Protein AF-0000000067178129 (afdb_homodimer)

Structure (mmCIF, N/CA/C/O backbone):
data_AF-0000000067178129-model_v1
#
loop_
_entity.id
_entity.type
_entity.pdbx_description
1 polymer 'Serine esterase, cutinase family protein'
#
loop_
_atom_site.group_PDB
_atom_site.id
_atom_site.type_symbol
_atom_site.label_atom_id
_atom_site.label_alt_id
_atom_site.label_comp_id
_atom_site.label_asym_id
_atom_site.label_entity_id
_atom_site.label_seq_id
_atom_site.pdbx_PDB_ins_code
_atom_site.Cartn_x
_atom_site.Cartn_y
_atom_site.Cartn_z
_atom_site.occupancy
_atom_site.B_iso_or_equiv
_atom_site.auth_seq_id
_atom_site.auth_comp_id
_atom_site.auth_asym_id
_atom_site.auth_atom_id
_atom_site.pdbx_PDB_model_num
ATOM 1 N N . MET A 1 1 ? 65.438 -58.844 53.719 1 31.8 1 MET A N 1
ATOM 2 C CA . MET A 1 1 ? 64.312 -59.219 52.844 1 31.8 1 MET A CA 1
ATOM 3 C C . MET A 1 1 ? 64.312 -58.406 51.562 1 31.8 1 MET A C 1
ATOM 5 O O . MET A 1 1 ? 64.375 -57.156 51.625 1 31.8 1 MET A O 1
ATOM 9 N N . LYS A 1 2 ? 64.75 -59 50.438 1 33.41 2 LYS A N 1
ATOM 10 C CA . LYS A 1 2 ? 65.188 -58.688 49.062 1 33.41 2 LYS A CA 1
ATOM 11 C C . LYS A 1 2 ? 64 -58.094 48.281 1 33.41 2 LYS A C 1
ATOM 13 O O . LYS A 1 2 ? 63.062 -58.781 47.938 1 33.41 2 LYS A O 1
ATOM 18 N N . TRP A 1 3 ? 63.531 -56.906 48.531 1 34.5 3 TRP A N 1
ATOM 19 C CA . TRP A 1 3 ? 62.312 -56.406 47.938 1 34.5 3 TRP A CA 1
ATOM 20 C C . TRP A 1 3 ? 62.438 -56.312 46.438 1 34.5 3 TRP A C 1
ATOM 22 O O . TRP A 1 3 ? 63.375 -55.688 45.938 1 34.5 3 TRP A O 1
ATOM 32 N N . ILE A 1 4 ? 62 -57.281 45.688 1 36.09 4 ILE A N 1
ATOM 33 C CA . ILE A 1 4 ? 61.969 -57.531 44.25 1 36.09 4 ILE A CA 1
ATOM 34 C C . ILE A 1 4 ? 61.25 -56.375 43.531 1 36.09 4 ILE A C 1
ATOM 36 O O . ILE A 1 4 ? 60.125 -56 43.969 1 36.09 4 ILE A O 1
ATOM 40 N N . ARG A 1 5 ? 61.906 -55.562 42.719 1 33.53 5 ARG A N 1
ATOM 41 C CA . ARG A 1 5 ? 61.562 -54.438 41.844 1 33.53 5 ARG A CA 1
ATOM 42 C C . ARG A 1 5 ? 60.594 -54.875 40.75 1 33.53 5 ARG A C 1
ATOM 44 O O . ARG A 1 5 ? 60.969 -55.688 39.906 1 33.53 5 ARG A O 1
ATOM 51 N N . ALA A 1 6 ? 59.25 -55.094 41.031 1 36.81 6 ALA A N 1
ATOM 52 C CA . ALA A 1 6 ? 58.281 -55.562 40.062 1 36.81 6 ALA A CA 1
ATOM 53 C C . ALA A 1 6 ? 58.219 -54.625 38.844 1 36.81 6 ALA A C 1
ATOM 55 O O . ALA A 1 6 ? 58.094 -53.406 39 1 36.81 6 ALA A O 1
ATOM 56 N N . LEU A 1 7 ? 58.844 -55 37.75 1 37.44 7 LEU A N 1
ATOM 57 C CA . LEU A 1 7 ? 58.875 -54.344 36.438 1 37.44 7 LEU A CA 1
ATOM 58 C C . LEU A 1 7 ? 57.469 -54.25 35.875 1 37.44 7 LEU A C 1
ATOM 60 O O . LEU A 1 7 ? 56.812 -55.281 35.656 1 37.44 7 LEU A O 1
ATOM 64 N N . GLY A 1 8 ? 56.656 -53.281 36.188 1 35.44 8 GLY A N 1
ATOM 65 C CA . GLY A 1 8 ? 55.312 -53.125 35.688 1 35.44 8 GLY A CA 1
ATOM 66 C C . GLY A 1 8 ? 55.219 -52.938 34.188 1 35.44 8 GLY A C 1
ATOM 67 O O . GLY A 1 8 ? 55.875 -52.031 33.625 1 35.44 8 GLY A O 1
ATOM 68 N N . VAL A 1 9 ? 55.156 -54.031 33.406 1 37.03 9 VAL A N 1
ATOM 69 C CA . VAL A 1 9 ? 55.031 -54.062 31.953 1 37.03 9 VAL A CA 1
ATOM 70 C C . VAL A 1 9 ? 53.812 -53.25 31.531 1 37.03 9 VAL A C 1
ATOM 72 O O . VAL A 1 9 ? 52.688 -53.5 32 1 37.03 9 VAL A O 1
ATOM 75 N N . CYS A 1 10 ? 53.969 -52 31.141 1 34.91 10 CYS A N 1
ATOM 76 C CA . CYS A 1 10 ? 52.938 -51.094 30.609 1 34.91 10 CYS A CA 1
ATOM 77 C C . CYS A 1 10 ? 52.406 -51.625 29.297 1 34.91 10 CYS A C 1
ATOM 79 O O . CYS A 1 10 ? 53.156 -51.781 28.328 1 34.91 10 CYS A O 1
ATOM 81 N N . CYS A 1 11 ? 51.406 -52.5 29.297 1 35.31 11 CYS A N 1
ATOM 82 C CA . CYS A 1 11 ? 50.719 -53.031 28.125 1 35.31 11 CYS A CA 1
ATOM 83 C C . CYS A 1 11 ? 50.125 -51.938 27.266 1 35.31 11 CYS A C 1
ATOM 85 O O . CYS A 1 11 ? 49.375 -51.062 27.75 1 35.31 11 CYS A O 1
ATOM 87 N N . ALA A 1 12 ? 50.844 -51.531 26.219 1 38.97 12 ALA A N 1
ATOM 88 C CA . ALA A 1 12 ? 50.406 -50.562 25.203 1 38.97 12 ALA A CA 1
ATOM 89 C C . ALA A 1 12 ? 49.156 -51.031 24.484 1 38.97 12 ALA A C 1
ATOM 91 O O . ALA A 1 12 ? 49.188 -52.094 23.844 1 38.97 12 ALA A O 1
ATOM 92 N N . SER A 1 13 ? 47.969 -50.781 24.984 1 38.88 13 SER A N 1
ATOM 93 C CA . SER A 1 13 ? 46.719 -51.156 24.328 1 38.88 13 SER A CA 1
ATOM 94 C C . SER A 1 13 ? 46.625 -50.5 22.953 1 38.88 13 SER A C 1
ATOM 96 O O . SER A 1 13 ? 46.75 -49.281 22.828 1 38.88 13 SER A O 1
ATOM 98 N N . VAL A 1 14 ? 47 -51.188 21.906 1 41.97 14 VAL A N 1
ATOM 99 C CA . VAL A 1 14 ? 46.812 -50.719 20.531 1 41.97 14 VAL A CA 1
ATOM 100 C C . VAL A 1 14 ? 45.312 -50.531 20.266 1 41.97 14 VAL A C 1
ATOM 102 O O . VAL A 1 14 ? 44.562 -51.5 20.297 1 41.97 14 VAL A O 1
ATOM 105 N N . ALA A 1 15 ? 44.812 -49.312 20.469 1 43.34 15 ALA A N 1
ATOM 106 C CA . ALA A 1 15 ? 43.438 -49 20.078 1 43.34 15 ALA A CA 1
ATOM 107 C C . ALA A 1 15 ? 43.219 -49.188 18.578 1 43.34 15 ALA A C 1
ATOM 109 O O . ALA A 1 15 ? 43.938 -48.562 17.781 1 43.34 15 ALA A O 1
ATOM 110 N N . ALA A 1 16 ? 42.719 -50.344 18.156 1 50.56 16 ALA A N 1
ATOM 111 C CA . ALA A 1 16 ? 42.344 -50.562 16.766 1 50.56 16 ALA A CA 1
ATOM 112 C C . ALA A 1 16 ? 41.375 -49.469 16.297 1 50.56 16 ALA A C 1
ATOM 114 O O . ALA A 1 16 ? 40.438 -49.125 17.016 1 50.56 16 ALA A O 1
ATOM 115 N N . PRO A 1 17 ? 41.844 -48.75 15.242 1 45.44 17 PRO A N 1
ATOM 116 C CA . PRO A 1 17 ? 40.906 -47.75 14.742 1 45.44 17 PRO A CA 1
ATOM 117 C C . PRO A 1 17 ? 39.594 -48.344 14.297 1 45.44 17 PRO A C 1
ATOM 119 O O . PRO A 1 17 ? 39.562 -49.344 13.578 1 45.44 17 PRO A O 1
ATOM 122 N N . LEU A 1 18 ? 38.5 -48.219 15.094 1 48.41 18 LEU A N 1
ATOM 123 C CA . LEU A 1 18 ? 37.156 -48.562 14.641 1 48.41 18 LEU A CA 1
ATOM 124 C C . LEU A 1 18 ? 36.812 -47.875 13.328 1 48.41 18 LEU A C 1
ATOM 126 O O . LEU A 1 18 ? 36.812 -46.656 13.25 1 48.41 18 LEU A O 1
ATOM 130 N N . SER A 1 19 ? 37.125 -48.562 12.203 1 40.84 19 SER A N 1
ATOM 131 C CA . SER A 1 19 ? 36.625 -48.031 10.93 1 40.84 19 SER A CA 1
ATOM 132 C C . SER A 1 19 ? 35.156 -47.75 11 1 40.84 19 SER A C 1
ATOM 134 O O . SER A 1 19 ? 34.344 -48.656 11.258 1 40.84 19 SER A O 1
ATOM 136 N N . ALA A 1 20 ? 34.75 -46.531 11.172 1 48.66 20 ALA A N 1
ATOM 137 C CA . ALA A 1 20 ? 33.375 -46.094 11.016 1 48.66 20 ALA A CA 1
ATOM 138 C C . ALA A 1 20 ? 32.781 -46.562 9.688 1 48.66 20 ALA A C 1
ATOM 140 O O . ALA A 1 20 ? 33.25 -46.188 8.617 1 48.66 20 ALA A O 1
ATOM 141 N N . MET A 1 21 ? 32.344 -47.812 9.664 1 42.88 21 MET A N 1
ATOM 142 C CA . MET A 1 21 ? 31.547 -48.188 8.484 1 42.88 21 MET A CA 1
ATOM 143 C C . MET A 1 21 ? 30.641 -47.031 8.055 1 42.88 21 MET A C 1
ATOM 145 O O . MET A 1 21 ? 29.844 -46.531 8.859 1 42.88 21 MET A O 1
ATOM 149 N N . THR A 1 22 ? 31.031 -46.281 7.035 1 46.44 22 THR A N 1
ATOM 150 C CA . THR A 1 22 ? 30.125 -45.312 6.41 1 46.44 22 THR A CA 1
ATOM 151 C C . THR A 1 22 ? 28.828 -46 5.996 1 46.44 22 THR A C 1
ATOM 153 O O . THR A 1 22 ? 28.828 -47 5.289 1 46.44 22 THR A O 1
ATOM 156 N N . ALA A 1 23 ? 27.703 -45.938 6.789 1 47.56 23 ALA A N 1
ATOM 157 C CA . ALA A 1 23 ? 26.359 -46.375 6.418 1 47.56 23 ALA A CA 1
ATOM 158 C C . ALA A 1 23 ? 26.031 -45.969 4.988 1 47.56 23 ALA A C 1
ATOM 160 O O . ALA A 1 23 ? 26.391 -44.875 4.543 1 47.56 23 ALA A O 1
ATOM 161 N N . PRO A 1 24 ? 25.75 -46.938 4.121 1 42.53 24 PRO A N 1
ATOM 162 C CA . PRO A 1 24 ? 25.297 -46.5 2.799 1 42.53 24 PRO A CA 1
ATOM 163 C C . PRO A 1 24 ? 24.344 -45.312 2.869 1 42.53 24 PRO A C 1
ATOM 165 O O . PRO A 1 24 ? 23.609 -45.156 3.854 1 42.53 24 PRO A O 1
ATOM 168 N N . GLN A 1 25 ? 24.703 -44.25 2.266 1 41.59 25 GLN A N 1
ATOM 169 C CA . GLN A 1 25 ? 23.75 -43.156 2.1 1 41.59 25 GLN A CA 1
ATOM 170 C C . GLN A 1 25 ? 22.375 -43.656 1.697 1 41.59 25 GLN A C 1
ATOM 172 O O . GLN A 1 25 ? 22.25 -44.406 0.731 1 41.59 25 GLN A O 1
ATOM 177 N N . ALA A 1 26 ? 21.516 -43.969 2.629 1 43.06 26 ALA A N 1
ATOM 178 C CA . ALA A 1 26 ? 20.141 -44.281 2.303 1 43.06 26 ALA A CA 1
ATOM 179 C C . ALA A 1 26 ? 19.688 -43.562 1.03 1 43.06 26 ALA A C 1
ATOM 181 O O . ALA A 1 26 ? 19.828 -42.344 0.912 1 43.06 26 ALA A O 1
ATOM 182 N N . PHE A 1 27 ? 19.75 -44.281 -0.123 1 40.28 27 PHE A N 1
ATOM 183 C CA . PHE A 1 27 ? 19.016 -43.75 -1.268 1 40.28 27 PHE A CA 1
ATOM 184 C C . PHE A 1 27 ? 17.734 -43.031 -0.817 1 40.28 27 PHE A C 1
ATOM 186 O O . PHE A 1 27 ? 17 -43.562 0.037 1 40.28 27 PHE A O 1
ATOM 193 N N . ALA A 1 28 ? 17.688 -41.75 -0.84 1 41.41 28 ALA A N 1
ATOM 194 C CA . ALA A 1 28 ? 16.453 -41 -0.603 1 41.41 28 ALA A CA 1
ATOM 195 C C . ALA A 1 28 ? 15.242 -41.75 -1.17 1 41.41 28 ALA A C 1
ATOM 197 O O . ALA A 1 28 ? 15.266 -42.188 -2.32 1 41.41 28 ALA A O 1
ATOM 198 N N . ALA A 1 29 ? 14.461 -42.406 -0.462 1 44 29 ALA A N 1
ATOM 199 C CA . ALA A 1 29 ? 13.195 -43 -0.887 1 44 29 ALA A CA 1
ATOM 200 C C . ALA A 1 29 ? 12.617 -42.25 -2.086 1 44 29 ALA A C 1
ATOM 202 O O . ALA A 1 29 ? 12.742 -41.031 -2.186 1 44 29 ALA A O 1
ATOM 203 N N . PRO A 1 30 ? 12.305 -42.781 -3.283 1 45.41 30 PRO A N 1
ATOM 204 C CA . PRO A 1 30 ? 11.688 -42.094 -4.406 1 45.41 30 PRO A CA 1
ATOM 205 C C . PRO A 1 30 ? 10.703 -41 -3.949 1 45.41 30 PRO A C 1
ATOM 207 O O . PRO A 1 30 ? 9.898 -41.25 -3.045 1 45.41 30 PRO A O 1
ATOM 210 N N . GLU A 1 31 ? 11.039 -39.781 -3.809 1 54.84 31 GLU A N 1
ATOM 211 C CA . GLU A 1 31 ? 10.172 -38.688 -3.396 1 54.84 31 GLU A CA 1
ATOM 212 C C . GLU A 1 31 ? 8.734 -38.906 -3.875 1 54.84 31 GLU A C 1
ATOM 214 O O . GLU A 1 31 ? 8.492 -39.031 -5.078 1 54.84 31 GLU A O 1
ATOM 219 N N . SER A 1 32 ? 7.801 -39.688 -3.26 1 83.19 32 SER A N 1
ATOM 220 C CA . SER A 1 32 ? 6.406 -39.906 -3.611 1 83.19 32 SER A CA 1
ATOM 221 C C . SER A 1 32 ? 5.73 -38.625 -4.09 1 83.19 32 SER A C 1
ATOM 223 O O . SER A 1 32 ? 5.91 -37.562 -3.488 1 83.19 32 SER A O 1
ATOM 225 N N . CYS A 1 33 ? 5.266 -38.688 -5.438 1 95.88 33 CYS A N 1
ATOM 226 C CA . CYS A 1 33 ? 4.586 -37.562 -6.082 1 95.88 33 CYS A CA 1
ATOM 227 C C . CYS A 1 33 ? 3.195 -37.344 -5.496 1 95.88 33 CYS A C 1
ATOM 229 O O . CYS A 1 33 ? 2.408 -38.312 -5.414 1 95.88 33 CYS A O 1
ATOM 231 N N . ALA A 1 34 ? 2.961 -36.156 -4.953 1 97.81 34 ALA A N 1
ATOM 232 C CA . ALA A 1 34 ? 1.613 -35.781 -4.512 1 97.81 34 ALA A CA 1
ATOM 233 C C . ALA A 1 34 ? 0.656 -35.719 -5.699 1 97.81 34 ALA A C 1
ATOM 235 O O . ALA A 1 34 ? 1.087 -35.531 -6.84 1 97.81 34 ALA A O 1
ATOM 236 N N . ASP A 1 35 ? -0.61 -35.781 -5.414 1 97.25 35 ASP A N 1
ATOM 237 C CA . ASP A 1 35 ? -1.617 -35.625 -6.457 1 97.25 35 ASP A CA 1
ATOM 238 C C . ASP A 1 35 ? -1.604 -34.219 -7.012 1 97.25 35 ASP A C 1
ATOM 240 O O . ASP A 1 35 ? -1.781 -34 -8.211 1 97.25 35 ASP A O 1
ATOM 244 N N . VAL A 1 36 ? -1.471 -33.25 -6.129 1 98.44 36 VAL A N 1
ATOM 245 C CA . VAL A 1 36 ? -1.478 -31.828 -6.477 1 98.44 36 VAL A CA 1
ATOM 246 C C . VAL A 1 36 ? -0.257 -31.141 -5.871 1 98.44 36 VAL A C 1
ATOM 248 O O . VAL A 1 36 ? 0.117 -31.422 -4.73 1 98.44 36 VAL A O 1
ATOM 251 N N . GLU A 1 37 ? 0.417 -30.266 -6.594 1 98.75 37 GLU A N 1
ATOM 252 C CA . GLU A 1 37 ? 1.42 -29.375 -6.031 1 98.75 37 GLU A CA 1
ATOM 253 C C . GLU A 1 37 ? 1.062 -27.906 -6.293 1 98.75 37 GLU A C 1
ATOM 255 O O . GLU A 1 37 ? 0.777 -27.531 -7.43 1 98.75 37 GLU A O 1
ATOM 260 N N . VAL A 1 38 ? 1.004 -27.141 -5.199 1 98.94 38 VAL A N 1
ATOM 261 C CA . VAL A 1 38 ? 0.818 -25.703 -5.301 1 98.94 38 VAL A CA 1
ATOM 262 C C . VAL A 1 38 ? 2.176 -25 -5.301 1 98.94 38 VAL A C 1
ATOM 264 O O . VAL A 1 38 ? 2.951 -25.141 -4.348 1 98.94 38 VAL A O 1
ATOM 267 N N . ILE A 1 39 ? 2.486 -24.328 -6.383 1 99 39 ILE A N 1
ATOM 268 C CA . ILE A 1 39 ? 3.664 -23.484 -6.535 1 99 39 ILE A CA 1
ATOM 269 C C . ILE A 1 39 ? 3.27 -22.016 -6.363 1 99 39 ILE A C 1
ATOM 271 O O . ILE A 1 39 ? 2.537 -21.453 -7.188 1 99 39 ILE A O 1
ATOM 275 N N . PHE A 1 40 ? 3.719 -21.391 -5.25 1 99 40 PHE A N 1
ATOM 276 C CA . PHE A 1 40 ? 3.158 -20.094 -4.898 1 99 40 PHE A CA 1
ATOM 277 C C . PHE A 1 40 ? 4.262 -19.094 -4.566 1 99 40 PHE A C 1
ATOM 279 O O . PHE A 1 40 ? 5.152 -19.391 -3.768 1 99 40 PHE A O 1
ATOM 286 N N . ALA A 1 41 ? 4.215 -17.922 -5.223 1 99 41 ALA A N 1
ATOM 287 C CA . ALA A 1 41 ? 5.184 -16.844 -5.012 1 99 41 ALA A CA 1
ATOM 288 C C . ALA A 1 41 ? 4.613 -15.766 -4.094 1 99 41 ALA A C 1
ATOM 290 O O . ALA A 1 41 ? 3.535 -15.227 -4.355 1 99 41 ALA A O 1
ATOM 291 N N . ARG A 1 42 ? 5.336 -15.453 -3.07 1 98.94 42 ARG A N 1
ATOM 292 C CA . ARG A 1 42 ? 4.898 -14.531 -2.029 1 98.94 42 ARG A CA 1
ATOM 293 C C . ARG A 1 42 ? 5.102 -13.086 -2.467 1 98.94 42 ARG A C 1
ATOM 295 O O . ARG A 1 42 ? 5.754 -12.82 -3.48 1 98.94 42 ARG A O 1
ATOM 302 N N . GLY A 1 43 ? 4.566 -12.203 -1.693 1 98.75 43 GLY A N 1
ATOM 303 C CA . GLY A 1 43 ? 4.664 -10.781 -1.978 1 98.75 43 GLY A CA 1
ATOM 304 C C . GLY A 1 43 ? 5.949 -10.156 -1.46 1 98.75 43 GLY A C 1
ATOM 305 O O . GLY A 1 43 ? 6.664 -10.766 -0.664 1 98.75 43 GLY A O 1
ATOM 306 N N . THR A 1 44 ? 6.184 -8.945 -1.908 1 98.62 44 THR A N 1
ATOM 307 C CA . THR A 1 44 ? 7.355 -8.172 -1.522 1 98.62 44 THR A CA 1
ATOM 308 C C . THR A 1 44 ? 7.438 -8.031 -0.005 1 98.62 44 THR A C 1
ATOM 310 O O . THR A 1 44 ? 6.449 -7.695 0.649 1 98.62 44 THR A O 1
ATOM 313 N N . GLY A 1 45 ? 8.594 -8.328 0.591 1 97.31 45 GLY A N 1
ATOM 314 C CA . GLY A 1 45 ? 8.867 -8.109 2.002 1 97.31 45 GLY A CA 1
ATOM 315 C C . GLY A 1 45 ? 8.398 -9.242 2.887 1 97.31 45 GLY A C 1
ATOM 316 O O . GLY A 1 45 ? 8.672 -9.258 4.09 1 97.31 45 GLY A O 1
ATOM 317 N N . GLU A 1 46 ? 7.641 -10.195 2.289 1 98.12 46 GLU A N 1
ATOM 318 C CA . GLU A 1 46 ? 7.148 -11.312 3.09 1 98.12 46 GLU A CA 1
ATOM 319 C C . GLU A 1 46 ? 8.258 -12.328 3.363 1 98.12 46 GLU A C 1
ATOM 321 O O . GLU A 1 46 ? 9.133 -12.531 2.525 1 98.12 46 GLU A O 1
ATOM 326 N N . ALA A 1 47 ? 8.219 -12.984 4.504 1 97.62 47 ALA A N 1
ATOM 327 C CA . ALA A 1 47 ? 9.211 -13.977 4.906 1 97.62 47 ALA A CA 1
ATOM 328 C C . ALA A 1 47 ? 9.203 -15.172 3.957 1 97.62 47 ALA A C 1
ATOM 330 O O . ALA A 1 47 ? 8.203 -15.438 3.287 1 97.62 47 ALA A O 1
ATOM 331 N N . PRO A 1 48 ? 10.391 -15.914 3.883 1 98.44 48 PRO A N 1
ATOM 332 C CA . PRO A 1 48 ? 10.406 -17.109 3.041 1 98.44 48 PRO A CA 1
ATOM 333 C C . PRO A 1 48 ? 9.227 -18.047 3.318 1 98.44 48 PRO A C 1
ATOM 335 O O . PRO A 1 48 ? 8.828 -18.203 4.473 1 98.44 48 PRO A O 1
ATOM 338 N N . GLY A 1 49 ? 8.734 -18.703 2.352 1 98.75 49 GLY A N 1
ATOM 339 C CA . GLY A 1 49 ? 7.488 -19.453 2.363 1 98.75 49 GLY A CA 1
ATOM 340 C C . GLY A 1 49 ? 6.484 -18.969 1.337 1 98.75 49 GLY A C 1
ATOM 341 O O . GLY A 1 49 ? 6.867 -18.391 0.317 1 98.75 49 GLY A O 1
ATOM 342 N N . VAL A 1 50 ? 5.184 -19.219 1.602 1 98.94 50 VAL A N 1
ATOM 343 C CA . VAL A 1 50 ? 4.168 -18.859 0.613 1 98.94 50 VAL A CA 1
ATOM 344 C C . VAL A 1 50 ? 3.496 -17.547 1.007 1 98.94 50 VAL A C 1
ATOM 346 O O . VAL A 1 50 ? 2.682 -17.016 0.253 1 98.94 50 VAL A O 1
ATOM 349 N N . GLY A 1 51 ? 3.834 -16.984 2.137 1 98.75 51 GLY A N 1
ATOM 350 C CA . GLY A 1 51 ? 3.197 -15.773 2.625 1 98.75 51 GLY A CA 1
ATOM 351 C C . GLY A 1 51 ? 1.785 -16 3.129 1 98.75 51 GLY A C 1
ATOM 352 O O . GLY A 1 51 ? 1.218 -17.078 2.934 1 98.75 51 GLY A O 1
ATOM 353 N N . PRO A 1 52 ? 1.238 -14.961 3.824 1 98.62 52 PRO A N 1
ATOM 354 C CA . PRO A 1 52 ? -0.096 -15.117 4.41 1 98.62 52 PRO A CA 1
ATOM 355 C C . PRO A 1 52 ? -1.171 -15.391 3.359 1 98.62 52 PRO A C 1
ATOM 357 O O . PRO A 1 52 ? -2.074 -16.203 3.59 1 98.62 52 PRO A O 1
ATOM 360 N N . THR A 1 53 ? -1.127 -14.727 2.234 1 98.88 53 THR A N 1
ATOM 361 C CA . THR A 1 53 ? -2.121 -14.93 1.188 1 98.88 53 THR A CA 1
ATOM 362 C C . THR A 1 53 ? -2.021 -16.344 0.625 1 98.88 53 THR A C 1
ATOM 364 O O . THR A 1 53 ? -3.039 -17.016 0.423 1 98.88 53 THR A O 1
ATOM 367 N N . GLY A 1 54 ? -0.765 -16.797 0.347 1 98.94 54 GLY A N 1
ATOM 368 C CA . GLY A 1 54 ? -0.566 -18.156 -0.113 1 98.94 54 GLY A CA 1
ATOM 369 C C . GLY A 1 54 ? -1.081 -19.188 0.865 1 98.94 54 GLY A C 1
ATOM 370 O O . GLY A 1 54 ? -1.723 -20.172 0.463 1 98.94 54 GLY A O 1
ATOM 371 N N . GLN A 1 55 ? -0.804 -18.984 2.18 1 98.88 55 GLN A N 1
ATOM 372 C CA . GLN A 1 55 ? -1.269 -19.922 3.191 1 98.88 55 GLN A CA 1
ATOM 373 C C . GLN A 1 55 ? -2.793 -19.969 3.248 1 98.88 55 GLN A C 1
ATOM 375 O O . GLN A 1 55 ? -3.389 -21.047 3.35 1 98.88 55 GLN A O 1
ATOM 380 N N . ALA A 1 56 ? -3.432 -18.766 3.174 1 98.94 56 ALA A N 1
ATOM 381 C CA . ALA A 1 56 ? -4.891 -18.703 3.164 1 98.94 56 ALA A CA 1
ATOM 382 C C . ALA A 1 56 ? -5.461 -19.453 1.959 1 98.94 56 ALA A C 1
ATOM 384 O O . ALA A 1 56 ? -6.465 -20.156 2.076 1 98.94 56 ALA A O 1
ATOM 385 N N . PHE A 1 57 ? -4.879 -19.281 0.832 1 98.94 57 PHE A N 1
ATOM 386 C CA . PHE A 1 57 ? -5.293 -19.953 -0.395 1 98.94 57 PHE A CA 1
ATOM 387 C C . PHE A 1 57 ? -5.18 -21.469 -0.25 1 98.94 57 PHE A C 1
ATOM 389 O O . PHE A 1 57 ? -6.125 -22.203 -0.561 1 98.94 57 PHE A O 1
ATOM 396 N N . ILE A 1 58 ? -4.023 -21.969 0.247 1 98.94 58 ILE A N 1
ATOM 397 C CA . ILE A 1 58 ? -3.76 -23.391 0.406 1 98.94 58 ILE A CA 1
ATOM 398 C C . ILE A 1 58 ? -4.734 -23.984 1.421 1 98.94 58 ILE A C 1
ATOM 400 O O . ILE A 1 58 ? -5.289 -25.062 1.201 1 98.94 58 ILE A O 1
ATOM 404 N N . ASP A 1 59 ? -4.941 -23.25 2.518 1 98.75 59 ASP A N 1
ATOM 405 C CA . ASP A 1 59 ? -5.871 -23.703 3.545 1 98.75 59 ASP A CA 1
ATOM 406 C C . ASP A 1 59 ? -7.285 -23.844 2.982 1 98.75 59 ASP A C 1
ATOM 408 O O . ASP A 1 59 ? -8.031 -24.75 3.383 1 98.75 59 ASP A O 1
ATOM 412 N N . ALA A 1 60 ? -7.672 -22.938 2.055 1 98.88 60 ALA A N 1
ATOM 413 C CA . ALA A 1 60 ? -8.992 -22.984 1.433 1 98.88 60 ALA A CA 1
ATOM 414 C C . ALA A 1 60 ? -9.07 -24.078 0.378 1 98.88 60 ALA A C 1
ATOM 416 O O . ALA A 1 60 ? -10.141 -24.656 0.148 1 98.88 60 ALA A O 1
ATOM 417 N N . LEU A 1 61 ? -7.969 -24.406 -0.262 1 98.88 61 LEU A N 1
ATOM 418 C CA . LEU A 1 61 ? -7.922 -25.344 -1.376 1 98.88 61 LEU A CA 1
ATOM 419 C C . LEU A 1 61 ? -7.977 -26.781 -0.875 1 98.88 61 LEU A C 1
ATOM 421 O O . LEU A 1 61 ? -8.68 -27.625 -1.453 1 98.88 61 LEU A O 1
ATOM 425 N N . ARG A 1 62 ? -7.305 -27.141 0.178 1 98.38 62 ARG A N 1
ATOM 426 C CA . ARG A 1 62 ? -7.098 -28.516 0.648 1 98.38 62 ARG A CA 1
ATOM 427 C C . ARG A 1 62 ? -8.43 -29.219 0.867 1 98.38 62 ARG A C 1
ATOM 429 O O . ARG A 1 62 ? -8.641 -30.328 0.35 1 98.38 62 ARG A O 1
ATOM 436 N N . PRO A 1 63 ? -9.367 -28.578 1.549 1 97.94 63 PRO A N 1
ATOM 437 C CA . PRO A 1 63 ? -10.609 -29.312 1.791 1 97.94 63 PRO A CA 1
ATOM 438 C C . PRO A 1 63 ? -11.414 -29.547 0.515 1 97.94 63 PRO A C 1
ATOM 440 O O . PRO A 1 63 ? -12.258 -30.438 0.469 1 97.94 63 PRO A O 1
ATOM 443 N N . ARG A 1 64 ? -11.133 -28.844 -0.506 1 98.19 64 ARG A N 1
ATOM 444 C CA . ARG A 1 64 ? -11.891 -28.938 -1.748 1 98.19 64 ARG A CA 1
ATOM 445 C C . ARG A 1 64 ? -11.367 -30.062 -2.625 1 98.19 64 ARG A C 1
ATOM 447 O O . ARG A 1 64 ? -12.016 -30.453 -3.604 1 98.19 64 ARG A O 1
ATOM 454 N N . LEU A 1 65 ? -10.203 -30.594 -2.256 1 97.81 65 LEU A N 1
ATOM 455 C CA . LEU A 1 65 ? -9.555 -31.609 -3.086 1 97.81 65 LEU A CA 1
ATOM 456 C C . LEU A 1 65 ? -9.773 -33 -2.514 1 97.81 65 LEU A C 1
ATOM 458 O O . LEU A 1 65 ? -9.211 -33.969 -3.01 1 97.81 65 LEU A O 1
ATOM 462 N N . GLY A 1 66 ? -10.625 -33.156 -1.442 1 95 66 GLY A N 1
ATOM 463 C CA . GLY A 1 66 ? -10.93 -34.438 -0.857 1 95 66 GLY A CA 1
ATOM 464 C C . GLY A 1 66 ? -9.711 -35.125 -0.268 1 95 66 GLY A C 1
ATOM 465 O O . GLY A 1 66 ? -8.977 -34.531 0.52 1 95 66 GLY A O 1
ATOM 466 N N . ASP A 1 67 ? -9.438 -36.375 -0.778 1 95.44 67 ASP A N 1
ATOM 467 C CA . ASP A 1 67 ? -8.375 -37.188 -0.187 1 95.44 67 ASP A CA 1
ATOM 468 C C . ASP A 1 67 ? -7.074 -37.031 -0.972 1 95.44 67 ASP A C 1
ATOM 470 O O . ASP A 1 67 ? -6.074 -37.688 -0.649 1 95.44 67 ASP A O 1
ATOM 474 N N . ARG A 1 68 ? -7.078 -36.188 -1.924 1 96.06 68 ARG A N 1
ATOM 475 C CA . ARG A 1 68 ? -5.863 -35.969 -2.715 1 96.06 68 ARG A CA 1
ATOM 476 C C . ARG A 1 68 ? -4.758 -35.344 -1.878 1 96.06 68 ARG A C 1
ATOM 478 O O . ARG A 1 68 ? -5.016 -34.438 -1.092 1 96.06 68 ARG A O 1
ATOM 485 N N . SER A 1 69 ? -3.584 -35.875 -2.062 1 97.44 69 SER A N 1
ATOM 486 C CA . SER A 1 69 ? -2.432 -35.281 -1.381 1 97.44 69 SER A CA 1
ATOM 487 C C . SER A 1 69 ? -1.996 -34 -2.041 1 97.44 69 SER A C 1
ATOM 489 O O . SER A 1 69 ? -2.033 -33.875 -3.266 1 97.44 69 SER A O 1
ATOM 491 N N . VAL A 1 70 ? -1.697 -33.031 -1.182 1 98.19 70 VAL A N 1
ATOM 492 C CA . VAL A 1 70 ? -1.295 -31.703 -1.669 1 98.19 70 VAL A CA 1
ATOM 493 C C . VAL A 1 70 ? 0.089 -31.359 -1.127 1 98.19 70 VAL A C 1
ATOM 495 O O . VAL A 1 70 ? 0.291 -31.297 0.089 1 98.19 70 VAL A O 1
ATOM 498 N N . ASP A 1 71 ? 1.048 -31.141 -2.02 1 98.38 71 ASP A N 1
ATOM 499 C CA . ASP A 1 71 ? 2.348 -30.578 -1.665 1 98.38 71 ASP A CA 1
ATOM 500 C C . ASP A 1 71 ? 2.41 -29.078 -1.994 1 98.38 71 ASP A C 1
ATOM 502 O O . ASP A 1 71 ? 1.649 -28.594 -2.834 1 98.38 71 ASP A O 1
ATOM 506 N N . VAL A 1 72 ? 3.266 -28.422 -1.246 1 98.88 72 VAL A N 1
ATOM 507 C CA . VAL A 1 72 ? 3.432 -26.984 -1.428 1 98.88 72 VAL A CA 1
ATOM 508 C C . VAL A 1 72 ? 4.891 -26.656 -1.736 1 98.88 72 VAL A C 1
ATOM 510 O O . VAL A 1 72 ? 5.797 -27.156 -1.06 1 98.88 72 VAL A O 1
ATOM 513 N N . TYR A 1 73 ? 5.074 -25.906 -2.783 1 98.88 73 TYR A N 1
ATOM 514 C CA . TYR A 1 73 ? 6.398 -25.406 -3.145 1 98.88 73 TYR A CA 1
ATOM 515 C C . TYR A 1 73 ? 6.441 -23.891 -3.105 1 98.88 73 TYR A C 1
ATOM 517 O O . TYR A 1 73 ? 5.969 -23.219 -4.031 1 98.88 73 TYR A O 1
ATOM 525 N N . PRO A 1 74 ? 6.988 -23.312 -2.031 1 98.94 74 PRO A N 1
ATOM 526 C CA . PRO A 1 74 ? 7.211 -21.859 -2.035 1 98.94 74 PRO A CA 1
ATOM 527 C C . PRO A 1 74 ? 8.305 -21.438 -3.016 1 98.94 74 PRO A C 1
ATOM 529 O O . PRO A 1 74 ? 9.43 -21.922 -2.945 1 98.94 74 PRO A O 1
ATOM 532 N N . VAL A 1 75 ? 7.961 -20.594 -3.938 1 98.94 75 VAL A N 1
ATOM 533 C CA . VAL A 1 75 ? 8.93 -20.125 -4.926 1 98.94 75 VAL A CA 1
ATOM 534 C C . VAL A 1 75 ? 10.086 -19.422 -4.219 1 98.94 75 VAL A C 1
ATOM 536 O O . VAL A 1 75 ? 9.875 -18.594 -3.332 1 98.94 75 VAL A O 1
ATOM 539 N N . ASN A 1 76 ? 11.242 -19.812 -4.629 1 98.81 76 ASN A N 1
ATOM 540 C CA . ASN A 1 76 ? 12.445 -19.25 -4.016 1 98.81 76 ASN A CA 1
ATOM 541 C C . ASN A 1 76 ? 12.938 -18.016 -4.77 1 98.81 76 ASN A C 1
ATOM 543 O O . ASN A 1 76 ? 13.492 -18.141 -5.863 1 98.81 76 ASN A O 1
ATOM 547 N N . TYR A 1 77 ? 12.773 -16.891 -4.219 1 98.25 77 TYR A N 1
ATOM 548 C CA . TYR A 1 77 ? 13.281 -15.617 -4.738 1 98.25 77 TYR A CA 1
ATOM 549 C C . TYR A 1 77 ? 13.344 -14.562 -3.639 1 98.25 77 TYR A C 1
ATOM 551 O O . TYR A 1 77 ? 12.742 -14.734 -2.576 1 98.25 77 TYR A O 1
ATOM 559 N N . PRO A 1 78 ? 14.07 -13.453 -3.783 1 98.38 78 PRO A N 1
ATOM 560 C CA . PRO A 1 78 ? 14.32 -12.516 -2.686 1 98.38 78 PRO A CA 1
ATOM 561 C C . PRO A 1 78 ? 13.047 -11.828 -2.197 1 98.38 78 PRO A C 1
ATOM 563 O O . PRO A 1 78 ? 12.922 -11.531 -1.006 1 98.38 78 PRO A O 1
ATOM 566 N N . ALA A 1 79 ? 12.094 -11.547 -3.035 1 98.5 79 ALA A N 1
ATOM 567 C CA . ALA A 1 79 ? 10.844 -10.859 -2.727 1 98.5 79 ALA A CA 1
ATOM 568 C C . ALA A 1 79 ? 11.109 -9.539 -2.012 1 98.5 79 ALA A C 1
ATOM 570 O O . ALA A 1 79 ? 10.5 -9.25 -0.978 1 98.5 79 ALA A O 1
ATOM 571 N N . THR A 1 80 ? 12.109 -8.781 -2.512 1 97.88 80 THR A N 1
ATOM 572 C CA . THR A 1 80 ? 12.445 -7.473 -1.965 1 97.88 80 THR A CA 1
ATOM 573 C C . THR A 1 80 ? 11.891 -6.355 -2.848 1 97.88 80 THR A C 1
ATOM 575 O O . THR A 1 80 ? 11.273 -6.625 -3.879 1 97.88 80 THR A O 1
ATOM 578 N N . ASP A 1 81 ? 12.109 -5.113 -2.426 1 97.06 81 ASP A N 1
ATOM 579 C CA . ASP A 1 81 ? 11.633 -3.984 -3.219 1 97.06 81 ASP A CA 1
ATOM 580 C C . ASP A 1 81 ? 12.523 -3.756 -4.438 1 97.06 81 ASP A C 1
ATOM 582 O O . ASP A 1 81 ? 12.297 -2.82 -5.211 1 97.06 81 ASP A O 1
ATOM 586 N N . GLN A 1 82 ? 13.594 -4.582 -4.508 1 95.94 82 GLN A N 1
ATOM 587 C CA . GLN A 1 82 ? 14.336 -4.66 -5.766 1 95.94 82 GLN A CA 1
ATOM 588 C C . GLN A 1 82 ? 13.625 -5.574 -6.766 1 95.94 82 GLN A C 1
ATOM 590 O O . GLN A 1 82 ? 14.039 -6.715 -6.969 1 95.94 82 GLN A O 1
ATOM 595 N N . TRP A 1 83 ? 12.664 -5.094 -7.434 1 95.81 83 TRP A N 1
ATOM 596 C CA . TRP A 1 83 ? 11.688 -5.848 -8.211 1 95.81 83 TRP A CA 1
ATOM 597 C C . TRP A 1 83 ? 12.367 -6.609 -9.344 1 95.81 83 TRP A C 1
ATOM 599 O O . TRP A 1 83 ? 11.875 -7.652 -9.781 1 95.81 83 TRP A O 1
ATOM 609 N N . ALA A 1 84 ? 13.523 -6.152 -9.812 1 92.25 84 ALA A N 1
ATOM 610 C CA . ALA A 1 84 ? 14.242 -6.836 -10.883 1 92.25 84 ALA A CA 1
ATOM 611 C C . AL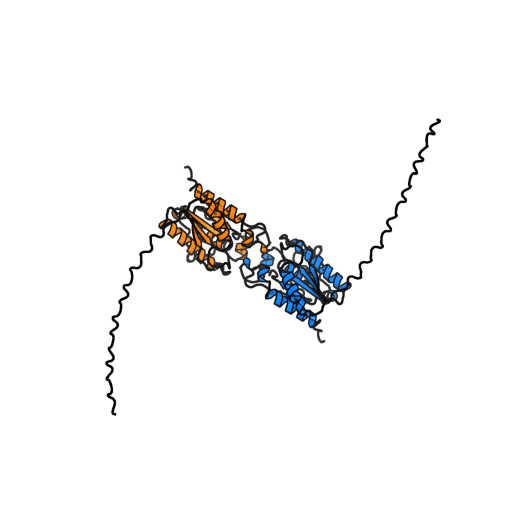A A 1 84 ? 14.664 -8.242 -10.453 1 92.25 84 ALA A C 1
ATOM 613 O O . ALA A 1 84 ? 14.82 -9.125 -11.289 1 92.25 84 ALA A O 1
ATOM 614 N N . THR A 1 85 ? 14.766 -8.453 -9.148 1 95.44 85 THR A N 1
ATOM 615 C CA . THR A 1 85 ? 15.148 -9.766 -8.648 1 95.44 85 THR A CA 1
ATOM 616 C C . THR A 1 85 ? 13.992 -10.758 -8.781 1 95.44 85 THR A C 1
ATOM 618 O O . THR A 1 85 ? 14.172 -11.961 -8.594 1 95.44 85 THR A O 1
ATOM 621 N N . GLY A 1 86 ? 12.852 -10.234 -9.172 1 95.88 86 GLY A N 1
ATOM 622 C CA . GLY A 1 86 ? 11.727 -11.109 -9.461 1 95.88 86 GLY A CA 1
ATOM 623 C C . GLY A 1 86 ? 12.031 -12.141 -10.531 1 95.88 86 GLY A C 1
ATOM 624 O O . GLY A 1 86 ? 11.422 -13.211 -10.562 1 95.88 86 GLY A O 1
ATOM 625 N N . VAL A 1 87 ? 13.008 -11.867 -11.352 1 95.56 87 VAL A N 1
ATOM 626 C CA . VAL A 1 87 ? 13.383 -12.797 -12.414 1 95.56 87 VAL A CA 1
ATOM 627 C C . VAL A 1 87 ? 13.906 -14.094 -11.805 1 95.56 87 VAL A C 1
ATOM 629 O O . VAL A 1 87 ? 13.734 -15.172 -12.391 1 95.56 87 VAL A O 1
ATOM 632 N N . ASP A 1 88 ? 14.508 -14.039 -10.586 1 96.62 88 ASP A N 1
ATOM 633 C CA . ASP A 1 88 ? 14.938 -15.242 -9.891 1 96.62 88 ASP A CA 1
ATOM 634 C C . ASP A 1 88 ? 13.734 -16.125 -9.531 1 96.62 88 ASP A C 1
ATOM 636 O O . ASP A 1 88 ? 13.836 -17.344 -9.547 1 96.62 88 ASP A O 1
ATOM 640 N N . GLY A 1 89 ? 12.609 -15.5 -9.188 1 98.44 89 GLY A N 1
ATOM 641 C CA . GLY A 1 89 ? 11.383 -16.234 -8.938 1 98.44 89 GLY A CA 1
ATOM 642 C C . GLY A 1 89 ? 10.82 -16.906 -10.18 1 98.44 89 GLY A C 1
ATOM 643 O O . GLY A 1 89 ? 10.359 -18.047 -10.125 1 98.44 89 GLY A O 1
ATOM 644 N N . VAL A 1 90 ? 10.875 -16.141 -11.281 1 97.81 90 VAL A N 1
ATOM 645 C CA . VAL A 1 90 ? 10.43 -16.703 -12.547 1 97.81 90 VAL A CA 1
ATOM 646 C C . VAL A 1 90 ? 11.266 -17.938 -12.883 1 97.81 90 VAL A C 1
ATOM 648 O O . VAL A 1 90 ? 10.719 -18.984 -13.25 1 97.81 90 VAL A O 1
ATOM 651 N N . ARG A 1 91 ? 12.578 -17.891 -12.719 1 96.94 91 ARG A N 1
ATOM 652 C CA . ARG A 1 91 ? 13.484 -19.016 -12.984 1 96.94 91 ARG A CA 1
ATOM 653 C C . ARG A 1 91 ? 13.188 -20.188 -12.062 1 96.94 91 ARG A C 1
ATOM 655 O O . ARG A 1 91 ? 13.086 -21.328 -12.516 1 96.94 91 ARG A O 1
ATOM 662 N N . ASP A 1 92 ? 13.008 -19.891 -10.82 1 98.5 92 ASP A N 1
ATOM 663 C CA . ASP A 1 92 ? 12.773 -20.938 -9.836 1 98.5 92 ASP A CA 1
ATOM 664 C C . ASP A 1 92 ? 11.461 -21.672 -10.109 1 98.5 92 ASP A C 1
ATOM 666 O O . ASP A 1 92 ? 11.422 -22.906 -10.156 1 98.5 92 ASP A O 1
ATOM 670 N N . ALA A 1 93 ? 10.391 -20.891 -10.289 1 98.75 93 ALA A N 1
ATOM 671 C CA . ALA A 1 93 ? 9.078 -21.469 -10.531 1 98.75 93 ALA A CA 1
ATOM 672 C C . ALA A 1 93 ? 9.07 -22.266 -11.836 1 98.75 93 ALA A C 1
ATOM 674 O O . ALA A 1 93 ? 8.523 -23.375 -11.898 1 98.75 93 ALA A O 1
ATOM 675 N N . SER A 1 94 ? 9.68 -21.719 -12.898 1 98 94 SER A N 1
ATOM 676 C CA . SER A 1 94 ? 9.75 -22.406 -14.172 1 98 94 SER A CA 1
ATOM 677 C C . SER A 1 94 ? 10.508 -23.734 -14.047 1 98 94 SER A C 1
ATOM 679 O O . SER A 1 94 ? 10.07 -24.766 -14.562 1 98 94 SER A O 1
ATOM 681 N N . THR A 1 95 ? 11.617 -23.672 -13.375 1 98 95 THR A N 1
ATOM 682 C CA . THR A 1 95 ? 12.422 -24.875 -13.164 1 98 95 THR A CA 1
ATOM 683 C C . THR A 1 95 ? 11.641 -25.938 -12.398 1 98 95 THR A C 1
ATOM 685 O O . THR A 1 95 ? 11.688 -27.109 -12.734 1 98 95 THR A O 1
ATOM 688 N N . ARG A 1 96 ? 10.922 -25.484 -11.398 1 98.62 96 ARG A N 1
ATOM 689 C CA . ARG A 1 96 ? 10.117 -26.406 -10.617 1 98.62 96 ARG A CA 1
ATOM 690 C C . ARG A 1 96 ? 9.039 -27.062 -11.477 1 98.62 96 ARG A C 1
ATOM 692 O O . ARG A 1 96 ? 8.836 -28.281 -11.406 1 98.62 96 ARG A O 1
ATOM 699 N N . ILE A 1 97 ? 8.359 -26.266 -12.258 1 98.69 97 ILE A N 1
ATOM 700 C CA . ILE A 1 97 ? 7.289 -26.781 -13.117 1 98.69 97 ILE A CA 1
ATOM 701 C C . ILE A 1 97 ? 7.852 -27.797 -14.094 1 98.69 97 ILE A C 1
ATOM 703 O O . ILE A 1 97 ? 7.281 -28.891 -14.266 1 98.69 97 ILE A O 1
ATOM 707 N N . ILE A 1 98 ? 8.984 -27.516 -14.719 1 98.06 98 ILE A N 1
ATOM 708 C CA . ILE A 1 98 ? 9.617 -28.422 -15.664 1 98.06 98 ILE A CA 1
ATOM 709 C C . ILE A 1 98 ? 10.016 -29.719 -14.953 1 98.06 98 ILE A C 1
ATOM 711 O O . ILE A 1 98 ? 9.727 -30.812 -15.438 1 98.06 98 ILE A O 1
ATOM 715 N N . SER A 1 99 ? 10.664 -29.562 -13.789 1 98 99 SER A N 1
ATOM 716 C CA . SER A 1 99 ? 11.102 -30.719 -13.023 1 98 99 SER A CA 1
ATOM 717 C C . SER A 1 99 ? 9.93 -31.609 -12.648 1 98 99 SER A C 1
ATOM 719 O O . SER A 1 99 ? 10.008 -32.844 -12.766 1 98 99 SER A O 1
ATOM 721 N N . MET A 1 100 ? 8.852 -31.031 -12.242 1 98.12 100 MET A N 1
ATOM 722 C CA . MET A 1 100 ? 7.672 -31.797 -11.836 1 98.12 100 MET A CA 1
ATOM 723 C C . MET A 1 100 ? 7.035 -32.5 -13.039 1 98.12 100 MET A C 1
ATOM 725 O O . MET A 1 100 ? 6.602 -33.625 -12.938 1 98.12 100 MET A O 1
ATOM 729 N N . ALA A 1 101 ? 6.949 -31.781 -14.148 1 97.25 101 ALA A N 1
ATOM 730 C CA . ALA A 1 101 ? 6.383 -32.375 -15.352 1 97.25 101 ALA A CA 1
ATOM 731 C C . ALA A 1 101 ? 7.164 -33.625 -15.773 1 97.25 101 ALA A C 1
ATOM 733 O O . ALA A 1 101 ? 6.582 -34.594 -16.266 1 97.25 101 ALA A O 1
ATOM 734 N N . GLU A 1 102 ? 8.445 -33.625 -15.477 1 96.25 102 GLU A N 1
ATOM 735 C CA . GLU A 1 102 ? 9.32 -34.719 -15.875 1 96.25 102 GLU A CA 1
ATOM 736 C C . GLU A 1 102 ? 9.312 -35.844 -14.844 1 96.25 102 GLU A C 1
ATOM 738 O O . GLU A 1 102 ? 9.266 -37.031 -15.203 1 96.25 102 GLU A O 1
ATOM 743 N N . THR A 1 103 ? 9.305 -35.5 -13.609 1 97.19 103 THR A N 1
ATOM 744 C CA . THR A 1 103 ? 9.531 -36.5 -12.555 1 97.19 103 THR A CA 1
ATOM 745 C C . THR A 1 103 ? 8.203 -37 -12 1 97.19 103 THR A C 1
ATOM 747 O O . THR A 1 103 ? 8.117 -38.125 -11.5 1 97.19 103 THR A O 1
ATOM 750 N N . CYS A 1 104 ? 7.188 -36.188 -12.047 1 97.44 104 CYS A N 1
ATOM 751 C CA . CYS A 1 104 ? 5.867 -36.531 -11.516 1 97.44 104 CYS A CA 1
ATOM 752 C C . CYS A 1 104 ? 4.773 -36.156 -12.508 1 97.44 104 CYS A C 1
ATOM 754 O O . CYS A 1 104 ? 3.902 -35.344 -12.203 1 97.44 104 CYS A O 1
ATOM 756 N N . PRO A 1 105 ? 4.707 -36.781 -13.648 1 96.31 105 PRO A N 1
ATOM 757 C CA . PRO A 1 105 ? 3.838 -36.344 -14.742 1 96.31 105 PRO A CA 1
ATOM 758 C C . PRO A 1 105 ? 2.355 -36.438 -14.398 1 96.31 105 PRO A C 1
ATOM 760 O O . PRO A 1 105 ? 1.515 -35.875 -15.086 1 96.31 105 PRO A O 1
ATOM 763 N N . GLN A 1 106 ? 1.948 -37.125 -13.352 1 95.31 106 GLN A N 1
ATOM 764 C CA . GLN A 1 106 ? 0.542 -37.25 -12.984 1 95.31 106 GLN A CA 1
ATOM 765 C C . GLN A 1 106 ? 0.138 -36.188 -11.969 1 95.31 106 GLN A C 1
ATOM 767 O O . GLN A 1 106 ? -1.046 -36.031 -11.656 1 95.31 106 GLN A O 1
ATOM 772 N N . THR A 1 107 ? 1.111 -35.531 -11.43 1 97.25 107 THR A N 1
ATOM 773 C CA . THR A 1 107 ? 0.82 -34.469 -10.477 1 97.25 107 THR A CA 1
ATOM 774 C C . THR A 1 107 ? 0.22 -33.25 -11.195 1 97.25 107 THR A C 1
ATOM 776 O O . THR A 1 107 ? 0.764 -32.781 -12.203 1 97.25 107 THR A O 1
ATOM 779 N N . GLU A 1 108 ? -0.989 -32.75 -10.719 1 97.75 108 GLU A N 1
ATOM 780 C CA . GLU A 1 108 ? -1.556 -31.484 -11.195 1 97.75 108 GLU A CA 1
ATOM 781 C C . GLU A 1 108 ? -0.954 -30.297 -10.453 1 97.75 108 GLU A C 1
ATOM 783 O O . GLU A 1 108 ? -0.918 -30.281 -9.219 1 97.75 108 GLU A O 1
ATOM 788 N N . MET A 1 109 ? -0.534 -29.328 -11.219 1 98.75 109 MET A N 1
ATOM 789 C CA . MET A 1 109 ? 0.106 -28.188 -10.578 1 98.75 109 MET A CA 1
ATOM 790 C C . MET A 1 109 ? -0.811 -26.969 -10.594 1 98.75 109 MET A C 1
ATOM 792 O O . MET A 1 109 ? -1.539 -26.75 -11.562 1 98.75 109 MET A O 1
ATOM 796 N N . VAL A 1 110 ? -0.83 -26.266 -9.531 1 98.94 110 VAL A N 1
ATOM 797 C CA . VAL A 1 110 ? -1.447 -24.938 -9.422 1 98.94 110 VAL A CA 1
ATOM 798 C C . VAL A 1 110 ? -0.367 -23.875 -9.219 1 98.94 110 VAL A C 1
ATOM 800 O O . VAL A 1 110 ? 0.438 -23.969 -8.289 1 98.94 110 VAL A O 1
ATOM 803 N N . LEU A 1 111 ? -0.301 -22.922 -10.141 1 99 111 LEU A N 1
ATOM 804 C CA . LEU A 1 111 ? 0.616 -21.797 -10.039 1 99 111 LEU A CA 1
ATOM 805 C C . LEU A 1 111 ? -0.096 -20.562 -9.484 1 99 111 LEU A C 1
ATOM 807 O O . LEU A 1 111 ? -1.192 -20.219 -9.938 1 99 111 LEU A O 1
ATOM 811 N N . GLY A 1 112 ? 0.44 -19.938 -8.461 1 98.94 112 GLY A N 1
ATOM 812 C CA . GLY A 1 112 ? -0.183 -18.75 -7.898 1 98.94 112 GLY A CA 1
ATOM 813 C C . GLY A 1 112 ? 0.82 -17.766 -7.336 1 98.94 112 GLY A C 1
ATOM 814 O O . GLY A 1 112 ? 2.023 -18.031 -7.316 1 98.94 112 GLY A O 1
ATOM 815 N N . GLY A 1 113 ? 0.344 -16.656 -6.949 1 98.94 113 GLY A N 1
ATOM 816 C CA . GLY A 1 113 ? 1.153 -15.625 -6.316 1 98.94 113 GLY A CA 1
ATOM 817 C C . GLY A 1 113 ? 0.34 -14.438 -5.828 1 98.94 113 GLY A C 1
ATOM 818 O O . GLY A 1 113 ? -0.84 -14.312 -6.16 1 98.94 113 GLY A O 1
ATOM 819 N N . TYR A 1 114 ? 0.984 -13.68 -5.012 1 98.94 114 TYR A N 1
ATOM 820 C CA . TYR A 1 114 ? 0.413 -12.445 -4.48 1 98.94 114 TYR A CA 1
ATOM 821 C C . TYR A 1 114 ? 1.312 -11.258 -4.781 1 98.94 114 TYR A C 1
ATOM 823 O O . TYR A 1 114 ? 2.518 -11.297 -4.523 1 98.94 114 TYR A O 1
ATOM 831 N N . SER A 1 115 ? 0.706 -10.164 -5.211 1 98.81 115 SER A N 1
ATOM 832 C CA . SER A 1 115 ? 1.453 -8.93 -5.406 1 98.81 115 SER A CA 1
ATOM 833 C C . SER A 1 115 ? 2.676 -9.148 -6.289 1 98.81 115 SER A C 1
ATOM 835 O O . SER A 1 115 ? 2.549 -9.594 -7.434 1 98.81 115 SER A O 1
ATOM 837 N N . GLN A 1 116 ? 3.91 -8.984 -5.852 1 98.75 116 GLN A N 1
ATOM 838 C CA . GLN A 1 116 ? 5.113 -9.281 -6.617 1 98.75 116 GLN A CA 1
ATOM 839 C C . GLN A 1 116 ? 5.141 -10.75 -7.047 1 98.75 116 GLN A C 1
ATOM 841 O O . GLN A 1 116 ? 5.562 -11.062 -8.164 1 98.75 116 GLN A O 1
ATOM 846 N N . GLY A 1 117 ? 4.68 -11.586 -6.191 1 98.88 117 GLY A N 1
ATOM 847 C CA . GLY A 1 117 ? 4.602 -13 -6.523 1 98.88 117 GLY A CA 1
ATOM 848 C C . GLY A 1 117 ? 3.615 -13.297 -7.637 1 98.88 117 GLY A C 1
ATOM 849 O O . GLY A 1 117 ? 3.836 -14.203 -8.445 1 98.88 117 GLY A O 1
ATOM 850 N N . ALA A 1 118 ? 2.494 -12.523 -7.629 1 98.94 118 ALA A N 1
ATOM 851 C CA . ALA A 1 118 ? 1.558 -12.68 -8.734 1 98.94 118 ALA A CA 1
ATOM 852 C C . ALA A 1 118 ? 2.205 -12.289 -10.062 1 98.94 118 ALA A C 1
ATOM 854 O O . ALA A 1 118 ? 1.956 -12.914 -11.094 1 98.94 118 ALA A O 1
ATOM 855 N N . ALA A 1 119 ? 3.02 -11.227 -10.039 1 98.44 119 ALA A N 1
ATOM 856 C CA . ALA A 1 119 ? 3.764 -10.859 -11.242 1 98.44 119 ALA A CA 1
ATOM 857 C C . ALA A 1 119 ? 4.727 -11.969 -11.656 1 98.44 119 ALA A C 1
ATOM 859 O O . ALA A 1 119 ? 4.809 -12.32 -12.836 1 98.44 119 ALA A O 1
ATOM 860 N N . VAL A 1 120 ? 5.445 -12.523 -10.672 1 98.44 120 VAL A N 1
ATOM 861 C CA . VAL A 1 120 ? 6.363 -13.633 -10.922 1 98.44 120 VAL A CA 1
ATOM 862 C C . VAL A 1 120 ? 5.617 -14.781 -11.586 1 98.44 120 VAL A C 1
ATOM 864 O O . VAL A 1 120 ? 6.023 -15.266 -12.648 1 98.44 120 VAL A O 1
ATOM 867 N N . ALA A 1 121 ? 4.539 -15.219 -10.984 1 98.88 121 ALA A N 1
ATOM 868 C CA . ALA A 1 121 ? 3.742 -16.312 -11.539 1 98.88 121 ALA A CA 1
ATOM 869 C C . ALA A 1 121 ? 3.225 -15.969 -12.93 1 98.88 121 ALA A C 1
ATOM 871 O O . ALA A 1 121 ? 3.225 -16.812 -13.828 1 98.88 121 ALA A O 1
ATOM 872 N N . GLY A 1 122 ? 2.752 -14.719 -13.086 1 98.5 122 GLY A N 1
ATOM 873 C CA . GLY A 1 122 ? 2.301 -14.273 -14.398 1 98.5 122 GLY A CA 1
ATOM 874 C C . GLY A 1 122 ? 3.383 -14.352 -15.461 1 98.5 122 GLY A C 1
ATOM 875 O O . GLY A 1 122 ? 3.139 -14.828 -16.562 1 98.5 122 GLY A O 1
ATOM 876 N N . PHE A 1 123 ? 4.574 -13.945 -15.117 1 97.56 123 PHE A N 1
ATOM 877 C CA . PHE A 1 123 ? 5.676 -13.961 -16.062 1 97.56 123 PHE A CA 1
ATOM 878 C C . PHE A 1 123 ? 6.066 -15.391 -16.422 1 97.56 123 PHE A C 1
ATOM 880 O O . PHE A 1 123 ? 6.48 -15.656 -17.562 1 97.56 123 PHE A O 1
ATOM 887 N N . VAL A 1 124 ? 5.918 -16.328 -15.516 1 97.94 124 VAL A N 1
ATOM 888 C CA . VAL A 1 124 ? 6.16 -17.734 -15.805 1 97.94 124 VAL A CA 1
ATOM 889 C C . VAL A 1 124 ? 5.277 -18.188 -16.969 1 97.94 124 VAL A C 1
ATOM 891 O O . VAL A 1 124 ? 5.695 -19.016 -17.781 1 97.94 124 VAL A O 1
ATOM 894 N N . THR A 1 125 ? 4.074 -17.641 -17.078 1 98.19 125 THR A N 1
ATOM 895 C CA . THR A 1 125 ? 3.09 -18.078 -18.062 1 98.19 125 THR A CA 1
ATOM 896 C C . THR A 1 125 ? 3.328 -17.375 -19.391 1 98.19 125 THR A C 1
ATOM 898 O O . THR A 1 125 ? 2.748 -17.75 -20.406 1 98.19 125 THR A O 1
ATOM 901 N N . SER A 1 126 ? 4.164 -16.328 -19.406 1 95.25 126 SER A N 1
ATOM 902 C CA . SER A 1 126 ? 4.273 -15.453 -20.578 1 95.25 126 SER A CA 1
ATOM 903 C C . SER A 1 126 ? 4.84 -16.203 -21.781 1 95.25 126 SER A C 1
ATOM 905 O O . SER A 1 126 ? 5.758 -17.016 -21.641 1 95.25 126 SER A O 1
ATOM 907 N N . ALA A 1 127 ? 4.352 -15.883 -23.016 1 92.81 127 ALA A N 1
ATOM 908 C CA . ALA A 1 127 ? 4.773 -16.531 -24.234 1 92.81 127 ALA A CA 1
ATOM 909 C C . ALA A 1 127 ? 5.984 -15.836 -24.844 1 92.81 127 ALA A C 1
ATOM 911 O O . ALA A 1 127 ? 6.574 -16.328 -25.812 1 92.81 127 ALA A O 1
ATOM 912 N N . ALA A 1 128 ? 6.316 -14.727 -24.328 1 87.62 128 ALA A N 1
ATOM 913 C CA . ALA A 1 128 ? 7.43 -13.945 -24.859 1 87.62 128 ALA A CA 1
ATOM 914 C C . ALA A 1 128 ? 8.156 -13.195 -23.75 1 87.62 128 ALA A C 1
ATOM 916 O O . ALA A 1 128 ? 7.598 -12.969 -22.672 1 87.62 128 ALA A O 1
ATOM 917 N N . VAL A 1 129 ? 9.438 -12.984 -24.031 1 83.81 129 VAL A N 1
ATOM 918 C CA . VAL A 1 129 ? 10.195 -12.086 -23.156 1 83.81 129 VAL A CA 1
ATOM 919 C C . VAL A 1 129 ? 9.617 -10.672 -23.266 1 83.81 129 VAL A C 1
ATOM 921 O O . VAL A 1 129 ? 9.391 -10.164 -24.359 1 83.81 129 VAL A O 1
ATOM 924 N N . PRO A 1 130 ? 9.281 -10.109 -22.062 1 81.94 130 PRO A N 1
ATOM 925 C CA . PRO A 1 130 ? 8.719 -8.758 -22.141 1 81.94 130 PRO A CA 1
ATOM 926 C C . PRO A 1 130 ? 9.656 -7.766 -22.828 1 81.94 130 PRO A C 1
ATOM 928 O O . PRO A 1 130 ? 10.875 -7.957 -22.828 1 81.94 130 PRO A O 1
ATOM 931 N N . ASP A 1 131 ? 9.008 -6.738 -23.312 1 77.25 131 ASP A N 1
ATOM 932 C CA . ASP A 1 131 ? 9.789 -5.688 -23.969 1 77.25 131 ASP A CA 1
ATOM 933 C C . ASP A 1 131 ? 10.773 -5.047 -23 1 77.25 131 ASP A C 1
ATOM 935 O O . ASP A 1 131 ? 10.445 -4.809 -21.844 1 77.25 131 ASP A O 1
ATOM 939 N N . GLY A 1 132 ? 12.016 -4.871 -23.531 1 76.38 132 GLY A N 1
ATOM 940 C CA . GLY A 1 132 ? 13.023 -4.184 -22.719 1 76.38 132 GLY A CA 1
ATOM 941 C C . GLY A 1 132 ? 13.789 -5.113 -21.812 1 76.38 132 GLY A C 1
ATOM 942 O O . GLY A 1 132 ? 14.727 -4.688 -21.125 1 76.38 132 GLY A O 1
ATOM 943 N N . VAL A 1 133 ? 13.367 -6.32 -21.75 1 82.31 133 VAL A N 1
ATOM 944 C CA . VAL A 1 133 ? 14.078 -7.305 -20.938 1 82.31 133 VAL A CA 1
ATOM 945 C C . VAL A 1 133 ? 15.047 -8.094 -21.828 1 82.31 133 VAL A C 1
ATOM 947 O O . VAL A 1 133 ? 14.695 -8.5 -22.938 1 82.31 133 VAL A O 1
ATOM 950 N N . ASP A 1 134 ? 16.266 -8.195 -21.406 1 83.44 134 ASP A N 1
ATOM 951 C CA . ASP A 1 134 ? 17.234 -9.031 -22.094 1 83.44 134 ASP A CA 1
ATOM 952 C C . ASP A 1 134 ? 16.844 -10.508 -22.031 1 83.44 134 ASP A C 1
ATOM 954 O O . ASP A 1 134 ? 16.828 -11.102 -20.953 1 83.44 134 ASP A O 1
ATOM 958 N N . PRO A 1 135 ? 16.562 -11.078 -23.234 1 84.38 135 PRO A N 1
ATOM 959 C CA . PRO A 1 135 ? 16.109 -12.477 -23.25 1 84.38 135 PRO A CA 1
ATOM 960 C C . PRO A 1 135 ? 17.109 -13.422 -22.609 1 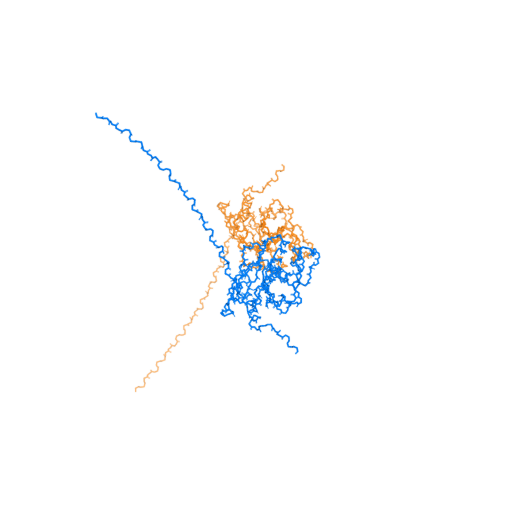84.38 135 PRO A C 1
ATOM 962 O O . PRO A 1 135 ? 16.734 -14.492 -22.125 1 84.38 135 PRO A O 1
ATOM 965 N N . ALA A 1 136 ? 18.344 -13.023 -22.562 1 85.5 136 ALA A N 1
ATOM 966 C CA . ALA A 1 136 ? 19.391 -13.883 -22.016 1 85.5 136 ALA A CA 1
ATOM 967 C C . ALA A 1 136 ? 19.281 -13.953 -20.484 1 85.5 136 ALA A C 1
ATOM 969 O O . ALA A 1 136 ? 19.875 -14.836 -19.859 1 85.5 136 ALA A O 1
ATOM 970 N N . THR A 1 137 ? 18.453 -13.07 -19.969 1 85 137 THR A N 1
ATOM 971 C CA . THR A 1 137 ? 18.438 -12.961 -18.516 1 85 137 THR A CA 1
ATOM 972 C C . THR A 1 137 ? 17.172 -13.586 -17.938 1 85 137 THR A C 1
ATOM 974 O O . THR A 1 137 ? 16.984 -13.609 -16.719 1 85 137 THR A O 1
ATOM 977 N N . VAL A 1 138 ? 16.297 -14.008 -18.812 1 86 138 VAL A N 1
ATOM 978 C CA . VAL A 1 138 ? 15.031 -14.555 -18.344 1 86 138 VAL A CA 1
ATOM 979 C C . VAL A 1 138 ? 14.82 -15.953 -18.938 1 86 138 VAL A C 1
ATOM 981 O O . VAL A 1 138 ? 15.352 -16.266 -20 1 86 138 VAL A O 1
ATOM 984 N N . PRO A 1 139 ? 14.156 -16.859 -18.188 1 88.19 139 PRO A N 1
ATOM 985 C CA . PRO A 1 139 ? 13.844 -18.172 -18.75 1 88.19 139 PRO A CA 1
ATOM 986 C C . PRO A 1 139 ? 13.039 -18.094 -20.031 1 88.19 139 PRO A C 1
ATOM 988 O O . PRO A 1 139 ? 12.266 -17.141 -20.219 1 88.19 139 PRO A O 1
ATOM 991 N N . LYS A 1 140 ? 13.281 -19.094 -20.891 1 89.56 140 LYS A N 1
ATOM 992 C CA . LYS A 1 140 ? 12.445 -19.219 -22.078 1 89.56 140 LYS A CA 1
ATOM 993 C C . LYS A 1 140 ? 11.023 -19.625 -21.703 1 89.56 140 LYS A C 1
ATOM 995 O O . LYS A 1 140 ? 10.797 -20.25 -20.656 1 89.56 140 LYS A O 1
ATOM 1000 N N . PRO A 1 141 ? 10.039 -19.234 -22.594 1 93.75 141 PRO A N 1
ATOM 1001 C CA . PRO A 1 141 ? 8.664 -19.672 -22.344 1 93.75 141 PRO A CA 1
ATOM 1002 C C . PRO A 1 141 ? 8.539 -21.188 -22.188 1 93.75 141 PRO A C 1
ATOM 1004 O O . PRO A 1 141 ? 9.234 -21.938 -22.891 1 93.75 141 PRO A O 1
ATOM 1007 N N . LEU A 1 142 ? 7.656 -21.594 -21.266 1 96.5 142 LEU A N 1
ATOM 1008 C CA . LEU A 1 142 ? 7.414 -23.031 -21.078 1 96.5 142 LEU A CA 1
ATOM 1009 C C . LEU A 1 142 ? 6.746 -23.625 -22.312 1 96.5 142 LEU A C 1
ATOM 1011 O O . LEU A 1 142 ? 5.867 -23 -22.922 1 96.5 142 LEU A O 1
ATOM 1015 N N . GLN A 1 143 ? 7.184 -24.844 -22.703 1 95.75 143 GLN A N 1
ATOM 1016 C CA . GLN A 1 143 ? 6.633 -25.547 -23.844 1 95.75 143 GLN A CA 1
ATOM 1017 C C . GLN A 1 143 ? 5.223 -26.047 -23.562 1 95.75 143 GLN A C 1
ATOM 1019 O O . GLN A 1 143 ? 4.852 -26.25 -22.406 1 95.75 143 GLN A O 1
ATOM 1024 N N . PRO A 1 144 ? 4.391 -26.203 -24.656 1 96.5 144 PRO A N 1
ATOM 1025 C CA . PRO A 1 144 ? 2.998 -26.625 -24.484 1 96.5 144 PRO A CA 1
ATOM 1026 C C . PRO A 1 144 ? 2.861 -27.891 -23.656 1 96.5 144 PRO A C 1
ATOM 1028 O O . PRO A 1 144 ? 1.958 -28 -22.828 1 96.5 144 PRO A O 1
ATOM 1031 N N . ASP A 1 145 ? 3.703 -28.938 -23.875 1 96.94 145 ASP A N 1
ATOM 1032 C CA . ASP A 1 145 ? 3.598 -30.203 -23.156 1 96.94 145 ASP A CA 1
ATOM 1033 C C . ASP A 1 145 ? 3.861 -30.016 -21.656 1 96.94 145 ASP A C 1
ATOM 1035 O O . ASP A 1 145 ? 3.307 -30.75 -20.828 1 96.94 145 ASP A O 1
ATOM 1039 N N . ILE A 1 146 ? 4.73 -29.031 -21.312 1 97.5 146 ILE A N 1
ATOM 1040 C CA . ILE A 1 146 ? 4.988 -28.688 -19.922 1 97.5 146 ILE A CA 1
ATOM 1041 C C . ILE A 1 146 ? 3.807 -27.906 -19.359 1 97.5 146 ILE A C 1
ATOM 1043 O O . ILE A 1 146 ? 3.322 -28.203 -18.266 1 97.5 146 ILE A O 1
ATOM 1047 N N . ALA A 1 147 ? 3.301 -26.938 -20.109 1 97.56 147 ALA A N 1
ATOM 1048 C CA . ALA A 1 147 ? 2.195 -26.062 -19.703 1 97.56 147 ALA A CA 1
ATOM 1049 C C . ALA A 1 147 ? 0.95 -26.891 -19.375 1 97.56 147 ALA A C 1
ATOM 1051 O O . ALA A 1 147 ? 0.156 -26.5 -18.516 1 97.56 147 ALA A O 1
ATOM 1052 N N . ASP A 1 148 ? 0.78 -28.016 -19.984 1 96.44 148 ASP A N 1
ATOM 1053 C CA . ASP A 1 148 ? -0.396 -28.875 -19.812 1 96.44 148 ASP A CA 1
ATOM 1054 C C . ASP A 1 148 ? -0.465 -29.438 -18.391 1 96.44 148 ASP A C 1
ATOM 1056 O O . ASP A 1 148 ? -1.532 -29.859 -17.938 1 96.44 148 ASP A O 1
ATOM 1060 N N . HIS A 1 149 ? 0.676 -29.438 -17.734 1 97.19 149 HIS A N 1
ATOM 1061 C CA . HIS A 1 149 ? 0.703 -30 -16.375 1 97.19 149 HIS A CA 1
ATOM 1062 C C . HIS A 1 149 ? 0.25 -28.969 -15.352 1 97.19 149 HIS A C 1
ATOM 1064 O O . HIS A 1 149 ? -0.008 -29.297 -14.195 1 97.19 149 HIS A O 1
ATOM 1070 N N . VAL A 1 150 ? 0.139 -27.703 -15.711 1 98.69 150 VAL A N 1
ATOM 1071 C CA . VAL A 1 150 ? -0.398 -26.641 -14.852 1 98.69 150 VAL A CA 1
ATOM 1072 C C . VAL A 1 150 ? -1.915 -26.578 -15.016 1 98.69 150 VAL A C 1
ATOM 1074 O O . VAL A 1 150 ? -2.414 -26.141 -16.047 1 98.69 150 VAL A O 1
ATOM 1077 N N . ALA A 1 151 ? -2.576 -26.953 -13.984 1 98.44 151 ALA A N 1
ATOM 1078 C CA . ALA A 1 151 ? -4.027 -27.078 -14.07 1 98.44 151 ALA A CA 1
ATOM 1079 C C . ALA A 1 151 ? -4.695 -25.703 -13.922 1 98.44 151 ALA A C 1
ATOM 1081 O O . ALA A 1 151 ? -5.73 -25.438 -14.539 1 98.44 151 ALA A O 1
ATOM 1082 N N . ALA A 1 152 ? -4.137 -24.859 -13.125 1 98.88 152 ALA A N 1
ATOM 1083 C CA . ALA A 1 152 ? -4.727 -23.562 -12.828 1 98.88 152 ALA A CA 1
ATOM 1084 C C . ALA A 1 152 ? -3.652 -22.547 -12.445 1 98.88 152 ALA A C 1
ATOM 1086 O O . ALA A 1 152 ? -2.646 -22.906 -11.828 1 98.88 152 ALA A O 1
ATOM 1087 N N . VAL A 1 153 ? -3.816 -21.328 -12.867 1 98.94 153 VAL A N 1
ATOM 1088 C CA . VAL A 1 153 ? -3.041 -20.172 -12.438 1 98.94 153 VAL A CA 1
ATOM 1089 C C . VAL A 1 153 ? -3.936 -19.203 -11.656 1 98.94 153 VAL A C 1
ATOM 1091 O O . VAL A 1 153 ? -4.973 -18.766 -12.164 1 98.94 153 VAL A O 1
ATOM 1094 N N . VAL A 1 154 ? -3.607 -18.922 -10.367 1 99 154 VAL A N 1
ATOM 1095 C CA . VAL A 1 154 ? -4.418 -18.078 -9.492 1 99 154 VAL A CA 1
ATOM 1096 C C . VAL A 1 154 ? -3.586 -16.906 -8.977 1 99 154 VAL A C 1
ATOM 1098 O O . VAL A 1 154 ? -2.658 -17.094 -8.188 1 99 154 VAL A O 1
ATOM 1101 N N . LEU A 1 155 ? -3.922 -15.719 -9.422 1 99 155 LEU A N 1
ATOM 1102 C CA . LEU A 1 155 ? -3.113 -14.539 -9.141 1 99 155 LEU A CA 1
ATOM 1103 C C . LEU A 1 155 ? -3.873 -13.555 -8.258 1 99 155 LEU A C 1
ATOM 1105 O O . LEU A 1 155 ? -4.949 -13.078 -8.633 1 99 155 LEU A O 1
ATOM 1109 N N . PHE A 1 156 ? -3.336 -13.273 -7.074 1 98.94 156 PHE A N 1
ATOM 1110 C CA . PHE A 1 156 ? -3.936 -12.336 -6.137 1 98.94 156 PHE A CA 1
ATOM 1111 C C . PHE A 1 156 ? -3.188 -11.008 -6.148 1 98.94 156 PHE A C 1
ATOM 1113 O O . PHE A 1 156 ? -1.976 -10.969 -5.926 1 98.94 156 PHE A O 1
ATOM 1120 N N . GLY A 1 157 ? -3.943 -9.922 -6.418 1 98.75 157 GLY A N 1
ATOM 1121 C CA . GLY A 1 157 ? -3.33 -8.602 -6.395 1 98.75 157 GLY A CA 1
ATOM 1122 C C . GLY A 1 157 ? -2.277 -8.414 -7.469 1 98.75 157 GLY A C 1
ATOM 1123 O O . GLY A 1 157 ? -1.224 -7.824 -7.219 1 98.75 157 GLY A O 1
ATOM 1124 N N . LEU A 1 158 ? -2.488 -8.984 -8.633 1 98.88 158 LEU A N 1
ATOM 1125 C CA . LEU A 1 158 ? -1.57 -8.836 -9.758 1 98.88 158 LEU A CA 1
ATOM 1126 C C . LEU A 1 158 ? -1.466 -7.371 -10.18 1 98.88 158 LEU A C 1
ATOM 1128 O O . LEU A 1 158 ? -2.465 -6.758 -10.562 1 98.88 158 LEU A O 1
ATOM 1132 N N . PRO A 1 159 ? -0.188 -6.816 -10.078 1 98.69 159 PRO A N 1
ATOM 1133 C CA . PRO A 1 159 ? -0.079 -5.422 -10.516 1 98.69 159 PRO A CA 1
ATOM 1134 C C . PRO A 1 159 ? -0.566 -5.211 -11.945 1 98.69 159 PRO A C 1
ATOM 1136 O O . PRO A 1 159 ? -0.174 -5.949 -12.852 1 98.69 159 PRO A O 1
ATOM 1139 N N . ASN A 1 160 ? -1.467 -4.25 -12.078 1 97.94 160 ASN A N 1
ATOM 1140 C CA . ASN A 1 160 ? -1.921 -3.887 -13.414 1 97.94 160 ASN A CA 1
ATOM 1141 C C . ASN A 1 160 ? -0.906 -3 -14.125 1 97.94 160 ASN A C 1
ATOM 1143 O O . ASN A 1 160 ? 0.201 -2.789 -13.625 1 97.94 160 ASN A O 1
ATOM 1147 N N . GLU A 1 161 ? -1.318 -2.602 -15.344 1 96.12 161 GLU A N 1
ATOM 1148 C CA . GLU A 1 161 ? -0.381 -1.849 -16.172 1 96.12 161 GLU A CA 1
ATOM 1149 C C . GLU A 1 161 ? 0.059 -0.562 -15.477 1 96.12 161 GLU A C 1
ATOM 1151 O O . GLU A 1 161 ? 1.243 -0.218 -15.484 1 96.12 161 GLU A O 1
ATOM 1156 N N . ARG A 1 162 ? -0.861 0.195 -14.844 1 96 162 ARG A N 1
ATOM 1157 C CA . ARG A 1 162 ? -0.56 1.43 -14.125 1 96 162 ARG A CA 1
ATOM 1158 C C . ARG A 1 162 ? 0.429 1.176 -12.992 1 96 162 ARG A C 1
ATOM 1160 O O . ARG A 1 162 ? 1.404 1.913 -12.828 1 96 162 ARG A O 1
ATOM 1167 N N . ALA A 1 163 ? 0.209 0.137 -12.25 1 96.62 163 ALA A N 1
ATOM 1168 C CA . ALA A 1 163 ? 1.088 -0.21 -11.133 1 96.62 163 ALA A CA 1
ATOM 1169 C C . ALA A 1 163 ? 2.455 -0.664 -11.633 1 96.62 163 ALA A C 1
ATOM 1171 O O . ALA A 1 163 ? 3.486 -0.298 -11.062 1 96.62 163 ALA A O 1
ATOM 1172 N N . MET A 1 164 ? 2.477 -1.51 -12.719 1 96.19 164 MET A N 1
ATOM 1173 C CA . MET A 1 164 ? 3.754 -1.968 -13.258 1 96.19 164 MET A CA 1
ATOM 1174 C C . MET A 1 164 ? 4.586 -0.791 -13.758 1 96.19 164 MET A C 1
ATOM 1176 O O . MET A 1 164 ? 5.805 -0.773 -13.594 1 96.19 164 MET A O 1
ATOM 1180 N N . ASN A 1 165 ? 3.918 0.196 -1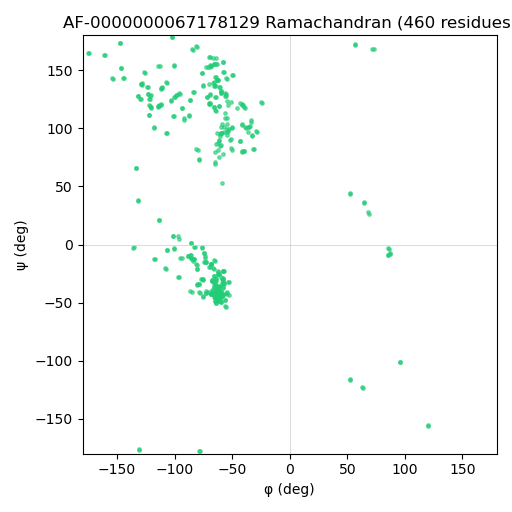4.336 1 94.12 165 ASN A N 1
ATOM 1181 C CA . ASN A 1 165 ? 4.609 1.415 -14.742 1 94.12 165 ASN A CA 1
ATOM 1182 C C . ASN A 1 165 ? 5.172 2.166 -13.539 1 94.12 165 ASN A C 1
ATOM 1184 O O . ASN A 1 165 ? 6.312 2.635 -13.57 1 94.12 165 ASN A O 1
ATOM 1188 N N . PHE A 1 166 ? 4.391 2.268 -12.484 1 94.81 166 PHE A N 1
ATOM 1189 C CA . PHE A 1 166 ? 4.82 2.895 -11.234 1 94.81 166 PHE A CA 1
ATOM 1190 C C . PHE A 1 166 ? 6.051 2.191 -10.672 1 94.81 166 PHE A C 1
ATOM 1192 O O . PHE A 1 166 ? 6.941 2.836 -10.117 1 94.81 166 PHE A O 1
ATOM 1199 N N . LEU A 1 167 ? 6.148 0.884 -10.875 1 94.25 167 LEU A N 1
ATOM 1200 C CA . LEU A 1 167 ? 7.219 0.044 -10.352 1 94.25 167 LEU A CA 1
ATOM 1201 C C . LEU A 1 167 ? 8.422 0.047 -11.297 1 94.25 167 LEU A C 1
ATOM 1203 O O . LEU A 1 167 ? 9.492 -0.442 -10.938 1 94.25 167 LEU A O 1
ATOM 1207 N N . GLY A 1 168 ? 8.297 0.609 -12.477 1 92.44 168 GLY A N 1
ATOM 1208 C CA . GLY A 1 168 ? 9.344 0.556 -13.484 1 92.44 168 GLY A CA 1
ATOM 1209 C C . GLY A 1 168 ? 9.57 -0.837 -14.039 1 92.44 168 GLY A C 1
ATOM 1210 O O . GLY A 1 168 ? 10.695 -1.214 -14.352 1 92.44 168 GLY A O 1
ATOM 1211 N N . GLU A 1 169 ? 8.539 -1.61 -14.008 1 93.88 169 GLU A N 1
ATOM 1212 C CA . GLU A 1 169 ? 8.602 -2.998 -14.453 1 93.88 169 GLU A CA 1
ATOM 1213 C C . GLU A 1 169 ? 7.746 -3.213 -15.703 1 93.88 169 GLU A C 1
ATOM 1215 O O . GLU A 1 169 ? 6.793 -2.469 -15.945 1 93.88 169 GLU A O 1
ATOM 1220 N N . PRO A 1 170 ? 8.07 -4.215 -16.547 1 94 170 PRO A N 1
ATOM 1221 C CA . PRO A 1 170 ? 7.246 -4.488 -17.734 1 94 170 PRO A CA 1
ATOM 1222 C C . PRO A 1 170 ? 5.848 -4.984 -17.375 1 94 170 PRO A C 1
ATOM 1224 O O . PRO A 1 170 ? 5.66 -5.605 -16.328 1 94 170 PRO A O 1
ATOM 1227 N N . ARG A 1 171 ? 4.945 -4.777 -18.281 1 95.25 171 ARG A N 1
ATOM 1228 C CA . ARG A 1 171 ? 3.586 -5.289 -18.125 1 95.25 171 ARG A CA 1
ATOM 1229 C C . ARG A 1 171 ? 3.576 -6.812 -18.094 1 95.25 171 ARG A C 1
ATOM 1231 O O . ARG A 1 171 ? 4.324 -7.461 -18.828 1 95.25 171 ARG A O 1
ATOM 1238 N N . VAL A 1 172 ? 2.752 -7.352 -17.281 1 96.44 172 VAL A N 1
ATOM 1239 C CA . VAL A 1 172 ? 2.562 -8.797 -17.25 1 96.44 172 VAL A CA 1
ATOM 1240 C C . VAL A 1 172 ? 1.513 -9.203 -18.281 1 96.44 172 VAL A C 1
ATOM 1242 O O . VAL A 1 172 ? 0.391 -8.695 -18.266 1 96.44 172 VAL A O 1
ATOM 1245 N N . VAL A 1 173 ? 1.902 -10.109 -19.172 1 96.31 173 VAL A N 1
ATOM 1246 C CA . VAL A 1 173 ? 0.979 -10.648 -20.156 1 96.31 173 VAL A CA 1
ATOM 1247 C C . VAL A 1 173 ? 0.878 -12.164 -20 1 96.31 173 VAL A C 1
ATOM 1249 O O . VAL A 1 173 ? 1.87 -12.883 -20.156 1 96.31 173 VAL A O 1
ATOM 1252 N N . ILE A 1 174 ? -0.347 -12.641 -19.688 1 98.12 174 ILE A N 1
ATOM 1253 C CA . ILE A 1 174 ? -0.577 -14.078 -19.578 1 98.12 174 ILE A CA 1
ATOM 1254 C C . ILE A 1 174 ? -0.495 -14.719 -20.953 1 98.12 174 ILE A C 1
ATOM 1256 O O . ILE A 1 174 ? -1.139 -14.25 -21.906 1 98.12 174 ILE A O 1
ATOM 1260 N N . GLY A 1 175 ? 0.287 -15.766 -21.094 1 97.62 175 GLY A N 1
ATOM 1261 C CA . GLY A 1 175 ? 0.454 -16.453 -22.359 1 97.62 175 GLY A CA 1
ATOM 1262 C C . GLY A 1 175 ? -0.788 -17.203 -22.797 1 97.62 175 GLY A C 1
ATOM 1263 O O . GLY A 1 175 ? -1.588 -17.625 -21.969 1 97.62 175 GLY A O 1
ATOM 1264 N N . PRO A 1 176 ? -0.972 -17.391 -24.109 1 97.5 176 PRO A N 1
ATOM 1265 C CA . PRO A 1 176 ? -2.184 -18.031 -24.641 1 97.5 176 PRO A CA 1
ATOM 1266 C C . PRO A 1 176 ? -2.4 -19.438 -24.078 1 97.5 176 PRO A C 1
ATOM 1268 O O . PRO A 1 176 ? -3.543 -19.875 -23.938 1 97.5 176 PRO A O 1
ATOM 1271 N N . LEU A 1 177 ? -1.334 -20.219 -23.703 1 97.56 177 LEU A N 1
ATOM 1272 C CA . LEU A 1 177 ? -1.451 -21.578 -23.203 1 97.56 177 LEU A CA 1
ATOM 1273 C C . LEU A 1 177 ? -2.121 -21.594 -21.828 1 97.56 177 LEU A C 1
ATOM 1275 O O . LEU A 1 177 ? -2.562 -22.656 -21.359 1 97.56 177 LEU A O 1
ATOM 1279 N N . TYR A 1 178 ? -2.148 -20.375 -21.188 1 98.31 178 TYR A N 1
ATOM 1280 C CA . TYR A 1 178 ? -2.604 -20.328 -19.797 1 98.31 178 TYR A CA 1
ATOM 1281 C C . TYR A 1 178 ? -3.871 -19.484 -19.672 1 98.31 178 TYR A C 1
ATOM 1283 O O . TYR A 1 178 ? -4.539 -19.516 -18.641 1 98.31 178 TYR A O 1
ATOM 1291 N N . GLU A 1 179 ? -4.289 -18.703 -20.672 1 97.75 179 GLU A N 1
ATOM 1292 C CA . GLU A 1 179 ? -5.332 -17.688 -20.594 1 97.75 179 GLU A CA 1
ATOM 1293 C C . GLU A 1 179 ? -6.637 -18.281 -20.047 1 97.75 179 GLU A C 1
ATOM 1295 O O . GLU A 1 179 ? -7.273 -17.688 -19.172 1 97.75 179 GLU A O 1
ATOM 1300 N N . THR A 1 180 ? -7.031 -19.453 -20.484 1 96.81 180 THR A N 1
ATOM 1301 C CA . THR A 1 180 ? -8.328 -20.016 -20.109 1 96.81 180 THR A CA 1
ATOM 1302 C C . THR A 1 180 ? -8.281 -20.641 -18.734 1 96.81 180 THR A C 1
ATOM 1304 O O . THR A 1 180 ? -9.32 -20.922 -18.125 1 96.81 180 THR A O 1
ATOM 1307 N N . LYS A 1 181 ? -7.082 -20.922 -18.219 1 98.12 181 LYS A N 1
ATOM 1308 C CA . LYS A 1 181 ? -6.977 -21.547 -16.906 1 98.12 181 LYS A CA 1
ATOM 1309 C C . LYS A 1 181 ? -6.336 -20.594 -15.898 1 98.12 181 LYS A C 1
ATOM 1311 O O . LYS A 1 181 ? -5.719 -21.047 -14.93 1 98.12 181 LYS A O 1
ATOM 1316 N N . THR A 1 182 ? -6.375 -19.266 -16.203 1 98.81 182 THR A N 1
ATOM 1317 C CA . THR A 1 182 ? -5.887 -18.234 -15.281 1 98.81 182 THR A CA 1
ATOM 1318 C C . THR A 1 182 ? -7.039 -17.391 -14.758 1 98.81 182 THR A C 1
ATOM 1320 O O . THR A 1 182 ? -7.941 -17.016 -15.508 1 98.81 182 THR A O 1
ATOM 1323 N N . ARG A 1 183 ? -7.043 -17.141 -13.43 1 98.88 183 ARG A N 1
ATOM 1324 C CA . ARG A 1 183 ? -7.91 -16.141 -12.828 1 98.88 183 ARG A CA 1
ATOM 1325 C C . ARG A 1 183 ? -7.113 -15.188 -11.938 1 98.88 183 ARG A C 1
ATOM 1327 O O . ARG A 1 183 ? -6.199 -15.617 -11.234 1 98.88 183 ARG A O 1
ATOM 1334 N N . THR A 1 184 ? -7.492 -13.945 -12.078 1 98.81 184 THR A N 1
ATOM 1335 C CA . THR A 1 184 ? -6.906 -12.891 -11.258 1 98.81 184 THR A CA 1
ATOM 1336 C C . THR A 1 184 ? -7.93 -12.344 -10.266 1 98.81 184 THR A C 1
ATOM 1338 O O . THR A 1 184 ? -9.102 -12.164 -10.609 1 98.81 184 THR A O 1
ATOM 1341 N N . TYR A 1 185 ? -7.547 -12.156 -9.039 1 98.88 185 TYR A N 1
ATOM 1342 C CA . TYR A 1 185 ? -8.398 -11.625 -7.984 1 98.88 185 TYR A CA 1
ATOM 1343 C C . TYR A 1 185 ? -7.801 -10.352 -7.395 1 98.88 185 TYR A C 1
ATOM 1345 O O . TYR A 1 185 ? -6.629 -10.328 -7.012 1 98.88 185 TYR A O 1
ATOM 1353 N N . CYS A 1 186 ? -8.594 -9.328 -7.359 1 98.81 186 CYS A N 1
ATOM 1354 C CA . CYS A 1 186 ? -8.156 -8.016 -6.883 1 98.81 186 CYS A CA 1
ATOM 1355 C C . CYS A 1 186 ? -9.125 -7.465 -5.844 1 98.81 186 CYS A C 1
ATOM 1357 O O . CYS A 1 186 ? -10.336 -7.438 -6.066 1 98.81 186 CYS A O 1
ATOM 1359 N N . ALA A 1 187 ? -8.602 -7.105 -4.652 1 98 187 ALA A N 1
ATOM 1360 C CA . ALA A 1 187 ? -9.438 -6.453 -3.645 1 98 187 ALA A CA 1
ATOM 1361 C C . ALA A 1 187 ? -9.961 -5.109 -4.152 1 98 187 ALA A C 1
ATOM 1363 O O . ALA A 1 187 ? -9.227 -4.359 -4.805 1 98 187 ALA A O 1
ATOM 1364 N N . THR A 1 188 ? -11.188 -4.852 -3.789 1 96.06 188 THR A N 1
ATOM 1365 C CA . THR A 1 188 ? -11.789 -3.582 -4.188 1 96.06 188 THR A CA 1
ATOM 1366 C C . THR A 1 188 ? -10.992 -2.406 -3.635 1 96.06 188 THR A C 1
ATOM 1368 O O . THR A 1 188 ? -10.594 -2.412 -2.469 1 96.06 188 THR A O 1
ATOM 1371 N N . GLU A 1 189 ? -10.617 -1.367 -4.484 1 96 189 GLU A N 1
ATOM 1372 C CA . GLU A 1 189 ? -9.961 -0.104 -4.145 1 96 189 GLU A CA 1
ATOM 1373 C C . GLU A 1 189 ? -8.445 -0.259 -4.098 1 96 189 GLU A C 1
ATOM 1375 O O . GLU A 1 189 ? -7.723 0.72 -3.898 1 96 189 GLU A O 1
ATOM 1380 N N . ASP A 1 190 ? -7.934 -1.539 -4.301 1 97.56 190 ASP A N 1
ATOM 1381 C CA . ASP A 1 190 ? -6.492 -1.771 -4.316 1 97.56 190 ASP A CA 1
ATOM 1382 C C . ASP A 1 190 ? -5.84 -1.085 -5.512 1 97.56 190 ASP A C 1
ATOM 1384 O O . ASP A 1 190 ? -6.059 -1.482 -6.66 1 97.56 190 ASP A O 1
ATOM 1388 N N . PRO A 1 191 ? -4.918 -0.135 -5.254 1 96.69 191 PRO A N 1
ATOM 1389 C CA . PRO A 1 191 ? -4.359 0.625 -6.375 1 96.69 191 PRO A CA 1
ATOM 1390 C C . PRO A 1 191 ? -3.371 -0.192 -7.203 1 96.69 191 PRO A C 1
ATOM 1392 O O . PRO A 1 191 ? -3.004 0.214 -8.312 1 96.69 191 PRO A O 1
ATOM 1395 N N . VAL A 1 192 ? -2.932 -1.271 -6.688 1 98 192 VAL A N 1
ATOM 1396 C CA . VAL A 1 192 ? -1.942 -2.09 -7.379 1 98 192 VAL A CA 1
ATOM 1397 C C . VAL A 1 192 ? -2.609 -2.855 -8.516 1 98 192 VAL A C 1
ATOM 1399 O O . VAL A 1 192 ? -1.984 -3.111 -9.547 1 98 192 VAL A O 1
ATOM 1402 N N . CYS A 1 193 ? -3.898 -3.17 -8.336 1 98.56 193 CYS A N 1
ATOM 1403 C CA . CYS A 1 193 ? -4.469 -4.125 -9.281 1 98.56 193 CYS A CA 1
ATOM 1404 C C . CYS A 1 193 ? -5.848 -3.672 -9.75 1 98.56 193 CYS A C 1
ATOM 1406 O O . CYS A 1 193 ? -6.496 -4.363 -10.539 1 98.56 193 CYS A O 1
ATOM 1408 N N . SER A 1 194 ? -6.379 -2.592 -9.266 1 97.19 194 SER A N 1
ATOM 1409 C CA . SER A 1 194 ? -7.652 -2.012 -9.68 1 97.19 194 SER A CA 1
ATOM 1410 C C . SER A 1 194 ? -7.512 -0.52 -9.961 1 97.19 194 SER A C 1
ATOM 1412 O O . SER A 1 194 ? -6.406 0.022 -9.938 1 97.19 194 SER A O 1
ATOM 1414 N N . ASP A 1 195 ? -8.648 0.106 -10.281 1 95.12 195 ASP A N 1
ATOM 1415 C CA . ASP A 1 195 ? -8.664 1.55 -10.492 1 95.12 195 ASP A CA 1
ATOM 1416 C C . ASP A 1 195 ? -8.758 2.301 -9.164 1 95.12 195 ASP A C 1
ATOM 1418 O O . ASP A 1 195 ? -8.711 3.533 -9.141 1 95.12 195 ASP A O 1
ATOM 1422 N N . GLY A 1 196 ? -8.852 1.54 -8.078 1 95.81 196 GLY A N 1
ATOM 1423 C CA . GLY A 1 196 ? -8.945 2.172 -6.773 1 95.81 196 GLY A CA 1
ATOM 1424 C C . GLY A 1 196 ? -7.66 2.854 -6.34 1 95.81 196 GLY A C 1
ATOM 1425 O O . GLY A 1 196 ? -6.602 2.611 -6.918 1 95.81 196 GLY A O 1
ATOM 1426 N N . LEU A 1 197 ? -7.742 3.744 -5.387 1 96.31 197 LEU A N 1
ATOM 1427 C CA . LEU A 1 197 ? -6.605 4.543 -4.945 1 96.31 197 LEU A CA 1
ATOM 1428 C C . LEU A 1 197 ? -6.492 4.539 -3.426 1 96.31 197 LEU A C 1
ATOM 1430 O O . LEU A 1 197 ? -6.215 5.574 -2.816 1 96.31 197 LEU A O 1
ATOM 1434 N N . ASN A 1 198 ? -6.781 3.371 -2.809 1 95.62 198 ASN A N 1
ATOM 1435 C CA . ASN A 1 198 ? -6.613 3.148 -1.376 1 95.62 198 ASN A CA 1
ATOM 1436 C C . ASN A 1 198 ? -5.426 2.236 -1.085 1 95.62 198 ASN A C 1
ATOM 1438 O O . ASN A 1 198 ? -5.574 1.016 -1.022 1 95.62 198 ASN A O 1
ATOM 1442 N N . PHE A 1 199 ? -4.277 2.814 -0.785 1 95.06 199 PHE A N 1
ATOM 1443 C CA . PHE A 1 199 ? -3.039 2.064 -0.608 1 95.06 199 PHE A CA 1
ATOM 1444 C C . PHE A 1 199 ? -3.166 1.073 0.543 1 95.06 199 PHE A C 1
ATOM 1446 O O . PHE A 1 199 ? -2.516 0.025 0.542 1 95.06 199 PHE A O 1
ATOM 1453 N N . ALA A 1 200 ? -4.02 1.308 1.498 1 91.38 200 ALA A N 1
ATOM 1454 C CA . ALA A 1 200 ? -4.168 0.457 2.678 1 91.38 200 ALA A CA 1
ATOM 1455 C C . ALA A 1 200 ? -4.77 -0.895 2.309 1 91.38 200 ALA A C 1
ATOM 1457 O O . ALA A 1 200 ? -4.652 -1.861 3.064 1 91.38 200 ALA A O 1
ATOM 1458 N N . VAL A 1 201 ? -5.402 -0.917 1.149 1 95.69 201 VAL A N 1
ATOM 1459 C CA . VAL A 1 201 ? -6.113 -2.129 0.757 1 95.69 201 VAL A CA 1
ATOM 1460 C C . VAL A 1 201 ? -5.125 -3.143 0.182 1 95.69 201 VAL A C 1
ATOM 1462 O O . VAL A 1 201 ? -5.418 -4.34 0.126 1 95.69 201 VAL A O 1
ATOM 1465 N N . HIS A 1 202 ? -3.934 -2.719 -0.292 1 96.69 202 HIS A N 1
ATOM 1466 C CA . HIS A 1 202 ? -2.963 -3.684 -0.793 1 96.69 202 HIS A CA 1
ATOM 1467 C C . HIS A 1 202 ? -2.223 -4.367 0.352 1 96.69 202 HIS A C 1
ATOM 1469 O O . HIS A 1 202 ? -1.04 -4.098 0.579 1 96.69 202 HIS A O 1
ATOM 1475 N N . ASN A 1 203 ? -2.959 -5.234 1.003 1 94.75 203 ASN A N 1
ATOM 1476 C CA . ASN A 1 203 ? -2.551 -5.977 2.189 1 94.75 203 ASN A CA 1
ATOM 1477 C C . ASN A 1 203 ? -3.127 -7.391 2.191 1 94.75 203 ASN A C 1
ATOM 1479 O O . ASN A 1 203 ? -4.266 -7.602 1.77 1 94.75 203 ASN A O 1
ATOM 1483 N N . PRO A 1 204 ? -2.24 -8.367 2.732 1 96 204 PRO A N 1
ATOM 1484 C CA . PRO A 1 204 ? -2.727 -9.75 2.701 1 96 204 PRO A CA 1
ATOM 1485 C C . PRO A 1 204 ? -4.102 -9.906 3.346 1 96 204 PRO A C 1
ATOM 1487 O O . PRO A 1 204 ? -4.914 -10.711 2.887 1 96 204 PRO A O 1
ATOM 1490 N N . SER A 1 205 ? -4.395 -9.102 4.348 1 95.12 205 SER A N 1
ATOM 1491 C CA . SER A 1 205 ? -5.66 -9.242 5.062 1 95.12 205 SER A CA 1
ATOM 1492 C C . SER A 1 205 ? -6.844 -8.914 4.16 1 95.12 205 SER A C 1
ATOM 1494 O O . SER A 1 205 ? -7.949 -9.43 4.367 1 95.12 205 SER A O 1
ATOM 1496 N N . SER A 1 206 ? -6.684 -8.094 3.156 1 96.69 206 SER A N 1
ATOM 1497 C CA . SER A 1 206 ? -7.742 -7.734 2.219 1 96.69 206 SER A CA 1
ATOM 1498 C C . SER A 1 206 ? -8.07 -8.891 1.281 1 96.69 206 SER A C 1
ATOM 1500 O O . SER A 1 206 ? -9.094 -8.875 0.601 1 96.69 206 SER A O 1
ATOM 1502 N N . TYR A 1 207 ? -7.195 -9.906 1.207 1 97.94 207 TYR A N 1
ATOM 1503 C CA . TYR A 1 207 ? -7.348 -11.016 0.275 1 97.94 207 TYR A CA 1
ATOM 1504 C C . TYR A 1 207 ? -7.746 -12.289 1.007 1 97.94 207 TYR A C 1
ATOM 1506 O O . TYR A 1 207 ? -8.25 -13.234 0.392 1 97.94 207 TYR A O 1
ATOM 1514 N N . ASP A 1 208 ? -7.488 -12.328 2.295 1 96.94 208 ASP A N 1
ATOM 1515 C CA . ASP A 1 208 ? -7.828 -13.484 3.117 1 96.94 208 ASP A CA 1
ATOM 1516 C C . ASP A 1 208 ? -9.344 -13.68 3.195 1 96.94 208 ASP A C 1
ATOM 1518 O O . ASP A 1 208 ? -10.094 -12.711 3.328 1 96.94 208 ASP A O 1
ATOM 1522 N N . GLY A 1 209 ? -9.844 -14.875 3.082 1 96.44 209 GLY A N 1
ATOM 1523 C CA . GLY A 1 209 ? -11.258 -15.195 3.156 1 96.44 209 GLY A CA 1
ATOM 1524 C C . GLY A 1 209 ? -11.922 -15.289 1.795 1 96.44 209 GLY A C 1
ATOM 1525 O O . GLY A 1 209 ? -11.656 -16.219 1.027 1 96.44 209 GLY A O 1
ATOM 1526 N N . ASP A 1 210 ? -12.656 -14.219 1.384 1 97 210 ASP A N 1
ATOM 1527 C CA . ASP A 1 210 ? -13.508 -14.312 0.202 1 97 210 ASP A CA 1
ATOM 1528 C C . ASP A 1 210 ? -12.68 -14.531 -1.06 1 97 210 ASP A C 1
ATOM 1530 O O . ASP A 1 210 ? -12.938 -15.453 -1.828 1 97 210 ASP A O 1
ATOM 1534 N N . LEU A 1 211 ? -11.664 -13.781 -1.266 1 98.75 211 LEU A N 1
ATOM 1535 C CA . LEU A 1 211 ? -10.914 -13.836 -2.52 1 98.75 211 LEU A CA 1
ATOM 1536 C C . LEU A 1 211 ? -10.078 -15.109 -2.598 1 98.75 211 LEU A C 1
ATOM 1538 O O . LEU A 1 211 ? -10.008 -15.75 -3.65 1 98.75 211 LEU A O 1
ATOM 1542 N N . THR A 1 212 ? -9.414 -15.508 -1.449 1 98.88 212 THR A N 1
ATOM 1543 C CA . THR A 1 212 ? -8.656 -16.75 -1.471 1 98.88 212 THR A CA 1
ATOM 1544 C C . THR A 1 212 ? -9.594 -17.953 -1.604 1 98.88 212 THR A C 1
ATOM 1546 O O . THR A 1 212 ? -9.242 -18.953 -2.23 1 98.88 212 THR A O 1
ATOM 1549 N N . ASP A 1 213 ? -10.844 -17.859 -1.076 1 98.81 213 ASP A N 1
ATOM 1550 C CA . ASP A 1 213 ? -11.836 -18.922 -1.253 1 98.81 213 ASP A CA 1
ATOM 1551 C C . ASP A 1 213 ? -12.227 -19.062 -2.721 1 98.81 213 ASP A C 1
ATOM 1553 O O . ASP A 1 213 ? -12.359 -20.172 -3.229 1 98.81 213 ASP A O 1
ATOM 1557 N N . GLN A 1 214 ? -12.461 -17.953 -3.371 1 98.88 214 GLN A N 1
ATOM 1558 C CA . GLN A 1 214 ? -12.812 -17.969 -4.789 1 98.88 214 GLN A CA 1
ATOM 1559 C C . GLN A 1 214 ? -11.688 -18.578 -5.621 1 98.88 214 GLN A C 1
ATOM 1561 O O . GLN A 1 214 ? -11.938 -19.375 -6.527 1 98.88 214 GLN A O 1
ATOM 1566 N N . GLY A 1 215 ? -10.438 -18.172 -5.281 1 98.94 215 GLY A N 1
ATOM 1567 C CA . GLY A 1 215 ? -9.297 -18.75 -5.969 1 98.94 215 GLY A CA 1
ATOM 1568 C C . GLY A 1 215 ? -9.172 -20.25 -5.777 1 98.94 215 GLY A C 1
ATOM 1569 O O . GLY A 1 215 ? -8.891 -20.984 -6.727 1 98.94 215 GLY A O 1
ATOM 1570 N N . ALA A 1 216 ? -9.422 -20.688 -4.543 1 98.94 216 ALA A N 1
ATOM 1571 C CA . ALA A 1 216 ? -9.359 -22.109 -4.227 1 98.94 216 ALA A CA 1
ATOM 1572 C C . ALA A 1 216 ? -10.445 -22.891 -4.973 1 98.94 216 ALA A C 1
ATOM 1574 O O . ALA A 1 216 ? -10.188 -23.969 -5.492 1 98.94 216 ALA A O 1
ATOM 1575 N N . ALA A 1 217 ? -11.648 -22.297 -5.055 1 98.75 217 ALA A N 1
ATOM 1576 C CA . ALA A 1 217 ? -12.742 -22.938 -5.77 1 98.75 217 ALA A CA 1
ATOM 1577 C C . ALA A 1 217 ? -12.422 -23.078 -7.254 1 98.75 217 ALA A C 1
ATOM 1579 O O . ALA A 1 217 ? -12.672 -24.125 -7.852 1 98.75 217 ALA A O 1
ATOM 1580 N N . PHE A 1 218 ? -11.906 -22.062 -7.828 1 98.81 218 PHE A N 1
ATOM 1581 C CA . PHE A 1 218 ? -11.539 -22.078 -9.234 1 98.81 218 PHE A CA 1
ATOM 1582 C C . PHE A 1 218 ? -10.508 -23.172 -9.508 1 98.81 218 PHE A C 1
ATOM 1584 O O . PHE A 1 218 ? -10.672 -23.969 -10.438 1 98.81 218 PHE A O 1
ATOM 1591 N N . ALA A 1 219 ? -9.422 -23.188 -8.641 1 98.81 219 ALA A N 1
ATOM 1592 C CA . ALA A 1 219 ? -8.359 -24.172 -8.828 1 98.81 219 ALA A CA 1
ATOM 1593 C C . ALA A 1 219 ? -8.891 -25.594 -8.664 1 98.81 219 ALA A C 1
ATOM 1595 O O . ALA A 1 219 ? -8.562 -26.484 -9.453 1 98.81 219 ALA A O 1
ATOM 1596 N N . ALA A 1 220 ? -9.703 -25.812 -7.688 1 98.62 220 ALA A N 1
ATOM 1597 C CA . ALA A 1 220 ? -10.273 -27.141 -7.445 1 98.62 220 ALA A CA 1
ATOM 1598 C C . ALA A 1 220 ? -11.125 -27.594 -8.625 1 98.62 220 ALA A C 1
ATOM 1600 O O . ALA A 1 220 ? -11.078 -28.766 -9.016 1 98.62 220 ALA A O 1
ATOM 1601 N N . ASP A 1 221 ? -11.914 -26.672 -9.141 1 97.75 221 ASP A N 1
ATOM 1602 C CA . ASP A 1 221 ? -12.75 -27 -10.297 1 97.75 221 ASP A CA 1
ATOM 1603 C C . ASP A 1 221 ? -11.891 -27.438 -11.484 1 97.75 221 ASP A C 1
ATOM 1605 O O . ASP A 1 221 ? -12.234 -28.391 -12.18 1 97.75 221 ASP A O 1
ATOM 1609 N N . ARG A 1 222 ? -10.789 -26.781 -11.68 1 97.44 222 ARG A N 1
ATOM 1610 C CA . ARG A 1 222 ? -9.891 -27.094 -12.781 1 97.44 222 ARG A CA 1
ATOM 1611 C C . ARG A 1 222 ? -9.25 -28.469 -12.578 1 97.44 222 ARG A C 1
ATOM 1613 O O . ARG A 1 222 ? -9.094 -29.234 -13.539 1 97.44 222 ARG A O 1
ATOM 1620 N N . ILE A 1 223 ? -8.883 -28.781 -11.344 1 96.56 223 ILE A N 1
ATOM 1621 C CA . ILE A 1 223 ? -8.219 -30.031 -11.016 1 96.56 223 ILE A CA 1
ATOM 1622 C C . ILE A 1 223 ? -9.211 -31.188 -11.133 1 96.56 223 ILE A C 1
ATOM 1624 O O . ILE A 1 223 ? -8.883 -32.25 -11.664 1 96.56 223 ILE A O 1
ATOM 1628 N N . ASN A 1 224 ? -10.422 -30.953 -10.672 1 89.62 224 ASN A N 1
ATOM 1629 C CA . ASN A 1 224 ? -11.422 -32.031 -10.594 1 89.62 224 ASN A CA 1
ATOM 1630 C C . ASN A 1 224 ? -12.047 -32.312 -11.961 1 89.62 224 ASN A C 1
ATOM 1632 O O . ASN A 1 224 ? -12.516 -33.406 -12.211 1 89.62 224 ASN A O 1
ATOM 1636 N N . THR A 1 225 ? -12.203 -31.297 -12.781 1 82.5 225 THR A N 1
ATOM 1637 C CA . THR A 1 225 ? -12.852 -31.5 -14.07 1 82.5 225 THR A CA 1
ATOM 1638 C C . THR A 1 225 ? -11.844 -31.969 -15.117 1 82.5 225 THR A C 1
ATOM 1640 O O . THR A 1 225 ? -12.211 -32.531 -16.141 1 82.5 225 THR A O 1
ATOM 1643 N N . GLY A 1 226 ? -10.578 -32.156 -14.797 1 66.88 226 GLY A N 1
ATOM 1644 C CA . GLY A 1 226 ? -9.555 -32.562 -15.758 1 66.88 226 GLY A CA 1
ATOM 1645 C C . GLY A 1 226 ? -9.461 -31.609 -16.938 1 66.88 226 GLY A C 1
ATOM 1646 O O . GLY A 1 226 ? -10.148 -30.594 -16.984 1 66.88 226 GLY A O 1
ATOM 1647 N N . PRO A 1 227 ? -8.422 -31.797 -17.828 1 56.88 227 PRO A N 1
ATOM 1648 C CA . PRO A 1 227 ? -8.273 -30.922 -18.984 1 56.88 227 PRO A CA 1
ATOM 1649 C C . PRO A 1 227 ? -9.531 -30.891 -19.859 1 56.88 227 PRO A C 1
ATOM 1651 O O . PRO A 1 227 ? -10.211 -31.906 -20.016 1 56.88 227 PRO A O 1
ATOM 1654 N N . VAL A 1 228 ? -10.336 -29.766 -19.906 1 45.44 228 VAL A N 1
ATOM 1655 C CA . VAL A 1 228 ? -11.391 -29.703 -20.906 1 45.44 228 VAL A CA 1
ATOM 1656 C C . VAL A 1 228 ? -10.891 -30.281 -22.234 1 45.44 228 VAL A C 1
ATOM 1658 O O . VAL A 1 228 ? -9.906 -29.797 -22.797 1 45.44 228 VAL A O 1
ATOM 1661 N N . THR A 1 229 ? -10.891 -31.562 -22.359 1 41.38 229 THR A N 1
ATOM 1662 C CA . THR A 1 229 ? -10.609 -32.125 -23.672 1 41.38 229 THR A CA 1
ATOM 1663 C C . THR A 1 229 ? -11.297 -31.344 -24.766 1 41.38 229 THR A C 1
ATOM 1665 O O . THR A 1 229 ? -12.5 -31.062 -24.688 1 41.38 229 THR A O 1
ATOM 1668 N N . ALA A 1 230 ? -10.531 -30.484 -25.516 1 38.88 230 ALA A N 1
ATOM 1669 C CA . ALA A 1 230 ? -11.078 -29.938 -26.75 1 38.88 230 ALA A CA 1
ATOM 1670 C C . ALA A 1 230 ? -11.844 -31.016 -27.531 1 38.88 230 ALA A C 1
ATOM 1672 O O . ALA A 1 230 ? -11.289 -32.062 -27.875 1 38.88 230 ALA A O 1
ATOM 1673 N N . THR A 1 231 ? -13.07 -31.328 -27.172 1 31.58 231 THR A N 1
ATOM 1674 C CA . THR A 1 231 ? -13.781 -32.125 -28.156 1 31.58 231 THR A CA 1
ATOM 1675 C C . THR A 1 231 ? -13.422 -31.703 -29.578 1 31.58 231 THR A C 1
ATOM 1677 O O . THR A 1 231 ? -13.602 -30.531 -29.938 1 31.58 231 THR A O 1
ATOM 1680 N N . ASN A 1 232 ? -12.516 -32.5 -30.219 1 27.78 232 ASN A N 1
ATOM 1681 C CA . ASN A 1 232 ? -12.477 -32.375 -31.672 1 27.78 232 ASN A CA 1
ATOM 1682 C C . ASN A 1 232 ? -13.875 -32.406 -32.281 1 27.78 232 ASN A C 1
ATOM 1684 O O . ASN A 1 232 ? -14.703 -33.219 -31.906 1 27.78 232 ASN A O 1
ATOM 1688 N N . MET B 1 1 ? -86 -7.957 42.125 1 25.05 1 MET B N 1
ATOM 1689 C CA . MET B 1 1 ? -85.25 -6.945 42.844 1 25.05 1 MET B CA 1
ATOM 1690 C C . MET B 1 1 ? -84.375 -6.164 41.875 1 25.05 1 MET B C 1
ATOM 1692 O O . MET B 1 1 ? -83.5 -6.746 41.188 1 25.05 1 MET B O 1
ATOM 1696 N N . LYS B 1 2 ? -85 -5.113 41.281 1 30.78 2 LYS B N 1
ATOM 1697 C CA . LYS B 1 2 ? -84.75 -4.137 40.219 1 30.78 2 LYS B CA 1
ATOM 1698 C C . LYS B 1 2 ? -83.5 -3.301 40.469 1 30.78 2 LYS B C 1
ATOM 1700 O O . LYS B 1 2 ? -83.562 -2.383 41.281 1 30.78 2 LYS B O 1
ATOM 1705 N N . TRP B 1 3 ? -82.312 -3.861 40.719 1 29.2 3 TRP B N 1
ATOM 1706 C CA . TRP B 1 3 ? -81.188 -3.143 41.312 1 29.2 3 TRP B CA 1
ATOM 1707 C C . TRP B 1 3 ? -80.875 -1.883 40.5 1 29.2 3 TRP B C 1
ATOM 1709 O O . TRP B 1 3 ? -81.062 -1.84 39.281 1 29.2 3 TRP B O 1
ATOM 1719 N N . ILE B 1 4 ? -80.875 -0.708 41.094 1 35.66 4 ILE B N 1
ATOM 1720 C CA . ILE B 1 4 ? -80.625 0.715 40.875 1 35.66 4 ILE B CA 1
ATOM 1721 C C . ILE B 1 4 ? -79.312 0.904 40.094 1 35.66 4 ILE B C 1
ATOM 1723 O O . ILE B 1 4 ? -78.312 0.318 40.438 1 35.66 4 ILE B O 1
ATOM 1727 N N . ARG B 1 5 ? -79.375 1.461 38.906 1 32.91 5 ARG B N 1
ATOM 1728 C CA . ARG B 1 5 ? -78.5 1.897 37.844 1 32.91 5 ARG B CA 1
ATOM 1729 C C . ARG B 1 5 ? -77.625 3.041 38.312 1 32.91 5 ARG B C 1
ATOM 1731 O O . ARG B 1 5 ? -78.062 4.145 38.562 1 32.91 5 ARG B O 1
ATOM 1738 N N . ALA B 1 6 ? -76.625 2.781 39.25 1 36.59 6 ALA B N 1
ATOM 1739 C CA . ALA B 1 6 ? -75.75 3.844 39.781 1 36.59 6 ALA B CA 1
ATOM 1740 C C . ALA B 1 6 ? -75.062 4.617 38.656 1 36.59 6 ALA B C 1
ATOM 1742 O O . ALA B 1 6 ? -74.5 4.02 37.75 1 36.59 6 ALA B O 1
ATOM 1743 N N . LEU B 1 7 ? -75.562 5.793 38.406 1 36.81 7 LEU B N 1
ATOM 1744 C CA . LEU B 1 7 ? -75.062 6.793 37.469 1 36.81 7 LEU B CA 1
ATOM 1745 C C . LEU B 1 7 ? -73.625 7.188 37.781 1 36.81 7 LEU B C 1
ATOM 1747 O O . LEU B 1 7 ? -73.312 7.719 38.844 1 36.81 7 LEU B O 1
ATOM 1751 N N . GLY B 1 8 ? -72.625 6.414 37.438 1 35.38 8 GLY B N 1
ATOM 1752 C CA . GLY B 1 8 ? -71.188 6.715 37.719 1 35.38 8 GLY B CA 1
ATOM 1753 C C . GLY B 1 8 ? -70.688 7.988 37.062 1 35.38 8 GLY B C 1
ATOM 1754 O O . GLY B 1 8 ? -70.875 8.156 35.844 1 35.38 8 GLY B O 1
ATOM 1755 N N . VAL B 1 9 ? -70.812 9.133 37.781 1 35.81 9 VAL B N 1
ATOM 1756 C CA . VAL B 1 9 ? -70.375 10.453 37.375 1 35.81 9 VAL B CA 1
ATOM 1757 C C . VAL B 1 9 ? -68.938 10.391 36.969 1 35.81 9 VAL B C 1
ATOM 1759 O O . VAL B 1 9 ? -68.062 9.922 37.719 1 35.81 9 VAL B O 1
ATOM 1762 N N . CYS B 1 10 ? -68.625 10.32 35.656 1 34.75 10 CYS B N 1
ATOM 1763 C CA . CYS B 1 10 ? -67.312 10.328 35 1 34.75 10 CYS B CA 1
ATOM 1764 C C . CYS B 1 10 ? -66.625 11.672 35.219 1 34.75 10 CYS B C 1
ATOM 1766 O O . CYS B 1 10 ? -67.125 12.703 34.75 1 34.75 10 CYS B O 1
ATOM 1768 N N . CYS B 1 11 ? -66 11.914 36.406 1 34.59 11 CYS B N 1
ATOM 1769 C CA . CYS B 1 11 ? -65.25 13.125 36.688 1 34.59 11 CYS B CA 1
ATOM 1770 C C . CYS B 1 11 ? -64.188 13.352 35.625 1 34.59 11 CYS B C 1
ATOM 1772 O O . CYS B 1 11 ? -63.344 12.469 35.344 1 34.59 11 CYS B O 1
ATOM 1774 N N . ALA B 1 12 ? -64.438 14.203 34.656 1 37.69 12 ALA B N 1
ATOM 1775 C CA . ALA B 1 12 ? -63.531 14.656 33.594 1 37.69 12 ALA B CA 1
ATOM 1776 C C . ALA B 1 12 ? -62.344 15.391 34.188 1 37.69 12 ALA B C 1
ATOM 1778 O O . ALA B 1 12 ? -62.5 16.453 34.781 1 37.69 12 ALA B O 1
ATOM 1779 N N . SER B 1 13 ? -61.344 14.688 34.656 1 38.22 13 SER B N 1
ATOM 1780 C CA . SER B 1 13 ? -60.125 15.336 35.156 1 38.22 13 SER B CA 1
ATOM 1781 C C . SER B 1 13 ? -59.469 16.188 34.062 1 38.22 13 SER B C 1
ATOM 1783 O O . SER B 1 13 ? -59.25 15.719 32.938 1 38.22 13 SER B O 1
ATOM 1785 N N . VAL B 1 14 ? -59.75 17.469 34.062 1 41.53 14 VAL B N 1
ATOM 1786 C CA . VAL B 1 14 ? -59.094 18.422 33.156 1 41.53 14 VAL B CA 1
ATOM 1787 C C . VAL B 1 14 ? -57.594 18.422 33.438 1 41.53 14 VAL B C 1
ATOM 1789 O O . VAL B 1 14 ? -57.156 18.781 34.531 1 41.53 14 VAL B O 1
ATOM 1792 N N . ALA B 1 15 ? -56.844 17.531 32.75 1 42.75 15 ALA B N 1
ATOM 1793 C CA . ALA B 1 15 ? -55.406 17.594 32.844 1 42.75 15 ALA B CA 1
ATOM 1794 C C . ALA B 1 15 ? -54.875 18.938 32.375 1 42.75 15 ALA B C 1
ATOM 1796 O O . ALA B 1 15 ? -55.156 19.359 31.234 1 42.75 15 ALA B O 1
ATOM 1797 N N . ALA B 1 16 ? -54.625 19.875 33.312 1 50.5 16 ALA B N 1
ATOM 1798 C CA . ALA B 1 16 ? -53.938 21.125 32.969 1 50.5 16 ALA B CA 1
ATOM 1799 C C . ALA B 1 16 ? -52.656 20.859 32.219 1 50.5 16 ALA B C 1
ATOM 1801 O O . ALA B 1 16 ? -51.875 19.953 32.562 1 50.5 16 ALA B O 1
ATOM 1802 N N . PRO B 1 17 ? -52.594 21.469 31 1 44.38 17 PRO B N 1
ATOM 1803 C CA . PRO B 1 17 ? -51.312 21.266 30.281 1 44.38 17 PRO B CA 1
ATOM 1804 C C . PRO B 1 17 ? -50.125 21.797 31.062 1 44.38 17 PRO B C 1
ATOM 1806 O O . PRO B 1 17 ? -50.156 22.938 31.547 1 44.38 17 PRO B O 1
ATOM 1809 N N . LEU B 1 18 ? -49.344 20.922 31.75 1 48.09 18 LEU B N 1
ATOM 1810 C CA . LEU B 1 18 ? -48.062 21.344 32.281 1 48.09 18 LEU B CA 1
ATOM 1811 C C . LEU B 1 18 ? -47.219 22.016 31.219 1 48.09 18 LEU B C 1
ATOM 1813 O O . LEU B 1 18 ? -46.875 21.406 30.203 1 48.09 18 LEU B O 1
ATOM 1817 N N . SER B 1 19 ? -47.344 23.359 31.109 1 40.94 19 SER B N 1
ATOM 1818 C CA . SER B 1 19 ? -46.375 24.062 30.281 1 40.94 19 SER B CA 1
ATOM 1819 C C . SER B 1 19 ? -44.969 23.688 30.641 1 40.94 19 SER B C 1
ATOM 1821 O O . SER B 1 19 ? -44.531 23.891 31.766 1 40.94 19 SER B O 1
ATOM 1823 N N . ALA B 1 20 ? -44.344 22.812 29.875 1 48.03 20 ALA B N 1
ATOM 1824 C CA . ALA B 1 20 ? -42.906 22.562 29.969 1 48.03 20 ALA B CA 1
ATOM 1825 C C . ALA B 1 20 ? -42.125 23.859 29.906 1 48.03 20 ALA B C 1
ATOM 1827 O O . ALA B 1 20 ? -42.125 24.547 28.891 1 48.03 20 ALA B O 1
ATOM 1828 N N . MET B 1 21 ? -42 24.531 31.047 1 42.66 21 MET B N 1
ATOM 1829 C CA . MET B 1 21 ? -41 25.609 31.047 1 42.66 21 MET B CA 1
ATOM 1830 C C . MET B 1 21 ? -39.75 25.188 30.266 1 42.66 21 MET B C 1
ATOM 1832 O O . MET B 1 21 ? -39.156 24.156 30.562 1 42.66 21 MET B O 1
ATOM 1836 N N . THR B 1 22 ? -39.625 25.656 29.047 1 45.88 22 THR B N 1
ATOM 1837 C CA . THR B 1 22 ? -38.375 25.516 28.312 1 45.88 22 THR B CA 1
ATOM 1838 C C . THR B 1 22 ? -37.188 26.078 29.109 1 45.88 22 THR B C 1
ATOM 1840 O O . THR B 1 22 ? -37.25 27.234 29.531 1 45.88 22 THR B O 1
ATOM 1843 N N . ALA B 1 23 ? -36.406 25.297 29.891 1 47.28 23 ALA B N 1
ATOM 1844 C CA . ALA B 1 23 ? -35.188 25.703 30.547 1 47.28 23 ALA B CA 1
ATOM 1845 C C . ALA B 1 23 ? -34.312 26.547 29.594 1 47.28 23 ALA B C 1
ATOM 1847 O O . ALA B 1 23 ? -34.25 26.281 28.391 1 47.28 23 ALA B O 1
ATOM 1848 N N . PRO B 1 24 ? -34 27.781 30.016 1 42.78 24 PRO B N 1
ATOM 1849 C CA . PRO B 1 24 ? -33.062 28.516 29.156 1 42.78 24 PRO B CA 1
ATOM 1850 C C . PRO B 1 24 ? -31.938 27.625 28.641 1 42.78 24 PRO B C 1
ATOM 1852 O O . PRO B 1 24 ? -31.547 26.672 29.312 1 42.78 24 PRO B O 1
ATOM 1855 N N . GLN B 1 25 ? -31.797 27.5 27.359 1 41.44 25 GLN B N 1
ATOM 1856 C CA . GLN B 1 25 ? -30.625 26.859 26.781 1 41.44 25 GLN B CA 1
ATOM 1857 C C . GLN B 1 25 ? -29.359 27.312 27.484 1 41.44 25 GLN B C 1
ATOM 1859 O O . GLN B 1 25 ? -29.094 28.516 27.594 1 41.44 25 GLN B O 1
ATOM 1864 N N . ALA B 1 26 ? -28.938 26.656 28.531 1 43.06 26 ALA B N 1
ATOM 1865 C CA . ALA B 1 26 ? -27.625 26.938 29.125 1 43.06 26 ALA B CA 1
ATOM 1866 C C . ALA B 1 26 ? -26.641 27.438 28.062 1 43.06 26 ALA B C 1
ATOM 1868 O O . ALA B 1 26 ? -26.469 26.797 27.031 1 43.06 26 ALA B O 1
ATOM 1869 N N . PHE B 1 27 ? -26.469 28.75 27.969 1 39.72 27 PHE B N 1
ATOM 1870 C CA . PHE B 1 27 ? -25.312 29.219 27.219 1 39.72 27 PHE B CA 1
ATOM 1871 C C . PHE B 1 27 ? -24.141 28.266 27.375 1 39.72 27 PHE B C 1
ATOM 1873 O O . PHE B 1 27 ? -23.875 27.781 28.484 1 39.72 27 PHE B O 1
ATOM 1880 N N . ALA B 1 28 ? -23.781 27.5 26.391 1 41.44 28 ALA B N 1
ATOM 1881 C CA . ALA B 1 28 ? -22.578 26.688 26.391 1 41.44 28 ALA B CA 1
ATOM 1882 C C . ALA B 1 28 ? -21.438 27.391 27.109 1 41.44 28 ALA B C 1
ATOM 1884 O O . ALA B 1 28 ? -21.172 28.562 26.875 1 41.44 28 ALA B O 1
ATOM 1885 N N . ALA B 1 29 ? -21.094 27.109 28.281 1 43.09 29 ALA B N 1
ATOM 1886 C CA . ALA B 1 29 ? -19.891 27.594 28.969 1 43.09 29 ALA B CA 1
ATOM 1887 C C . ALA B 1 29 ? -18.797 27.984 27.969 1 43.09 29 ALA B C 1
ATOM 1889 O O . ALA B 1 29 ? -18.688 27.375 26.906 1 43.09 29 ALA B O 1
ATOM 1890 N N . PRO B 1 30 ? -18.234 29.219 27.891 1 45.44 30 PRO B N 1
ATOM 1891 C CA . PRO B 1 30 ? -17.156 29.578 26.984 1 45.44 30 PRO B CA 1
ATOM 1892 C C . PRO B 1 30 ? -16.188 28.422 26.719 1 45.44 30 PRO B C 1
ATOM 1894 O O . PRO B 1 30 ? -15.805 27.719 27.656 1 45.44 30 PRO B O 1
ATOM 1897 N N . GLU B 1 31 ? -16.297 27.641 25.719 1 54.72 31 GLU B N 1
ATOM 1898 C CA . GLU B 1 31 ? -15.422 26.516 25.375 1 54.72 31 GLU B CA 1
ATOM 1899 C C . GLU B 1 31 ? -13.984 26.781 25.828 1 54.72 31 GLU B C 1
ATOM 1901 O O . GLU B 1 31 ? -13.375 27.766 25.406 1 54.72 31 GLU B O 1
ATOM 1906 N N . SER B 1 32 ? -13.492 26.578 27.094 1 83.06 32 SER B N 1
ATOM 1907 C CA . SER B 1 32 ? -12.133 26.75 27.594 1 83.06 32 SER B CA 1
ATOM 1908 C C . SER B 1 32 ? -11.102 26.266 26.594 1 83.06 32 SER B C 1
ATOM 1910 O O . SER B 1 32 ? -11.258 25.203 25.984 1 83.06 32 SER B O 1
ATOM 1912 N N . CYS B 1 33 ? -10.219 27.297 26.141 1 95.81 33 CYS B N 1
ATOM 1913 C CA . CYS B 1 33 ? -9.156 27.031 25.172 1 95.81 33 CYS B CA 1
ATOM 1914 C C . CYS B 1 33 ? -8.047 26.188 25.797 1 95.81 33 CYS B C 1
ATOM 1916 O O . CYS B 1 33 ? -7.535 26.516 26.859 1 95.81 33 CYS B O 1
ATOM 1918 N N . ALA B 1 34 ? -7.809 25.016 25.172 1 97.81 34 ALA B N 1
ATOM 1919 C CA . ALA B 1 34 ? -6.664 24.203 25.594 1 97.81 34 ALA B CA 1
ATOM 1920 C C . ALA B 1 34 ? -5.352 24.906 25.281 1 97.81 34 ALA B C 1
ATOM 1922 O O . ALA B 1 34 ? -5.305 25.797 24.422 1 97.81 34 ALA B O 1
ATOM 1923 N N . ASP B 1 35 ? -4.297 24.5 25.938 1 97.25 35 ASP B N 1
ATOM 1924 C CA . ASP B 1 35 ? -2.971 25.047 25.656 1 97.25 35 ASP B CA 1
ATOM 1925 C C . ASP B 1 35 ? -2.516 24.672 24.25 1 97.25 35 ASP B C 1
ATOM 1927 O O . ASP B 1 35 ? -1.881 25.469 23.562 1 97.25 35 ASP B O 1
ATOM 1931 N N . VAL B 1 36 ? -2.773 23.438 23.875 1 98.44 36 VAL B N 1
ATOM 1932 C CA . VAL B 1 36 ? -2.373 22.906 22.578 1 98.44 36 VAL B CA 1
ATOM 1933 C C . VAL B 1 36 ? -3.574 22.25 21.891 1 98.44 36 VAL B C 1
ATOM 1935 O O . VAL B 1 36 ? -4.375 21.578 22.547 1 98.44 36 VAL B O 1
ATOM 1938 N N . GLU B 1 37 ? -3.762 22.453 20.594 1 98.75 37 GLU B N 1
ATOM 1939 C CA . GLU B 1 37 ? -4.707 21.688 19.797 1 98.75 37 GLU B CA 1
ATOM 1940 C C . GLU B 1 37 ? -4.008 20.984 18.641 1 98.75 37 GLU B C 1
ATOM 1942 O O . GLU B 1 37 ? -3.27 21.625 17.891 1 98.75 37 GLU B O 1
ATOM 1947 N N . VAL B 1 38 ? -4.203 19.656 18.578 1 98.94 38 VAL B N 1
ATOM 1948 C CA . VAL B 1 38 ? -3.723 18.875 17.438 1 98.94 38 VAL B CA 1
ATOM 1949 C C . VAL B 1 38 ? -4.836 18.734 16.406 1 98.94 38 VAL B C 1
ATOM 1951 O O . VAL B 1 38 ? -5.906 18.203 16.703 1 98.94 38 VAL B O 1
ATOM 1954 N N . ILE B 1 39 ? -4.609 19.266 15.227 1 99 39 ILE B N 1
ATOM 1955 C CA . ILE B 1 39 ? -5.469 19.125 14.055 1 99 39 ILE B CA 1
ATOM 1956 C C . ILE B 1 39 ? -4.891 18.078 13.109 1 99 39 ILE B C 1
ATOM 1958 O O . ILE B 1 39 ? -3.82 18.266 12.531 1 99 39 ILE B O 1
ATOM 1962 N N . PHE B 1 40 ? -5.586 16.906 13 1 99 40 PHE B N 1
ATOM 1963 C CA . PHE B 1 40 ? -4.949 15.781 12.336 1 99 40 PHE B CA 1
ATOM 1964 C C . PHE B 1 40 ? -5.891 15.156 11.312 1 99 40 PHE B C 1
ATOM 1966 O O . PHE B 1 40 ? -7.047 14.859 11.625 1 99 40 PHE B O 1
ATOM 1973 N N . ALA B 1 41 ? -5.387 15 10.062 1 99 41 ALA B N 1
ATOM 1974 C CA . ALA B 1 41 ? -6.141 14.398 8.969 1 99 41 ALA B CA 1
ATOM 1975 C C . ALA B 1 41 ? -5.742 12.945 8.758 1 99 41 ALA B C 1
ATOM 1977 O O . ALA B 1 41 ? -4.559 12.641 8.586 1 99 41 ALA B O 1
ATOM 1978 N N . ARG B 1 42 ? -6.715 12.086 8.758 1 98.94 42 ARG B N 1
ATOM 1979 C CA . ARG B 1 42 ? -6.508 10.641 8.688 1 98.94 42 ARG B CA 1
ATOM 1980 C C . ARG B 1 42 ? -6.262 10.195 7.254 1 98.94 42 ARG B C 1
ATOM 1982 O O . ARG B 1 42 ? -6.449 10.977 6.316 1 98.94 42 ARG B O 1
ATOM 1989 N N . GLY B 1 43 ? -5.871 8.969 7.133 1 98.75 43 GLY B N 1
ATOM 1990 C CA . GLY B 1 43 ? -5.59 8.391 5.828 1 98.75 43 GLY B CA 1
ATOM 1991 C C . GLY B 1 43 ? -6.832 7.867 5.129 1 98.75 43 GLY B C 1
ATOM 1992 O O . GLY B 1 43 ? -7.883 7.719 5.75 1 98.75 43 GLY B O 1
ATOM 1993 N N . THR B 1 44 ? -6.656 7.574 3.852 1 98.62 44 THR B N 1
ATOM 1994 C CA . THR B 1 44 ? -7.715 7.039 3.002 1 98.62 44 THR B CA 1
ATOM 1995 C C . THR B 1 44 ? -8.305 5.77 3.607 1 98.62 44 THR B C 1
ATOM 1997 O O . THR B 1 44 ? -7.566 4.867 4.012 1 98.62 44 THR B O 1
ATOM 2000 N N . GLY B 1 45 ? -9.633 5.68 3.73 1 97.25 45 GLY B N 1
ATOM 2001 C CA . GLY B 1 45 ? -10.344 4.477 4.148 1 97.25 45 GLY B CA 1
ATOM 2002 C C . GLY B 1 45 ? -10.445 4.34 5.652 1 97.25 45 GLY B C 1
ATOM 2003 O O . GLY B 1 45 ? -11.133 3.443 6.156 1 97.25 45 GLY B O 1
ATOM 2004 N N . GLU B 1 46 ? -9.719 5.211 6.383 1 98.12 46 GLU B N 1
ATOM 2005 C CA . GLU B 1 46 ? -9.766 5.125 7.84 1 98.12 46 GLU B CA 1
ATOM 2006 C C . GLU B 1 46 ? -11.07 5.707 8.383 1 98.12 46 GLU B C 1
ATOM 2008 O O . GLU B 1 46 ? -11.609 6.664 7.828 1 98.12 46 GLU B O 1
ATOM 2013 N N . ALA B 1 47 ? -11.578 5.176 9.484 1 97.62 47 ALA B N 1
ATOM 2014 C CA . ALA B 1 47 ? -12.82 5.621 10.117 1 97.62 47 ALA B CA 1
ATOM 2015 C C . ALA B 1 47 ? -12.695 7.059 10.609 1 97.62 47 ALA B C 1
ATOM 2017 O O . ALA B 1 47 ? -11.594 7.547 10.852 1 97.62 47 ALA B O 1
ATOM 2018 N N . PRO B 1 48 ? -13.898 7.777 10.742 1 98.44 48 PRO B N 1
ATOM 2019 C CA . PRO B 1 48 ? -13.836 9.133 11.281 1 98.44 48 PRO B CA 1
ATOM 2020 C C . PRO B 1 48 ? -13.031 9.219 12.57 1 98.44 48 PRO B C 1
ATOM 2022 O O . PRO B 1 48 ? -13.102 8.32 13.414 1 98.44 48 PRO B O 1
ATOM 2025 N N . GLY B 1 49 ? -12.352 10.273 12.805 1 98.75 49 GLY B N 1
ATOM 2026 C CA . GLY B 1 49 ? -11.359 10.453 13.852 1 98.75 49 GLY B CA 1
ATOM 2027 C C . GLY B 1 49 ? -9.984 10.797 13.312 1 98.75 49 GLY B C 1
ATOM 2028 O O . GLY B 1 49 ? -9.859 11.344 12.219 1 98.75 49 GLY B O 1
ATOM 2029 N N . VAL B 1 50 ? -8.938 10.492 14.102 1 98.88 50 VAL B N 1
ATOM 2030 C CA . VAL B 1 50 ? -7.59 10.883 13.703 1 98.88 50 VAL B CA 1
ATOM 2031 C C . VAL B 1 50 ? -6.867 9.68 13.094 1 98.88 50 VAL B C 1
ATOM 2033 O O . VAL B 1 50 ? -5.746 9.812 12.594 1 98.88 50 VAL B O 1
ATOM 2036 N N . GLY B 1 51 ? -7.469 8.531 13.062 1 98.75 51 GLY B N 1
ATOM 2037 C CA . GLY B 1 51 ? -6.832 7.32 12.57 1 98.75 51 GLY B CA 1
ATOM 2038 C C . GLY B 1 51 ? -5.762 6.781 13.5 1 98.75 51 GLY B C 1
ATOM 2039 O O . GLY B 1 51 ? -5.375 7.453 14.461 1 98.75 51 GLY B O 1
ATOM 2040 N N . PRO B 1 52 ? -5.312 5.523 13.203 1 98.62 52 PRO B N 1
ATOM 2041 C CA . PRO B 1 52 ? -4.328 4.898 14.094 1 98.62 52 PRO B CA 1
ATOM 2042 C C . PRO B 1 52 ? -3.023 5.684 14.18 1 98.62 52 PRO B C 1
ATOM 2044 O O . PRO B 1 52 ? -2.432 5.789 15.258 1 98.62 52 PRO B O 1
ATOM 2047 N N . THR B 1 53 ? -2.541 6.199 13.086 1 98.88 53 THR B N 1
ATOM 2048 C CA . THR B 1 53 ? -1.298 6.965 13.086 1 98.88 53 THR B CA 1
ATOM 2049 C C . THR B 1 53 ? -1.455 8.242 13.906 1 98.88 53 THR B C 1
ATOM 2051 O O . THR B 1 53 ? -0.577 8.594 14.695 1 98.88 53 THR B O 1
ATOM 2054 N N . GLY B 1 54 ? -2.59 8.961 13.672 1 98.94 54 GLY B N 1
ATOM 2055 C CA . GLY B 1 54 ? -2.869 10.148 14.469 1 98.94 54 GLY B CA 1
ATOM 2056 C C . GLY B 1 54 ? -2.941 9.867 15.953 1 98.94 54 GLY B C 1
ATOM 2057 O O . GLY B 1 54 ? -2.395 10.625 16.766 1 98.94 54 GLY B O 1
ATOM 2058 N N . GLN B 1 55 ? -3.619 8.758 16.328 1 98.88 55 GLN B N 1
ATOM 2059 C CA . GLN B 1 55 ? -3.734 8.406 17.734 1 98.88 55 GLN B CA 1
ATOM 2060 C C . GLN B 1 55 ? -2.367 8.094 18.344 1 98.88 55 GLN B C 1
ATOM 2062 O O . GLN B 1 55 ? -2.062 8.516 19.453 1 98.88 55 GLN B O 1
ATOM 2067 N N . ALA B 1 56 ? -1.526 7.34 17.578 1 98.94 56 ALA B N 1
ATOM 2068 C CA . ALA B 1 56 ? -0.177 7.035 18.047 1 98.94 56 ALA B CA 1
ATOM 2069 C C . ALA B 1 56 ? 0.633 8.312 18.25 1 98.94 56 ALA B C 1
ATOM 2071 O O . ALA B 1 56 ? 1.375 8.438 19.234 1 98.94 56 ALA B O 1
ATOM 2072 N N . PHE B 1 57 ? 0.529 9.227 17.359 1 98.94 57 PHE B N 1
ATOM 2073 C CA . PHE B 1 57 ? 1.217 10.516 17.438 1 98.94 57 PHE B CA 1
ATOM 2074 C C . PHE B 1 57 ? 0.772 11.289 18.672 1 98.94 57 PHE B C 1
ATOM 2076 O O . PHE B 1 57 ? 1.605 11.773 19.438 1 98.94 57 PHE B O 1
ATOM 2083 N N . ILE B 1 58 ? -0.559 11.398 18.906 1 98.94 58 ILE B N 1
ATOM 2084 C CA . ILE B 1 58 ? -1.129 12.141 20.031 1 98.94 58 ILE B CA 1
ATOM 2085 C C . ILE B 1 58 ? -0.713 11.484 21.344 1 98.94 58 ILE B C 1
ATOM 2087 O O . ILE B 1 58 ? -0.333 12.18 22.297 1 98.94 58 ILE B O 1
ATOM 2091 N N . ASP B 1 59 ? -0.768 10.148 21.375 1 98.75 59 ASP B N 1
ATOM 2092 C CA . ASP B 1 59 ? -0.37 9.422 22.562 1 98.75 59 ASP B CA 1
ATOM 2093 C C . ASP B 1 59 ? 1.096 9.68 22.906 1 98.75 59 ASP B C 1
ATOM 2095 O O . ASP B 1 59 ? 1.466 9.727 24.078 1 98.75 59 ASP B O 1
ATOM 2099 N N . ALA B 1 60 ? 1.946 9.828 21.859 1 98.88 60 ALA B N 1
ATOM 2100 C CA . ALA B 1 60 ? 3.369 10.086 22.062 1 98.88 60 ALA B CA 1
ATOM 2101 C C . ALA B 1 60 ? 3.607 11.547 22.453 1 98.88 60 ALA B C 1
ATOM 2103 O O . ALA B 1 60 ? 4.559 11.852 23.172 1 98.88 60 ALA B O 1
ATOM 2104 N N . LEU B 1 61 ? 2.764 12.453 22 1 98.88 61 LEU B N 1
ATOM 2105 C CA . LEU B 1 61 ? 2.938 13.891 22.188 1 98.88 61 LEU B CA 1
ATOM 2106 C C . LEU B 1 61 ? 2.539 14.305 23.594 1 98.88 61 LEU B C 1
ATOM 2108 O O . LEU B 1 61 ? 3.227 15.109 24.219 1 98.88 61 LEU B O 1
ATOM 2112 N N . ARG B 1 62 ? 1.482 13.805 24.156 1 98.38 62 ARG B N 1
ATOM 2113 C CA . ARG B 1 62 ? 0.862 14.25 25.406 1 98.38 62 ARG B CA 1
ATOM 2114 C C . ARG B 1 62 ? 1.865 14.227 26.547 1 98.38 62 ARG B C 1
ATOM 2116 O O . ARG B 1 62 ? 2.035 15.227 27.25 1 98.38 62 ARG B O 1
ATOM 2123 N N . PRO B 1 63 ? 2.607 13.133 26.703 1 97.94 63 PRO B N 1
ATOM 2124 C CA . PRO B 1 63 ? 3.52 13.125 27.844 1 97.94 63 PRO B CA 1
ATOM 2125 C C . PRO B 1 63 ? 4.668 14.117 27.703 1 97.94 63 PRO B C 1
ATOM 2127 O O . PRO B 1 63 ? 5.293 14.5 28.688 1 97.94 63 PRO B O 1
ATOM 2130 N N . ARG B 1 64 ? 4.91 14.586 26.547 1 98.19 64 ARG B N 1
ATOM 2131 C CA . ARG B 1 64 ? 6.027 15.492 26.281 1 98.19 64 ARG B CA 1
ATOM 2132 C C . ARG B 1 64 ? 5.645 16.938 26.562 1 98.19 64 ARG B C 1
ATOM 2134 O O . ARG B 1 64 ? 6.508 17.812 26.609 1 98.19 64 ARG B O 1
ATOM 2141 N N . LEU B 1 65 ? 4.332 17.172 26.75 1 97.81 65 LEU B N 1
ATOM 2142 C CA . LEU B 1 65 ? 3.846 18.547 26.922 1 97.81 65 LEU B CA 1
ATOM 2143 C C . LEU B 1 65 ? 3.578 18.844 28.391 1 97.81 65 LEU B C 1
ATOM 2145 O O . LEU B 1 65 ? 3.049 19.906 28.719 1 97.81 65 LEU B O 1
ATOM 2149 N N . GLY B 1 66 ? 3.953 17.922 29.328 1 94.94 66 GLY B N 1
ATOM 2150 C CA . GLY B 1 66 ? 3.779 18.156 30.766 1 94.94 66 GLY B CA 1
ATOM 2151 C C . GLY B 1 66 ? 2.324 18.297 31.172 1 94.94 66 GLY B C 1
ATOM 2152 O O . GLY B 1 66 ? 1.485 17.469 30.812 1 94.94 66 GLY B O 1
ATOM 2153 N N . ASP B 1 67 ? 2.025 19.469 31.812 1 95.44 67 ASP B N 1
ATOM 21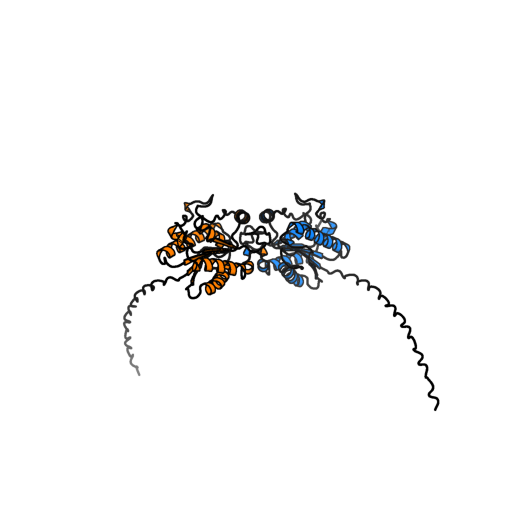54 C CA . ASP B 1 67 ? 0.688 19.656 32.375 1 95.44 67 ASP B CA 1
ATOM 2155 C C . ASP B 1 67 ? -0.196 20.453 31.406 1 95.44 67 ASP B C 1
ATOM 2157 O O . ASP B 1 67 ? -1.35 20.75 31.719 1 95.44 67 ASP B O 1
ATOM 2161 N N . ARG B 1 68 ? 0.3 20.688 30.25 1 96.12 68 ARG B N 1
ATOM 2162 C CA . ARG B 1 68 ? -0.492 21.453 29.281 1 96.12 68 ARG B CA 1
ATOM 2163 C C . ARG B 1 68 ? -1.679 20.625 28.797 1 96.12 68 ARG B C 1
ATOM 2165 O O . ARG B 1 68 ? -1.548 19.422 28.531 1 96.12 68 ARG B O 1
ATOM 2172 N N . SER B 1 69 ? -2.789 21.312 28.703 1 97.38 69 SER B N 1
ATOM 2173 C CA . SER B 1 69 ? -3.977 20.656 28.156 1 97.38 69 SER B CA 1
ATOM 2174 C C . SER B 1 69 ? -3.889 20.516 26.641 1 97.38 69 SER B C 1
ATOM 2176 O O . SER B 1 69 ? -3.391 21.406 25.953 1 97.38 69 SER B O 1
ATOM 2178 N N . VAL B 1 70 ? -4.277 19.328 26.172 1 98.19 70 VAL B N 1
ATOM 2179 C CA . VAL B 1 70 ? -4.219 19.031 24.75 1 98.19 70 VAL B CA 1
ATOM 2180 C C . VAL B 1 70 ? -5.609 18.656 24.234 1 98.19 70 VAL B C 1
ATOM 2182 O O . VAL B 1 70 ? -6.215 17.703 24.719 1 98.19 70 VAL B O 1
ATOM 2185 N N . ASP B 1 71 ? -6.133 19.422 23.281 1 98.38 71 ASP B N 1
ATOM 2186 C CA . ASP B 1 71 ? -7.34 19.062 22.547 1 98.38 71 ASP B CA 1
ATOM 2187 C C . ASP B 1 71 ? -6.996 18.484 21.188 1 98.38 71 ASP B C 1
ATOM 2189 O O . ASP B 1 71 ? -5.906 18.719 20.656 1 98.38 71 ASP B O 1
ATOM 2193 N N . VAL B 1 72 ? -7.922 17.672 20.719 1 98.88 72 VAL B N 1
ATOM 2194 C CA . VAL B 1 72 ? -7.734 17.016 19.422 1 98.88 72 VAL B CA 1
ATOM 2195 C C . VAL B 1 72 ? -8.906 17.359 18.5 1 98.88 72 VAL B C 1
ATOM 2197 O O . VAL B 1 72 ? -10.062 17.281 18.906 1 98.88 72 VAL B O 1
ATOM 2200 N N . TYR B 1 73 ? -8.555 17.797 17.328 1 98.88 73 TYR B N 1
ATOM 2201 C CA . TYR B 1 73 ? -9.547 18.062 16.281 1 98.88 73 TYR B CA 1
ATOM 2202 C C . TYR B 1 73 ? -9.312 17.156 15.078 1 98.88 73 TYR B C 1
ATOM 2204 O O . TYR B 1 73 ? -8.422 17.422 14.258 1 98.88 73 TYR B O 1
ATOM 2212 N N . PRO B 1 74 ? -10.086 16.078 14.938 1 98.94 74 PRO B N 1
ATOM 2213 C CA . PRO B 1 74 ? -10.016 15.281 13.703 1 98.94 74 PRO B CA 1
ATOM 2214 C C . PRO B 1 74 ? -10.578 16.031 12.5 1 98.94 74 PRO B C 1
ATOM 2216 O O . PRO B 1 74 ? -11.734 16.469 12.523 1 98.94 74 PRO B O 1
ATOM 2219 N N . VAL B 1 75 ? -9.773 16.219 11.5 1 98.94 75 VAL B N 1
ATOM 2220 C CA . VAL B 1 75 ? -10.219 16.922 10.297 1 98.94 75 VAL B CA 1
ATOM 2221 C C . VAL B 1 75 ? -11.398 16.172 9.672 1 98.94 75 VAL B C 1
ATOM 2223 O O . VAL B 1 75 ? -11.352 14.945 9.523 1 98.94 75 VAL B O 1
ATOM 2226 N N . ASN B 1 76 ? -12.375 16.953 9.375 1 98.81 76 ASN B N 1
ATOM 2227 C CA . ASN B 1 76 ? -13.586 16.359 8.805 1 98.81 76 ASN B CA 1
ATOM 2228 C C . ASN B 1 76 ? -13.539 16.344 7.277 1 98.81 76 ASN B C 1
ATOM 2230 O O . ASN B 1 76 ? -13.672 17.391 6.637 1 98.81 76 ASN B O 1
ATOM 2234 N N . TYR B 1 77 ? -13.383 15.219 6.699 1 98.19 77 TYR B N 1
ATOM 2235 C CA . TYR B 1 77 ? -13.422 15 5.258 1 98.19 77 TYR B CA 1
ATOM 2236 C C . TYR B 1 77 ? -13.664 13.531 4.934 1 98.19 77 TYR B C 1
ATOM 2238 O O . TYR B 1 77 ? -13.523 12.672 5.797 1 98.19 77 TYR B O 1
ATOM 2246 N N . PRO B 1 78 ? -14.062 13.141 3.727 1 98.38 78 PRO B N 1
ATOM 2247 C CA . PRO B 1 78 ? -14.5 11.773 3.426 1 98.38 78 PRO B CA 1
ATOM 2248 C C . PRO B 1 78 ? -13.375 10.75 3.568 1 98.38 78 PRO B C 1
ATOM 2250 O O . PRO B 1 78 ? -13.617 9.602 3.957 1 98.38 78 PRO B O 1
ATOM 2253 N N . ALA B 1 79 ? -12.156 11.078 3.271 1 98.44 79 ALA B N 1
ATOM 2254 C CA . ALA B 1 79 ? -10.984 10.195 3.311 1 98.44 79 ALA B CA 1
ATOM 2255 C C . ALA B 1 79 ? -11.234 8.922 2.516 1 98.44 79 ALA B C 1
ATOM 2257 O O . ALA B 1 79 ? -10.992 7.816 3.008 1 98.44 79 ALA B O 1
ATOM 2258 N N . THR B 1 80 ? -11.82 9.07 1.314 1 97.88 80 THR B N 1
ATOM 2259 C CA . THR B 1 80 ? -12.078 7.953 0.419 1 97.88 80 THR B CA 1
ATOM 2260 C C . THR B 1 80 ? -11.047 7.91 -0.705 1 97.88 80 THR B C 1
ATOM 2262 O O . THR B 1 80 ? -10.164 8.766 -0.777 1 97.88 80 THR B O 1
ATOM 2265 N N . ASP B 1 81 ? -11.164 6.898 -1.571 1 97.06 81 ASP B N 1
ATOM 2266 C CA . ASP B 1 81 ? -10.234 6.797 -2.693 1 97.06 81 ASP B CA 1
ATOM 2267 C C . ASP B 1 81 ? -10.578 7.805 -3.787 1 97.06 81 ASP B C 1
ATOM 2269 O O . ASP B 1 81 ? -9.922 7.844 -4.832 1 97.06 81 ASP B O 1
ATOM 2273 N N . GLN B 1 82 ? -11.688 8.547 -3.531 1 95.88 82 GLN B N 1
ATOM 2274 C CA . GLN B 1 82 ? -11.938 9.727 -4.348 1 95.88 82 GLN B CA 1
ATOM 2275 C C . GLN B 1 82 ? -11.109 10.914 -3.857 1 95.88 82 GLN B C 1
ATOM 2277 O O . GLN B 1 82 ? -11.633 11.812 -3.195 1 95.88 82 GLN B O 1
ATOM 2282 N N . TRP B 1 83 ? -9.898 10.992 -4.234 1 95.75 83 TRP B N 1
ATOM 2283 C CA . TRP B 1 83 ? -8.867 11.867 -3.67 1 95.75 83 TRP B CA 1
ATOM 2284 C C . TRP B 1 83 ? -9.234 13.328 -3.861 1 95.75 83 TRP B C 1
ATOM 2286 O O . TRP B 1 83 ? -8.828 14.188 -3.07 1 95.75 83 TRP B O 1
ATOM 2296 N N . ALA B 1 84 ? -10.039 13.656 -4.867 1 92.19 84 ALA B N 1
ATOM 2297 C CA . ALA B 1 84 ? -10.453 15.039 -5.105 1 92.19 84 ALA B CA 1
ATOM 2298 C C . ALA B 1 84 ? -11.25 15.586 -3.924 1 92.19 84 ALA B C 1
ATOM 2300 O O . ALA B 1 84 ? -11.266 16.797 -3.682 1 92.19 84 ALA B O 1
ATOM 2301 N N . THR B 1 85 ? -11.852 14.695 -3.141 1 95.31 85 THR B N 1
ATOM 2302 C CA . THR B 1 85 ? -12.625 15.117 -1.982 1 95.31 85 THR B CA 1
ATOM 2303 C C . THR B 1 85 ? -11.703 15.57 -0.853 1 95.31 85 THR B C 1
ATOM 2305 O O . THR B 1 85 ? -12.164 16.156 0.136 1 95.31 85 THR B O 1
ATOM 2308 N N . GLY B 1 86 ? -10.414 15.359 -1.052 1 95.81 86 GLY B N 1
ATOM 2309 C CA . GLY B 1 86 ? -9.453 15.883 -0.097 1 95.81 86 GLY B CA 1
ATOM 2310 C C . GLY B 1 86 ? -9.555 17.375 0.098 1 95.81 86 GLY B C 1
ATOM 2311 O O . GLY B 1 86 ? -9.195 17.906 1.155 1 95.81 86 GLY B O 1
ATOM 2312 N N . VAL B 1 87 ? -10.102 18.062 -0.869 1 95.56 87 VAL B N 1
ATOM 2313 C CA . VAL B 1 87 ? -10.25 19.516 -0.781 1 95.56 87 VAL B CA 1
ATOM 2314 C C . VAL B 1 87 ? -11.188 19.875 0.367 1 95.56 87 VAL B C 1
ATOM 2316 O O . VAL B 1 87 ? -11.039 20.922 0.996 1 95.56 87 VAL B O 1
ATOM 2319 N N . ASP B 1 88 ? -12.164 18.984 0.703 1 96.69 88 ASP B N 1
ATOM 2320 C CA . ASP B 1 88 ? -13.031 19.203 1.856 1 96.69 88 ASP B CA 1
ATOM 2321 C C . ASP B 1 88 ? -12.227 19.188 3.156 1 96.69 88 ASP B C 1
ATOM 2323 O O . ASP B 1 88 ? -12.547 19.922 4.094 1 96.69 88 ASP B O 1
ATOM 2327 N N . GLY B 1 89 ? -11.195 18.359 3.225 1 98.44 89 GLY B N 1
ATOM 2328 C CA . GLY B 1 89 ? -10.297 18.344 4.371 1 98.44 89 GLY B CA 1
ATOM 2329 C C . GLY B 1 89 ? -9.477 19.609 4.488 1 98.44 89 GLY B C 1
ATOM 2330 O O . GLY B 1 89 ? -9.289 20.141 5.59 1 98.44 89 GLY B O 1
ATOM 2331 N N . VAL B 1 90 ? -8.984 20.062 3.328 1 97.81 90 VAL B N 1
ATOM 2332 C CA . VAL B 1 90 ? -8.234 21.312 3.314 1 97.81 90 VAL B CA 1
ATOM 2333 C C . VAL B 1 90 ? -9.117 22.438 3.836 1 97.81 90 VAL B C 1
ATOM 2335 O O . VAL B 1 90 ? -8.68 23.234 4.676 1 97.81 90 VAL B O 1
ATOM 2338 N N . ARG B 1 91 ? -10.375 22.531 3.422 1 96.94 91 ARG B N 1
ATOM 2339 C CA . ARG B 1 91 ? -11.312 23.562 3.855 1 96.94 91 ARG B CA 1
ATOM 2340 C C . ARG B 1 91 ? -11.602 23.453 5.348 1 96.94 91 ARG B C 1
ATOM 2342 O O . ARG B 1 91 ? -11.562 24.438 6.07 1 96.94 91 ARG B O 1
ATOM 2349 N N . ASP B 1 92 ? -11.82 22.266 5.781 1 98.5 92 ASP B N 1
ATOM 2350 C CA . ASP B 1 92 ? -12.156 22.031 7.184 1 98.5 92 ASP B CA 1
ATOM 2351 C C . ASP B 1 92 ? -10.992 22.422 8.094 1 98.5 92 ASP B C 1
ATOM 2353 O O . ASP B 1 92 ? -11.172 23.156 9.07 1 98.5 92 ASP B O 1
ATOM 2357 N N . ALA B 1 93 ? -9.797 21.906 7.762 1 98.75 93 ALA B N 1
ATOM 2358 C CA . ALA B 1 93 ? -8.617 22.188 8.578 1 98.75 93 ALA B CA 1
ATOM 2359 C C . ALA B 1 93 ? -8.297 23.672 8.57 1 98.75 93 ALA B C 1
ATOM 2361 O O . ALA B 1 93 ? -7.984 24.25 9.609 1 98.75 93 ALA B O 1
ATOM 2362 N N . SER B 1 94 ? -8.383 24.328 7.402 1 98.06 94 SER B N 1
ATOM 2363 C CA . SER B 1 94 ? -8.117 25.75 7.301 1 98.06 94 SER B CA 1
ATOM 2364 C C . SER B 1 94 ? -9.109 26.562 8.141 1 98.06 94 SER B C 1
ATOM 2366 O O . SER B 1 94 ? -8.719 27.484 8.859 1 98.06 94 SER B O 1
ATOM 2368 N N . THR B 1 95 ? -10.359 26.188 8.039 1 98 95 THR B N 1
ATOM 2369 C CA . THR B 1 95 ? -11.398 26.875 8.805 1 98 95 THR B CA 1
ATOM 2370 C C . THR B 1 95 ? -11.156 26.719 10.297 1 98 95 THR B C 1
ATOM 2372 O O . THR B 1 95 ? -11.305 27.672 11.062 1 98 95 THR B O 1
ATOM 2375 N N . ARG B 1 96 ? -10.766 25.531 10.695 1 98.62 96 ARG B N 1
ATOM 2376 C CA . ARG B 1 96 ? -10.484 25.281 12.102 1 98.62 96 ARG B CA 1
ATOM 2377 C C . ARG B 1 96 ? -9.32 26.141 12.586 1 98.62 96 ARG B C 1
ATOM 2379 O O . ARG B 1 96 ? -9.383 26.75 13.656 1 98.62 96 ARG B O 1
ATOM 2386 N N . ILE B 1 97 ? -8.266 26.188 11.805 1 98.69 97 ILE B N 1
ATOM 2387 C CA . ILE B 1 97 ? -7.082 26.953 12.172 1 98.69 97 ILE B CA 1
ATOM 2388 C C . ILE B 1 97 ? -7.441 28.422 12.305 1 98.69 97 ILE B C 1
ATOM 2390 O O . ILE B 1 97 ? -7.062 29.078 13.289 1 98.69 97 ILE B O 1
ATOM 2394 N N . ILE B 1 98 ? -8.195 28.969 11.367 1 98.06 98 ILE B N 1
ATOM 2395 C CA . ILE B 1 98 ? -8.617 30.375 11.398 1 98.06 98 ILE B CA 1
ATOM 2396 C C . ILE B 1 98 ? -9.477 30.625 12.641 1 98.06 98 ILE B C 1
ATOM 2398 O O . ILE B 1 98 ? -9.25 31.578 13.375 1 98.06 98 ILE B O 1
ATOM 2402 N N . SER B 1 99 ? -10.453 29.734 12.859 1 98 99 SER B N 1
ATOM 2403 C CA . SER B 1 99 ? -1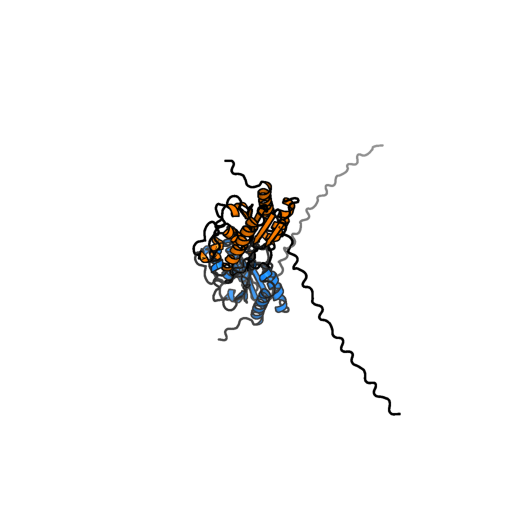1.352 29.859 14 1 98 99 SER B CA 1
ATOM 2404 C C . SER B 1 99 ? -10.578 29.859 15.32 1 98 99 SER B C 1
ATOM 2406 O O . SER B 1 99 ? -10.844 30.672 16.203 1 98 99 SER B O 1
ATOM 2408 N N . MET B 1 100 ? -9.625 29 15.438 1 98.12 100 MET B N 1
ATOM 2409 C CA . MET B 1 100 ? -8.836 28.891 16.656 1 98.12 100 MET B CA 1
ATOM 2410 C C . MET B 1 100 ? -7.953 30.125 16.844 1 98.12 100 MET B C 1
ATOM 2412 O O . MET B 1 100 ? -7.805 30.609 17.969 1 98.12 100 MET B O 1
ATOM 2416 N N . ALA B 1 101 ? -7.359 30.578 15.773 1 97.19 101 ALA B N 1
ATOM 2417 C CA . ALA B 1 101 ? -6.523 31.781 15.859 1 97.19 101 ALA B CA 1
ATOM 2418 C C . ALA B 1 101 ? -7.324 32.969 16.375 1 97.19 101 ALA B C 1
ATOM 2420 O O . ALA B 1 101 ? -6.801 33.812 17.109 1 97.19 101 ALA B O 1
ATOM 2421 N N . GLU B 1 102 ? -8.594 33 16.062 1 96.31 102 GLU B N 1
ATOM 2422 C CA . GLU B 1 102 ? -9.469 34.094 16.422 1 96.31 102 GLU B CA 1
ATOM 2423 C C . GLU B 1 102 ? -10.039 33.938 17.828 1 96.31 102 GLU B C 1
ATOM 2425 O O . GLU B 1 102 ? -10.086 34.875 18.609 1 96.31 102 GLU B O 1
ATOM 2430 N N . THR B 1 103 ? -10.398 32.75 18.172 1 97.19 103 THR B N 1
ATOM 2431 C CA . THR B 1 103 ? -11.164 32.531 19.406 1 97.19 103 THR B CA 1
ATOM 2432 C C . THR B 1 103 ? -10.242 32.125 20.547 1 97.19 103 THR B C 1
ATOM 2434 O O . THR B 1 103 ? -10.555 32.344 21.719 1 97.19 103 THR B O 1
ATOM 2437 N N . CYS B 1 104 ? -9.148 31.5 20.234 1 97.38 104 CYS B N 1
ATOM 2438 C CA . CYS B 1 104 ? -8.195 31 21.219 1 97.38 104 CYS B CA 1
ATOM 2439 C C . CYS B 1 104 ? -6.77 31.375 20.828 1 97.38 104 CYS B C 1
ATOM 2441 O O . CYS B 1 104 ? -5.926 30.5 20.641 1 97.38 104 CYS B O 1
ATOM 2443 N N . PRO B 1 105 ? -6.426 32.625 20.812 1 96.31 105 PRO B N 1
ATOM 2444 C CA . PRO B 1 105 ? -5.156 33.094 20.234 1 96.31 105 PRO B CA 1
ATOM 2445 C C . PRO B 1 105 ? -3.943 32.594 21.016 1 96.31 105 PRO B C 1
ATOM 2447 O O . PRO B 1 105 ? -2.816 32.656 20.516 1 96.31 105 PRO B O 1
ATOM 2450 N N . GLN B 1 106 ? -4.066 32.062 22.203 1 95.31 106 GLN B N 1
ATOM 2451 C CA . GLN B 1 106 ? -2.938 31.578 22.984 1 95.31 106 GLN B CA 1
ATOM 2452 C C . GLN B 1 106 ? -2.727 30.078 22.781 1 95.31 106 GLN B C 1
ATOM 2454 O O . GLN B 1 106 ? -1.723 29.516 23.234 1 95.31 106 GLN B O 1
ATOM 2459 N N . THR B 1 107 ? -3.682 29.453 22.172 1 97.19 107 THR B N 1
ATOM 2460 C CA . THR B 1 107 ? -3.549 28.031 21.891 1 97.19 107 THR B CA 1
ATOM 2461 C C . THR B 1 107 ? -2.516 27.797 20.781 1 97.19 107 THR B C 1
ATOM 2463 O O . THR B 1 107 ? -2.566 28.438 19.734 1 97.19 107 THR B O 1
ATOM 2466 N N . GLU B 1 108 ? -1.491 26.891 21.047 1 97.75 108 GLU B N 1
ATOM 2467 C CA . GLU B 1 108 ? -0.567 26.438 20.016 1 97.75 108 GLU B CA 1
ATOM 2468 C C . GLU B 1 108 ? -1.156 25.281 19.219 1 97.75 108 GLU B C 1
ATOM 2470 O O . GLU B 1 108 ? -1.636 24.297 19.797 1 97.75 108 GLU B O 1
ATOM 2475 N N . MET B 1 109 ? -1.073 25.422 17.906 1 98.75 109 MET B N 1
ATOM 2476 C CA . MET B 1 109 ? -1.671 24.375 17.094 1 98.75 109 MET B CA 1
ATOM 2477 C C . MET B 1 109 ? -0.594 23.516 16.438 1 98.75 109 MET B C 1
ATOM 2479 O O . MET B 1 109 ? 0.458 24.016 16.047 1 98.75 109 MET B O 1
ATOM 2483 N N . VAL B 1 110 ? -0.818 22.266 16.406 1 98.94 110 VAL B N 1
ATOM 2484 C CA . VAL B 1 110 ? -0.043 21.297 15.625 1 98.94 110 VAL B CA 1
ATOM 2485 C C . VAL B 1 110 ? -0.901 20.734 14.5 1 98.94 110 VAL B C 1
ATOM 2487 O O . VAL B 1 110 ? -1.986 20.203 14.742 1 98.94 110 VAL B O 1
ATOM 2490 N N . LEU B 1 111 ? -0.451 20.922 13.258 1 99 111 LEU B N 1
ATOM 2491 C CA . LEU B 1 111 ? -1.112 20.359 12.086 1 99 111 LEU B CA 1
ATOM 2492 C C . LEU B 1 111 ? -0.422 19.078 11.625 1 99 111 LEU B C 1
ATOM 2494 O O . LEU B 1 111 ? 0.806 19.031 11.523 1 99 111 LEU B O 1
ATOM 2498 N N . GLY B 1 112 ? -1.16 18.016 11.445 1 98.94 112 GLY B N 1
ATOM 2499 C CA . GLY B 1 112 ? -0.567 16.766 11 1 98.94 112 GLY B CA 1
ATOM 2500 C C . GLY B 1 112 ? -1.495 15.938 10.125 1 98.94 112 GLY B C 1
ATOM 2501 O O . GLY B 1 112 ? -2.654 16.312 9.93 1 98.94 112 GLY B O 1
ATOM 2502 N N . GLY B 1 113 ? -0.987 14.914 9.602 1 98.94 113 GLY B N 1
ATOM 2503 C CA . GLY B 1 113 ? -1.757 13.969 8.805 1 98.94 113 GLY B CA 1
ATOM 2504 C C . GLY B 1 113 ? -0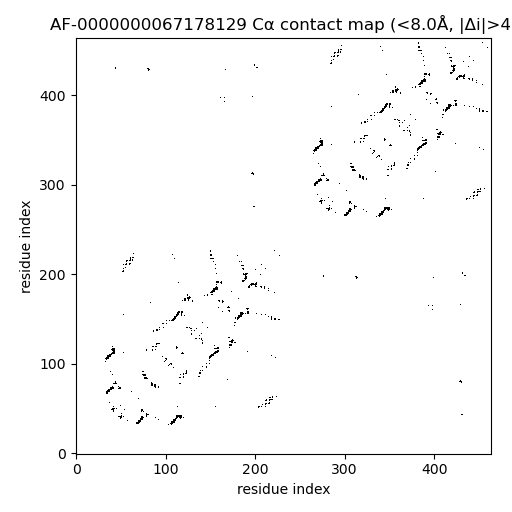.961 12.75 8.391 1 98.94 113 GLY B C 1
ATOM 2505 O O . GLY B 1 113 ? 0.262 12.719 8.539 1 98.94 113 GLY B O 1
ATOM 2506 N N . TYR B 1 114 ? -1.695 11.781 7.961 1 98.94 114 TYR B N 1
ATOM 2507 C CA . TYR B 1 114 ? -1.13 10.539 7.441 1 98.94 114 TYR B CA 1
ATOM 2508 C C . TYR B 1 114 ? -1.619 10.266 6.023 1 98.94 114 TYR B C 1
ATOM 2510 O O . TYR B 1 114 ? -2.822 10.32 5.754 1 98.94 114 TYR B O 1
ATOM 2518 N N . SER B 1 115 ? -0.705 9.867 5.164 1 98.81 115 SER B N 1
ATOM 2519 C CA . SER B 1 115 ? -1.082 9.453 3.816 1 98.81 115 SER B CA 1
ATOM 2520 C C . SER B 1 115 ? -1.931 10.516 3.129 1 98.81 115 SER B C 1
ATOM 2522 O O . SER B 1 115 ? -1.492 11.656 2.965 1 98.81 115 SER B O 1
ATOM 2524 N N . GLN B 1 116 ? -3.182 10.305 2.758 1 98.75 116 GLN B N 1
ATOM 2525 C CA . GLN B 1 116 ? -4.07 11.32 2.191 1 98.75 116 GLN B CA 1
ATOM 2526 C C . GLN B 1 116 ? -4.223 12.508 3.137 1 98.75 116 GLN B C 1
ATOM 2528 O O . GLN B 1 116 ? -4.277 13.656 2.691 1 98.75 116 GLN B O 1
ATOM 2533 N N . GLY B 1 117 ? -4.258 12.211 4.391 1 98.88 117 GLY B N 1
ATOM 2534 C CA . GLY B 1 117 ? -4.34 13.273 5.379 1 98.88 117 GLY B CA 1
ATOM 2535 C C . GLY B 1 117 ? -3.098 14.148 5.422 1 98.88 117 GLY B C 1
ATOM 2536 O O . GLY B 1 117 ? -3.186 15.352 5.676 1 98.88 117 GLY B O 1
ATOM 2537 N N . ALA B 1 118 ? -1.928 13.477 5.211 1 98.94 118 ALA B N 1
ATOM 2538 C CA . ALA B 1 118 ? -0.707 14.273 5.129 1 98.94 118 ALA B CA 1
ATOM 2539 C C . ALA B 1 118 ? -0.753 15.227 3.936 1 98.94 118 ALA B C 1
ATOM 2541 O O . ALA B 1 118 ? -0.276 16.359 4.02 1 98.94 118 ALA B O 1
ATOM 2542 N N . ALA B 1 119 ? -1.309 14.758 2.812 1 98.44 119 ALA B N 1
ATOM 2543 C CA . ALA B 1 119 ? -1.492 15.641 1.664 1 98.44 119 ALA B CA 1
ATOM 2544 C C . ALA B 1 119 ? -2.438 16.797 2.002 1 98.44 119 ALA B C 1
ATOM 2546 O O . ALA B 1 119 ? -2.16 17.953 1.673 1 98.44 119 ALA B O 1
ATOM 2547 N N . VAL B 1 120 ? -3.547 16.469 2.678 1 98.38 120 VAL B N 1
ATOM 2548 C CA . VAL B 1 120 ? -4.51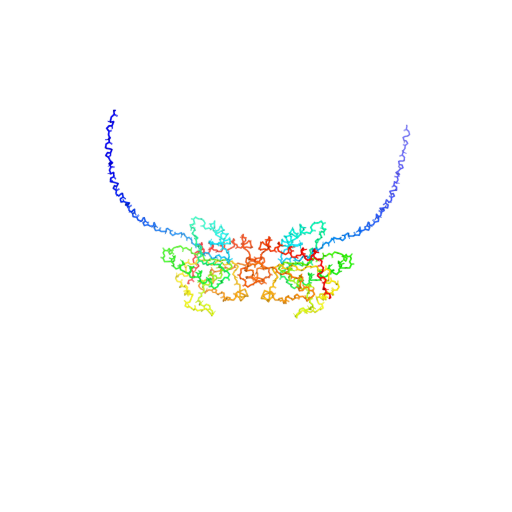2 17.484 3.105 1 98.38 120 VAL B CA 1
ATOM 2549 C C . VAL B 1 120 ? -3.809 18.531 3.963 1 98.38 120 VAL B C 1
ATOM 2551 O O . VAL B 1 120 ? -3.896 19.719 3.682 1 98.38 120 VAL B O 1
ATOM 2554 N N . ALA B 1 121 ? -3.115 18.078 4.984 1 98.88 121 ALA B N 1
ATOM 2555 C CA . ALA B 1 121 ? -2.396 19 5.867 1 98.88 121 ALA B CA 1
ATOM 2556 C C . ALA B 1 121 ? -1.362 19.812 5.094 1 98.88 121 ALA B C 1
ATOM 2558 O O . ALA B 1 121 ? -1.204 21.016 5.328 1 98.88 121 ALA B O 1
ATOM 2559 N N . GLY B 1 122 ? -0.636 19.141 4.188 1 98.5 122 GLY B N 1
ATOM 2560 C CA . GLY B 1 122 ? 0.326 19.844 3.352 1 98.5 122 GLY B CA 1
ATOM 2561 C C . GLY B 1 122 ? -0.301 20.938 2.51 1 98.5 122 GLY B C 1
ATOM 2562 O O . GLY B 1 122 ? 0.227 22.047 2.434 1 98.5 122 GLY B O 1
ATOM 2563 N N . PHE B 1 123 ? -1.437 20.656 1.939 1 97.56 123 PHE B N 1
ATOM 2564 C CA . PHE B 1 123 ? -2.111 21.625 1.09 1 97.56 123 PHE B CA 1
ATOM 2565 C C . PHE B 1 123 ? -2.613 22.812 1.913 1 97.56 123 PHE B C 1
ATOM 2567 O O . PHE B 1 123 ? -2.641 23.938 1.431 1 97.56 123 PHE B O 1
ATOM 2574 N N . VAL B 1 124 ? -2.979 22.594 3.164 1 97.94 124 VAL B N 1
ATOM 2575 C CA . VAL B 1 124 ? -3.367 23.688 4.062 1 97.94 124 VAL B CA 1
ATOM 2576 C C . VAL B 1 124 ? -2.23 24.703 4.172 1 97.94 124 VAL B C 1
ATOM 2578 O O . VAL B 1 124 ? -2.473 25.906 4.277 1 97.94 124 VAL B O 1
ATOM 2581 N N . THR B 1 125 ? -0.989 24.234 4.105 1 98.25 125 THR B N 1
ATOM 2582 C CA . THR B 1 125 ? 0.183 25.078 4.312 1 98.25 125 THR B CA 1
ATOM 2583 C C . THR B 1 125 ? 0.573 25.797 3.02 1 98.25 125 THR B C 1
ATOM 2585 O O . THR B 1 125 ? 1.393 26.719 3.035 1 98.25 125 THR B O 1
ATOM 2588 N N . SER B 1 126 ? 0.018 25.359 1.874 1 95.38 126 SER B N 1
ATOM 2589 C CA . SER B 1 126 ? 0.497 25.812 0.572 1 95.38 126 SER B CA 1
ATOM 2590 C C . SER B 1 126 ? 0.264 27.312 0.384 1 95.38 126 SER B C 1
ATOM 2592 O O . SER B 1 126 ? -0.78 27.828 0.776 1 95.38 126 SER B O 1
ATOM 2594 N N . ALA B 1 127 ? 1.213 28.016 -0.298 1 92.94 127 ALA B N 1
ATOM 2595 C CA . ALA B 1 127 ? 1.138 29.453 -0.525 1 92.94 127 ALA B CA 1
ATOM 2596 C C . ALA B 1 127 ? 0.377 29.766 -1.811 1 92.94 127 ALA B C 1
ATOM 2598 O O . ALA B 1 127 ? 0.087 30.938 -2.1 1 92.94 127 ALA B O 1
ATOM 2599 N N . ALA B 1 128 ? 0.108 28.766 -2.555 1 87.75 128 ALA B N 1
ATOM 2600 C CA . ALA B 1 128 ? -0.58 28.969 -3.83 1 87.75 128 ALA B CA 1
ATOM 2601 C C . ALA B 1 128 ? -1.497 27.781 -4.141 1 87.75 128 ALA B C 1
ATOM 2603 O O . ALA B 1 128 ? -1.317 26.688 -3.602 1 87.75 128 ALA B O 1
ATOM 2604 N N . VAL B 1 129 ? -2.539 28.125 -4.898 1 83.88 129 VAL B N 1
ATOM 2605 C CA . VAL B 1 129 ? -3.363 27.062 -5.461 1 83.88 129 VAL B CA 1
ATOM 2606 C C . VAL B 1 129 ? -2.535 26.234 -6.434 1 83.88 129 VAL B C 1
ATOM 2608 O O . VAL B 1 129 ? -1.849 26.781 -7.301 1 83.88 129 VAL B O 1
ATOM 2611 N N . PRO B 1 130 ? -2.557 24.891 -6.176 1 81.94 130 PRO B N 1
ATOM 2612 C CA . PRO B 1 130 ? -1.758 24.078 -7.094 1 81.94 130 PRO B CA 1
ATOM 2613 C C . PRO B 1 130 ? -2.186 24.234 -8.555 1 81.94 130 PRO B C 1
ATOM 2615 O O . PRO B 1 130 ? -3.342 24.562 -8.828 1 81.94 130 PRO B O 1
ATOM 2618 N N . ASP B 1 131 ? -1.231 23.922 -9.391 1 77.19 131 ASP B N 1
ATOM 2619 C CA . ASP B 1 131 ? -1.515 23.984 -10.82 1 77.19 131 ASP B CA 1
ATOM 2620 C C . ASP B 1 131 ? -2.641 23.031 -11.203 1 77.19 131 ASP B C 1
ATOM 2622 O O . ASP B 1 131 ? -2.697 21.906 -10.711 1 77.19 131 ASP B O 1
ATOM 2626 N N . GLY B 1 132 ? -3.551 23.578 -12.039 1 75.94 132 GLY B N 1
ATOM 2627 C CA . GLY B 1 132 ? -4.617 22.734 -12.555 1 75.94 132 GLY B CA 1
ATOM 2628 C C . GLY B 1 132 ? -5.824 22.672 -11.641 1 75.94 132 GLY B C 1
ATOM 2629 O O . GLY B 1 132 ? -6.844 22.078 -11.984 1 75.94 132 GLY B O 1
ATOM 2630 N N . VAL B 1 133 ? -5.691 23.234 -10.5 1 82.25 133 VAL B N 1
ATOM 2631 C CA . VAL B 1 133 ? -6.816 23.297 -9.57 1 82.25 133 VAL B CA 1
ATOM 2632 C C . VAL B 1 133 ? -7.539 24.641 -9.719 1 82.25 133 VAL B C 1
ATOM 2634 O O . VAL B 1 133 ? -6.902 25.688 -9.82 1 82.25 133 VAL B O 1
ATOM 2637 N N . ASP B 1 134 ? -8.82 24.594 -9.875 1 83.38 134 ASP B N 1
ATOM 2638 C CA . ASP B 1 134 ? -9.633 25.797 -9.898 1 83.38 134 ASP B CA 1
ATOM 2639 C C . ASP B 1 134 ? -9.578 26.516 -8.555 1 83.38 134 ASP B C 1
ATOM 2641 O O . ASP B 1 134 ? -10.062 26 -7.543 1 83.38 134 ASP B O 1
ATOM 2645 N N . PRO B 1 135 ? -8.992 27.766 -8.57 1 84.38 135 PRO B N 1
ATOM 2646 C CA . PRO B 1 135 ? -8.844 28.484 -7.309 1 84.38 135 PRO B CA 1
ATOM 2647 C C . PRO B 1 135 ? -10.172 28.703 -6.59 1 84.38 135 PRO B C 1
ATOM 2649 O O . PRO B 1 135 ? -10.195 28.875 -5.367 1 84.38 135 PRO B O 1
ATOM 2652 N N . ALA B 1 136 ? -11.234 28.672 -7.336 1 85.75 136 ALA B N 1
ATOM 2653 C CA . ALA B 1 136 ? -12.547 28.922 -6.746 1 85.75 136 ALA B CA 1
ATOM 2654 C C . ALA B 1 136 ? -13.008 27.734 -5.914 1 85.75 136 ALA B C 1
ATOM 2656 O O . ALA B 1 136 ? -13.938 27.859 -5.113 1 85.75 136 ALA B O 1
ATOM 2657 N N . THR B 1 137 ? -12.25 26.656 -6.066 1 85.06 137 THR B N 1
ATOM 2658 C CA . THR B 1 137 ? -12.734 25.438 -5.441 1 85.06 137 THR B CA 1
ATOM 2659 C C . THR B 1 137 ? -11.906 25.094 -4.211 1 85.06 137 THR B C 1
ATOM 2661 O O . THR B 1 137 ? -12.18 24.094 -3.529 1 85.06 137 THR B O 1
ATOM 2664 N N . VAL B 1 138 ? -10.891 25.859 -3.984 1 86 138 VAL B N 1
ATOM 2665 C CA . VAL B 1 138 ? -10 25.547 -2.865 1 86 138 VAL B CA 1
ATOM 2666 C C . VAL B 1 138 ? -9.867 26.781 -1.969 1 86 138 VAL B C 1
ATOM 2668 O O . VAL B 1 138 ? -10.031 27.922 -2.428 1 86 138 VAL B O 1
ATOM 2671 N N . PRO B 1 139 ? -9.672 26.578 -0.65 1 88.31 139 PRO B N 1
ATOM 2672 C CA . PRO B 1 139 ? -9.438 27.719 0.231 1 88.31 139 PRO B CA 1
ATOM 2673 C C . PRO B 1 139 ? -8.219 28.547 -0.188 1 88.31 139 PRO B C 1
ATOM 2675 O O . PRO B 1 139 ? -7.266 28 -0.753 1 88.31 139 PRO B O 1
ATOM 2678 N N . LYS B 1 140 ? -8.336 29.844 0.104 1 89.75 140 LYS B N 1
ATOM 2679 C CA . LYS B 1 140 ? -7.168 30.703 -0.075 1 89.75 140 LYS B CA 1
ATOM 2680 C C . LYS B 1 140 ? -6.078 30.375 0.937 1 89.75 140 LYS B C 1
ATOM 2682 O O . LYS B 1 140 ? -6.363 29.859 2.02 1 89.75 140 LYS B O 1
ATOM 2687 N N . PRO B 1 141 ? -4.781 30.688 0.535 1 93.81 141 PRO B N 1
ATOM 2688 C CA . PRO B 1 141 ? -3.695 30.469 1.496 1 93.81 141 PRO B CA 1
ATOM 2689 C C . PRO B 1 141 ? -3.932 31.203 2.818 1 93.81 141 PRO B C 1
ATOM 2691 O O . PRO B 1 141 ? -4.465 32.312 2.83 1 93.81 141 PRO B O 1
ATOM 2694 N N . LEU B 1 142 ? -3.533 30.547 3.926 1 96.5 142 LEU B N 1
ATOM 2695 C CA . LEU B 1 142 ? -3.646 31.172 5.238 1 96.5 142 LEU B CA 1
ATOM 2696 C C . LEU B 1 142 ? -2.717 32.375 5.348 1 96.5 142 LEU B C 1
ATOM 2698 O O . LEU B 1 142 ? -1.584 32.344 4.867 1 96.5 142 LEU B O 1
ATOM 2702 N N . GLN B 1 143 ? -3.215 33.438 5.988 1 95.69 143 GLN B N 1
ATOM 2703 C CA . GLN B 1 143 ? -2.438 34.656 6.184 1 95.69 143 GLN B CA 1
ATOM 2704 C C . GLN B 1 143 ? -1.339 34.469 7.223 1 95.69 143 GLN B C 1
ATOM 2706 O O . GLN B 1 143 ? -1.45 33.594 8.086 1 95.69 143 GLN B O 1
ATOM 2711 N N . PRO B 1 144 ? -0.225 35.281 7.098 1 96.44 144 PRO B N 1
ATOM 2712 C CA . PRO B 1 144 ? 0.91 35.094 8.008 1 96.44 144 PRO B CA 1
ATOM 2713 C C . PRO B 1 144 ? 0.501 35.156 9.477 1 96.44 144 PRO B C 1
ATOM 2715 O O . PRO B 1 144 ? 1.015 34.375 10.289 1 96.44 144 PRO B O 1
ATOM 2718 N N . ASP B 1 145 ? -0.391 36.062 9.914 1 96.88 145 ASP B N 1
ATOM 2719 C CA . ASP B 1 145 ? -0.788 36.219 11.312 1 96.88 145 ASP B CA 1
ATOM 2720 C C . ASP B 1 145 ? -1.521 34.969 11.797 1 96.88 145 ASP B C 1
ATOM 2722 O O . ASP B 1 145 ? -1.437 34.625 12.977 1 96.88 145 ASP B O 1
ATOM 2726 N N . ILE B 1 146 ? -2.252 34.281 10.867 1 97.5 146 ILE B N 1
ATOM 2727 C CA . ILE B 1 146 ? -2.918 33.031 11.188 1 97.5 146 ILE B CA 1
ATOM 2728 C C . ILE B 1 146 ? -1.889 31.906 11.258 1 97.5 146 ILE B C 1
ATOM 2730 O O . ILE B 1 146 ? -1.896 31.109 12.195 1 97.5 146 ILE B O 1
ATOM 2734 N N . ALA B 1 147 ? -0.973 31.859 10.297 1 97.44 147 ALA B N 1
ATOM 2735 C CA . ALA B 1 147 ? 0.059 30.828 10.195 1 97.44 147 ALA B CA 1
ATOM 2736 C C . ALA B 1 147 ? 0.925 30.797 11.453 1 97.44 147 ALA B C 1
ATOM 2738 O O . ALA B 1 147 ? 1.42 29.734 11.852 1 97.44 147 ALA B O 1
ATOM 2739 N N . ASP B 1 148 ? 1.079 31.906 12.117 1 96.38 148 ASP B N 1
ATOM 2740 C CA . ASP B 1 148 ? 1.934 32.031 13.297 1 96.38 148 ASP B CA 1
ATOM 2741 C C . ASP B 1 148 ? 1.385 31.219 14.469 1 96.38 148 ASP B C 1
ATOM 2743 O O . ASP B 1 148 ? 2.119 30.891 15.398 1 96.38 148 ASP B O 1
ATOM 2747 N N . HIS B 1 149 ? 0.106 30.906 14.391 1 97.19 149 HIS B N 1
ATOM 2748 C CA . HIS B 1 149 ? -0.503 30.156 15.484 1 97.19 149 HIS B CA 1
ATOM 2749 C C . HIS B 1 149 ? -0.257 28.656 15.328 1 97.19 149 HIS B C 1
ATOM 2751 O O . HIS B 1 149 ? -0.495 27.875 16.25 1 97.19 149 HIS B O 1
ATOM 2757 N N . VAL B 1 150 ? 0.214 28.188 14.188 1 98.69 150 VAL B N 1
ATOM 2758 C CA . VAL B 1 150 ? 0.6 26.812 13.953 1 98.69 150 VAL B CA 1
ATOM 2759 C C . VAL B 1 150 ? 2.061 26.594 14.359 1 98.69 150 VAL B C 1
ATOM 2761 O O . VAL B 1 150 ? 2.969 27.078 13.672 1 98.69 150 VAL B O 1
ATOM 2764 N N . ALA B 1 151 ? 2.232 25.859 15.398 1 98.44 151 ALA B N 1
ATOM 2765 C CA . ALA B 1 151 ? 3.57 25.719 15.969 1 98.44 151 ALA B CA 1
ATOM 2766 C C . ALA B 1 151 ? 4.387 24.688 15.195 1 98.44 151 ALA B C 1
ATOM 2768 O O . ALA B 1 151 ? 5.605 24.828 15.055 1 98.44 151 ALA B O 1
ATOM 2769 N N . ALA B 1 152 ? 3.748 23.688 14.711 1 98.81 152 ALA B N 1
ATOM 2770 C CA . ALA B 1 152 ? 4.434 22.594 14.023 1 98.81 152 ALA B CA 1
ATOM 2771 C C . ALA B 1 152 ? 3.504 21.906 13.031 1 98.81 152 ALA B C 1
ATOM 2773 O O . ALA B 1 152 ? 2.297 21.812 13.258 1 98.81 152 ALA B O 1
ATOM 2774 N N . VAL B 1 153 ? 4.043 21.5 11.898 1 98.94 153 VAL B N 1
ATOM 2775 C CA . VAL B 1 153 ? 3.4 20.641 10.906 1 98.94 153 VAL B CA 1
ATOM 2776 C C . VAL B 1 153 ? 4.125 19.297 10.844 1 98.94 153 VAL B C 1
ATOM 2778 O O . VAL B 1 153 ? 5.34 19.25 10.617 1 98.94 153 VAL B O 1
ATOM 2781 N N . VAL B 1 154 ? 3.414 18.172 11.141 1 99 154 VAL B N 1
ATOM 2782 C CA . VAL B 1 154 ? 4.004 16.844 11.188 1 99 154 VAL B CA 1
ATOM 2783 C C . VAL B 1 154 ? 3.285 15.922 10.211 1 99 154 VAL B C 1
ATOM 2785 O O . VAL B 1 154 ? 2.121 15.57 10.414 1 99 154 VAL B O 1
ATOM 2788 N N . LEU B 1 155 ? 3.975 15.531 9.164 1 99 155 LEU B N 1
ATOM 2789 C CA . LEU B 1 155 ? 3.363 14.781 8.07 1 99 155 LEU B CA 1
ATOM 2790 C C . LEU B 1 155 ? 3.93 13.367 7.988 1 99 155 LEU B C 1
ATOM 2792 O O . LEU B 1 155 ? 5.137 13.188 7.805 1 99 155 LEU B O 1
ATOM 2796 N N . PHE B 1 156 ? 3.074 12.367 8.156 1 98.94 156 PHE B N 1
ATOM 2797 C CA . PHE B 1 156 ? 3.465 10.969 8.078 1 98.94 156 PHE B CA 1
ATOM 2798 C C . PHE B 1 156 ? 3.039 10.359 6.75 1 98.94 156 PHE B C 1
ATOM 2800 O O . PHE B 1 156 ? 1.859 10.391 6.398 1 98.94 156 PHE B O 1
ATOM 2807 N N . GLY B 1 157 ? 4.039 9.797 6.023 1 98.75 157 GLY B N 1
ATOM 2808 C CA . GLY B 1 157 ? 3.723 9.141 4.766 1 98.75 157 GLY B CA 1
ATOM 2809 C C . GLY B 1 157 ? 3.174 10.086 3.717 1 98.75 157 GLY B C 1
ATOM 2810 O O . GLY B 1 157 ? 2.234 9.75 2.994 1 98.75 157 GLY B O 1
ATOM 2811 N N . LEU B 1 158 ? 3.666 11.305 3.682 1 98.88 158 LEU B N 1
ATOM 2812 C CA . LEU B 1 158 ? 3.254 12.281 2.684 1 98.88 158 LEU B CA 1
ATOM 2813 C C . LEU B 1 158 ? 3.588 11.797 1.276 1 98.88 158 LEU B C 1
ATOM 2815 O O . LEU B 1 158 ? 4.758 11.562 0.959 1 98.88 158 LEU B O 1
ATOM 2819 N N . PRO B 1 159 ? 2.48 11.648 0.423 1 98.69 159 PRO B N 1
ATOM 2820 C CA . PRO B 1 159 ? 2.801 11.211 -0.938 1 98.69 159 PRO B CA 1
ATOM 2821 C C . PRO B 1 159 ? 3.797 12.141 -1.635 1 98.69 159 PRO B C 1
ATOM 2823 O O . PRO B 1 159 ? 3.619 13.359 -1.629 1 98.69 159 PRO B O 1
ATOM 2826 N N . ASN B 1 160 ? 4.852 11.523 -2.143 1 97.94 160 ASN B N 1
ATOM 2827 C CA . ASN B 1 160 ? 5.809 12.289 -2.928 1 97.94 160 ASN B CA 1
ATOM 2828 C C . ASN B 1 160 ? 5.301 12.539 -4.344 1 97.94 160 ASN B C 1
ATOM 2830 O O . ASN B 1 160 ? 4.152 12.227 -4.66 1 97.94 160 ASN B O 1
ATOM 2834 N N . GLU B 1 161 ? 6.191 13.195 -5.105 1 96.12 161 GLU B N 1
ATOM 2835 C CA . GLU B 1 161 ? 5.77 13.602 -6.445 1 96.12 161 GLU B CA 1
ATOM 2836 C C . GLU B 1 161 ? 5.367 12.391 -7.285 1 96.12 161 GLU B C 1
ATOM 2838 O O . GLU B 1 161 ? 4.352 12.43 -7.984 1 96.12 161 GLU B O 1
ATOM 2843 N N . ARG B 1 162 ? 6.121 11.273 -7.25 1 96 162 ARG B N 1
ATOM 2844 C CA . ARG B 1 162 ? 5.828 10.055 -7.988 1 96 162 ARG B CA 1
ATOM 2845 C C . ARG B 1 162 ? 4.473 9.484 -7.586 1 96 162 ARG B C 1
ATOM 2847 O O . ARG B 1 162 ? 3.67 9.109 -8.445 1 96 162 ARG B O 1
ATOM 2854 N N . ALA B 1 163 ? 4.211 9.445 -6.312 1 96.62 163 ALA B N 1
ATOM 2855 C CA . ALA B 1 163 ? 2.945 8.922 -5.805 1 96.62 163 ALA B CA 1
ATOM 2856 C C . ALA B 1 163 ? 1.784 9.844 -6.176 1 96.62 163 ALA B C 1
ATOM 2858 O O . ALA B 1 163 ? 0.708 9.375 -6.551 1 96.62 163 ALA B O 1
ATOM 2859 N N . MET B 1 164 ? 1.988 11.195 -6.039 1 96.19 164 MET B N 1
ATOM 2860 C CA . MET B 1 164 ? 0.927 12.133 -6.395 1 96.19 164 MET B CA 1
ATOM 2861 C C . MET B 1 164 ? 0.567 12.008 -7.871 1 96.19 164 MET B C 1
ATOM 2863 O O . MET B 1 164 ? -0.606 12.094 -8.242 1 96.19 164 MET B O 1
ATOM 2867 N N . ASN B 1 165 ? 1.571 11.773 -8.703 1 94.19 165 ASN B N 1
ATOM 2868 C CA . ASN B 1 165 ? 1.314 11.523 -10.117 1 94.19 165 ASN B CA 1
ATOM 2869 C C . ASN B 1 165 ? 0.514 10.242 -10.328 1 94.19 165 ASN B C 1
ATOM 2871 O O . ASN B 1 165 ? -0.428 10.219 -11.117 1 94.19 165 ASN B O 1
ATOM 2875 N N . PHE B 1 166 ? 0.876 9.203 -9.609 1 94.75 166 PHE B N 1
ATOM 2876 C CA . PHE B 1 166 ? 0.157 7.934 -9.648 1 94.75 166 PHE B CA 1
ATOM 2877 C C . PHE B 1 166 ? -1.301 8.125 -9.25 1 94.75 166 PHE B C 1
ATOM 2879 O O . PHE B 1 166 ? -2.191 7.477 -9.805 1 94.75 166 PHE B O 1
ATOM 2886 N N . LEU B 1 167 ? -1.574 9.055 -8.352 1 94.25 167 LEU B N 1
ATOM 2887 C CA . LEU B 1 167 ? -2.9 9.328 -7.809 1 94.25 167 LEU B CA 1
ATOM 2888 C C . LEU B 1 167 ? -3.664 10.305 -8.695 1 94.25 167 LEU B C 1
ATOM 2890 O O . LEU B 1 167 ? -4.867 10.5 -8.516 1 94.25 167 LEU B O 1
ATOM 2894 N N . GLY B 1 168 ? -3.02 10.898 -9.68 1 92.44 168 GLY B N 1
ATOM 2895 C CA . GLY B 1 168 ? -3.635 11.922 -10.5 1 92.44 168 GLY B CA 1
ATOM 2896 C C . GLY B 1 168 ? -3.902 13.211 -9.75 1 92.44 168 GLY B C 1
ATOM 2897 O O . GLY B 1 168 ? -4.898 13.891 -10 1 92.44 168 GLY B O 1
ATOM 2898 N N . GLU B 1 169 ? -3.125 13.43 -8.742 1 93.75 169 GLU B N 1
ATOM 2899 C CA . GLU B 1 169 ? -3.281 14.602 -7.879 1 93.75 169 GLU B CA 1
ATOM 2900 C C . GLU B 1 169 ? -2.098 15.555 -8.016 1 93.75 169 GLU B C 1
ATOM 2902 O O . GLU B 1 169 ? -1 15.133 -8.391 1 93.75 169 GLU B O 1
ATOM 2907 N N . PRO B 1 170 ? -2.277 16.859 -7.754 1 93.94 170 PRO B N 1
ATOM 2908 C CA . PRO B 1 170 ? -1.155 17.812 -7.82 1 93.94 170 PRO B CA 1
ATOM 2909 C C . PRO B 1 170 ? -0.099 17.547 -6.75 1 93.94 170 PRO B C 1
ATOM 2911 O O . PRO B 1 170 ? -0.418 17.031 -5.676 1 93.94 170 PRO B O 1
ATOM 2914 N N . ARG B 1 171 ? 1.092 17.984 -7.039 1 95.12 171 ARG B N 1
ATOM 2915 C CA . ARG B 1 171 ? 2.184 17.906 -6.074 1 95.12 171 ARG B CA 1
ATOM 2916 C C . ARG B 1 171 ? 1.885 18.75 -4.84 1 95.12 171 ARG B C 1
ATOM 2918 O O . ARG B 1 171 ? 1.335 19.844 -4.949 1 95.12 171 ARG B O 1
ATOM 2925 N N . VAL B 1 172 ? 2.25 18.25 -3.715 1 96.44 172 VAL B N 1
ATOM 2926 C CA . VAL B 1 172 ? 2.137 19.016 -2.482 1 96.44 172 VAL B CA 1
ATOM 2927 C C . VAL B 1 172 ? 3.387 19.875 -2.293 1 96.44 172 VAL B C 1
ATOM 2929 O O . VAL B 1 172 ? 4.508 19.359 -2.299 1 96.44 172 VAL B O 1
ATOM 2932 N N . VAL B 1 173 ? 3.178 21.172 -2.15 1 96.25 173 VAL B N 1
ATOM 2933 C CA . VAL B 1 173 ? 4.273 22.109 -1.88 1 96.25 173 VAL B CA 1
ATOM 2934 C C . VAL B 1 173 ? 4.023 22.828 -0.557 1 96.25 173 VAL B C 1
ATOM 2936 O O . VAL B 1 173 ? 3.035 23.547 -0.415 1 96.25 173 VAL B O 1
ATOM 2939 N N . ILE B 1 174 ? 4.934 22.609 0.41 1 98.12 174 ILE B N 1
ATOM 2940 C CA . ILE B 1 174 ? 4.836 23.312 1.689 1 98.12 174 ILE B CA 1
ATOM 2941 C C . ILE B 1 174 ? 5.137 24.797 1.493 1 98.12 174 ILE B C 1
ATOM 2943 O O . ILE B 1 174 ? 6.152 25.156 0.892 1 98.12 174 ILE B O 1
ATOM 2947 N N . GLY B 1 175 ? 4.273 25.641 1.987 1 97.69 175 GLY B N 1
ATOM 2948 C CA . GLY B 1 175 ? 4.445 27.094 1.853 1 97.69 175 GLY B CA 1
ATOM 2949 C C . GLY B 1 175 ? 5.594 27.625 2.68 1 97.69 175 GLY B C 1
ATOM 2950 O O . GLY B 1 175 ? 5.945 27.062 3.717 1 97.69 175 GLY B O 1
ATOM 2951 N N . PRO B 1 176 ? 6.184 28.766 2.262 1 97.44 176 PRO B N 1
ATOM 2952 C CA . PRO B 1 176 ? 7.355 29.312 2.943 1 97.44 176 PRO B CA 1
ATOM 2953 C C . PRO B 1 176 ? 7.09 29.641 4.41 1 97.44 176 PRO B C 1
ATOM 2955 O O . PRO B 1 176 ? 7.996 29.547 5.242 1 97.44 176 PRO B O 1
ATOM 2958 N N . LEU B 1 177 ? 5.828 29.984 4.844 1 97.5 177 LEU B N 1
ATOM 2959 C CA . LEU B 1 177 ? 5.492 30.328 6.219 1 97.5 177 LEU B CA 1
ATOM 2960 C C . LEU B 1 177 ? 5.613 29.125 7.137 1 97.5 177 LEU B C 1
ATOM 2962 O O . LEU B 1 177 ? 5.645 29.266 8.359 1 97.5 177 LEU B O 1
ATOM 2966 N N . TYR B 1 178 ? 5.656 27.906 6.484 1 98.31 178 TYR B N 1
ATOM 2967 C CA . TYR B 1 178 ? 5.59 26.688 7.281 1 98.31 178 TYR B CA 1
ATOM 2968 C C . TYR B 1 178 ? 6.863 25.859 7.129 1 98.31 178 TYR B C 1
ATOM 2970 O O . TYR B 1 178 ? 7.102 24.922 7.895 1 98.31 178 TYR B O 1
ATOM 2978 N N . GLU B 1 179 ? 7.75 26.141 6.168 1 97.75 179 GLU B N 1
ATOM 2979 C CA . GLU B 1 179 ? 8.875 25.281 5.773 1 97.75 179 GLU B CA 1
ATOM 2980 C C . GLU B 1 179 ? 9.758 24.953 6.969 1 97.75 179 GLU B C 1
ATOM 2982 O O . GLU B 1 179 ? 10.148 23.797 7.148 1 97.75 179 GLU B O 1
ATOM 2987 N N . THR B 1 180 ? 10.047 25.891 7.852 1 96.75 180 THR B N 1
ATOM 2988 C CA . THR B 1 180 ? 11 25.672 8.93 1 96.75 180 THR B CA 1
ATOM 2989 C C . THR B 1 180 ? 10.336 24.938 10.094 1 96.75 180 THR B C 1
ATOM 2991 O O . THR B 1 180 ? 11.023 24.422 10.984 1 96.75 180 THR B O 1
ATOM 2994 N N . LYS B 1 181 ? 9.008 24.922 10.125 1 98.12 181 LYS B N 1
ATOM 2995 C CA . LYS B 1 181 ? 8.32 24.25 11.234 1 98.12 181 LYS B CA 1
ATOM 2996 C C . LYS B 1 181 ? 7.555 23.031 10.742 1 98.12 181 LYS B C 1
ATOM 2998 O O . LYS B 1 181 ? 6.562 22.625 11.352 1 98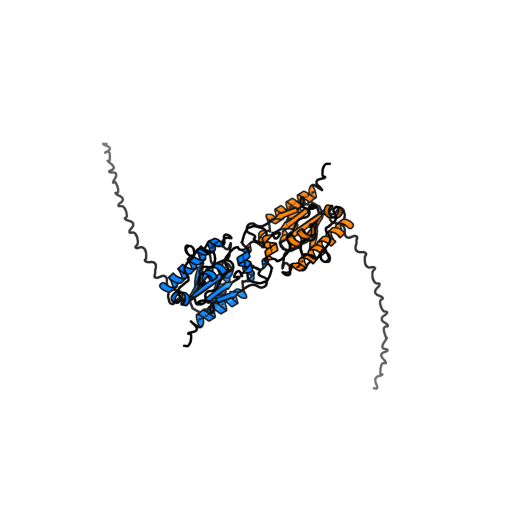.12 181 LYS B O 1
ATOM 3003 N N . THR B 1 182 ? 7.953 22.5 9.547 1 98.81 182 THR B N 1
ATOM 3004 C CA . THR B 1 182 ? 7.379 21.281 9 1 98.81 182 THR B CA 1
ATOM 3005 C C . THR B 1 182 ? 8.406 20.141 9 1 98.81 182 THR B C 1
ATOM 3007 O O . THR B 1 182 ? 9.57 20.359 8.656 1 98.81 182 THR B O 1
ATOM 3010 N N . ARG B 1 183 ? 7.988 18.953 9.461 1 98.88 183 ARG B N 1
ATOM 3011 C CA . ARG B 1 183 ? 8.766 17.734 9.258 1 98.88 183 ARG B CA 1
ATOM 3012 C C . ARG B 1 183 ? 7.898 16.625 8.656 1 98.88 183 ARG B C 1
ATOM 3014 O O . ARG B 1 183 ? 6.727 16.484 9.008 1 98.88 183 ARG B O 1
ATOM 3021 N N . THR B 1 184 ? 8.531 15.945 7.719 1 98.81 184 THR B N 1
ATOM 3022 C CA . THR B 1 184 ? 7.906 14.805 7.074 1 98.81 184 THR B CA 1
ATOM 3023 C C . THR B 1 184 ? 8.594 13.5 7.484 1 98.81 184 THR B C 1
ATOM 3025 O O . THR B 1 184 ? 9.82 13.453 7.598 1 98.81 184 THR B O 1
ATOM 3028 N N . TYR B 1 185 ? 7.836 12.492 7.805 1 98.88 185 TYR B N 1
ATOM 3029 C CA . TYR B 1 185 ? 8.344 11.188 8.195 1 98.88 185 TYR B CA 1
ATOM 3030 C C . TYR B 1 185 ? 7.828 10.102 7.258 1 98.88 185 TYR B C 1
ATOM 3032 O O . TYR B 1 185 ? 6.625 10.008 7.004 1 98.88 185 TYR B O 1
ATOM 3040 N N . CYS B 1 186 ? 8.734 9.328 6.754 1 98.81 186 CYS B N 1
ATOM 3041 C CA . CYS B 1 186 ? 8.414 8.281 5.785 1 98.81 186 CYS B CA 1
ATOM 3042 C C . CYS B 1 186 ? 9.039 6.949 6.199 1 98.81 186 CYS B C 1
ATOM 3044 O O . CYS B 1 186 ? 10.227 6.883 6.5 1 98.81 186 CYS B O 1
ATOM 3046 N N . ALA B 1 187 ? 8.203 5.891 6.305 1 97.94 187 ALA B N 1
ATOM 3047 C CA . ALA B 1 187 ? 8.734 4.559 6.574 1 97.94 187 ALA B CA 1
ATOM 3048 C C . ALA B 1 187 ? 9.648 4.094 5.445 1 97.94 187 ALA B C 1
ATOM 3050 O O . ALA B 1 187 ? 9.352 4.316 4.266 1 97.94 187 ALA B O 1
ATOM 3051 N N . THR B 1 188 ? 10.703 3.418 5.855 1 96.12 188 THR B N 1
ATOM 3052 C CA . THR B 1 188 ? 11.633 2.891 4.863 1 96.12 188 THR B CA 1
ATOM 3053 C C . THR B 1 188 ? 10.93 1.924 3.918 1 96.12 188 THR B C 1
ATOM 3055 O O . THR B 1 188 ? 10.148 1.075 4.359 1 96.12 188 THR B O 1
ATOM 3058 N N . GLU B 1 189 ? 11.086 2.074 2.533 1 96.06 189 GLU B N 1
ATOM 3059 C CA . GLU B 1 189 ? 10.602 1.199 1.468 1 96.06 189 GLU B CA 1
ATOM 3060 C C . GLU B 1 189 ? 9.172 1.539 1.077 1 96.06 189 GLU B C 1
ATOM 3062 O O . GLU B 1 189 ? 8.617 0.953 0.143 1 96.06 189 GLU B O 1
ATOM 3067 N N . ASP B 1 190 ? 8.531 2.531 1.809 1 97.56 190 ASP B N 1
ATOM 3068 C CA . ASP B 1 190 ? 7.176 2.953 1.474 1 97.56 190 ASP B CA 1
ATOM 3069 C C . ASP B 1 190 ? 7.133 3.639 0.11 1 97.56 190 ASP B C 1
ATOM 3071 O O . ASP B 1 190 ? 7.676 4.734 -0.057 1 97.56 190 ASP B O 1
ATOM 3075 N N . PRO B 1 191 ? 6.375 3.066 -0.848 1 96.69 191 PRO B N 1
ATOM 3076 C CA . PRO B 1 191 ? 6.406 3.629 -2.201 1 96.69 191 PRO B CA 1
ATOM 3077 C C . PRO B 1 191 ? 5.645 4.945 -2.309 1 96.69 191 PRO B C 1
ATOM 3079 O O . PRO B 1 191 ? 5.777 5.66 -3.305 1 96.69 191 PRO B O 1
ATOM 3082 N N . VAL B 1 192 ? 4.848 5.242 -1.346 1 98.06 192 VAL B N 1
ATOM 3083 C CA . VAL B 1 192 ? 4.031 6.453 -1.384 1 98.06 192 VAL B CA 1
ATOM 3084 C C . VAL B 1 192 ? 4.902 7.672 -1.096 1 98.06 192 VAL B C 1
ATOM 3086 O O . VAL B 1 192 ? 4.648 8.758 -1.62 1 98.06 192 VAL B O 1
ATOM 3089 N N . CYS B 1 193 ? 5.957 7.461 -0.289 1 98.56 193 CYS B N 1
ATOM 3090 C CA . CYS B 1 193 ? 6.637 8.656 0.215 1 98.56 193 CYS B CA 1
ATOM 3091 C C . CYS B 1 193 ? 8.148 8.5 0.115 1 98.56 193 CYS B C 1
ATOM 3093 O O . CYS B 1 193 ? 8.891 9.398 0.518 1 98.56 193 CYS B O 1
ATOM 3095 N N . SER B 1 194 ? 8.664 7.398 -0.324 1 97.31 194 SER B N 1
ATOM 3096 C CA . SER B 1 194 ? 10.086 7.156 -0.538 1 97.31 194 SER B CA 1
ATOM 3097 C C . SER B 1 194 ? 10.344 6.551 -1.915 1 97.31 194 SER B C 1
ATOM 3099 O O . SER B 1 194 ? 9.43 6.438 -2.729 1 97.31 194 SER B O 1
ATOM 3101 N N . ASP B 1 195 ? 11.617 6.223 -2.158 1 95.19 195 ASP B N 1
ATOM 3102 C CA . ASP B 1 195 ? 11.984 5.566 -3.41 1 95.19 195 ASP B CA 1
ATOM 3103 C C . ASP B 1 195 ? 11.742 4.059 -3.328 1 95.19 195 ASP B C 1
ATOM 3105 O O . ASP B 1 195 ? 11.93 3.342 -4.312 1 95.19 195 ASP B O 1
ATOM 3109 N N . GLY B 1 196 ? 11.289 3.607 -2.162 1 95.88 196 GLY B N 1
ATOM 3110 C CA . GLY B 1 196 ? 11.031 2.186 -1.991 1 95.88 196 GLY B CA 1
ATOM 3111 C C . GLY B 1 196 ? 9.836 1.696 -2.781 1 95.88 196 GLY B C 1
ATOM 3112 O O . GLY B 1 196 ? 9.016 2.498 -3.246 1 95.88 196 GLY B O 1
ATOM 3113 N N . LEU B 1 197 ? 9.734 0.404 -2.998 1 96.31 197 LEU B N 1
ATOM 3114 C CA . LEU B 1 197 ? 8.688 -0.185 -3.824 1 96.31 197 LEU B CA 1
ATOM 3115 C C . LEU B 1 197 ? 8.039 -1.371 -3.117 1 96.31 197 LEU B C 1
ATOM 3117 O O . LEU B 1 197 ? 7.758 -2.395 -3.746 1 96.31 197 LEU B O 1
ATOM 3121 N N . ASN B 1 198 ? 7.871 -1.245 -1.778 1 95.62 198 ASN B N 1
ATOM 3122 C CA . ASN B 1 198 ? 7.168 -2.227 -0.96 1 95.62 198 ASN B CA 1
ATOM 3123 C C . ASN B 1 198 ? 5.801 -1.709 -0.519 1 95.62 198 ASN B C 1
ATOM 3125 O O . ASN B 1 198 ? 5.68 -1.081 0.535 1 95.62 198 ASN B O 1
ATOM 3129 N N . PHE B 1 199 ? 4.754 -2.061 -1.249 1 95.12 199 PHE B N 1
ATOM 3130 C CA . PHE B 1 199 ? 3.414 -1.537 -1.01 1 95.12 199 PHE B CA 1
ATOM 3131 C C . PHE B 1 199 ? 2.93 -1.908 0.386 1 95.12 199 PHE B C 1
ATOM 3133 O O . PHE B 1 199 ? 2.135 -1.181 0.987 1 95.12 199 PHE B O 1
ATOM 3140 N N . ALA B 1 200 ? 3.422 -2.963 0.98 1 91.38 200 ALA B N 1
ATOM 3141 C CA . ALA B 1 200 ? 2.973 -3.441 2.285 1 91.38 200 ALA B CA 1
ATOM 3142 C C . ALA B 1 200 ? 3.4 -2.488 3.396 1 91.38 200 ALA B C 1
ATOM 3144 O O . ALA B 1 200 ? 2.838 -2.512 4.492 1 91.38 200 ALA B O 1
ATOM 3145 N N . VAL B 1 201 ? 4.391 -1.68 3.074 1 95.69 201 VAL B N 1
ATOM 3146 C CA . VAL B 1 201 ? 4.949 -0.808 4.102 1 95.69 201 VAL B CA 1
ATOM 3147 C C . VAL B 1 201 ? 4.059 0.42 4.277 1 95.69 201 VAL B C 1
ATOM 3149 O O . VAL B 1 201 ? 4.121 1.096 5.309 1 95.69 201 VAL B O 1
ATOM 3152 N N . HIS B 1 202 ? 3.223 0.776 3.275 1 96.69 202 HIS B N 1
ATOM 3153 C CA . HIS B 1 202 ? 2.326 1.914 3.457 1 96.69 202 HIS B CA 1
ATOM 3154 C C . HIS B 1 202 ? 1.113 1.531 4.297 1 96.69 202 HIS B C 1
ATOM 3156 O O . HIS B 1 202 ? 0.001 1.421 3.773 1 96.69 202 HIS B O 1
ATOM 3162 N N . ASN B 1 203 ? 1.389 1.378 5.578 1 94.69 203 ASN B N 1
ATOM 3163 C CA . ASN B 1 203 ? 0.452 0.936 6.605 1 94.69 203 ASN B CA 1
ATOM 3164 C C . ASN B 1 203 ? 0.71 1.635 7.938 1 94.69 203 ASN B C 1
ATOM 3166 O O . ASN B 1 203 ? 1.861 1.878 8.305 1 94.69 203 ASN B O 1
ATOM 3170 N N . PRO B 1 204 ? -0.485 1.938 8.672 1 96.06 204 PRO B N 1
ATOM 3171 C CA . PRO B 1 204 ? -0.289 2.662 9.93 1 96.06 204 PRO B CA 1
ATOM 3172 C C . PRO B 1 204 ? 0.71 1.977 10.852 1 96.06 204 PRO B C 1
ATOM 3174 O O . PRO B 1 204 ? 1.462 2.648 11.562 1 96.06 204 PRO B O 1
ATOM 3177 N N . SER B 1 205 ? 0.777 0.665 10.805 1 95.19 205 SER B N 1
ATOM 3178 C CA . SER B 1 205 ? 1.651 -0.069 11.719 1 95.19 205 SER B CA 1
ATOM 3179 C C . SER B 1 205 ? 3.119 0.237 11.438 1 95.19 205 SER B C 1
ATOM 3181 O O . SER B 1 205 ? 3.957 0.149 12.336 1 95.19 205 SER B O 1
ATOM 3183 N N . SER B 1 206 ? 3.486 0.604 10.227 1 96.62 206 SER B N 1
ATOM 3184 C CA . SER B 1 206 ? 4.859 0.943 9.859 1 96.62 206 SER B CA 1
ATOM 3185 C C . SER B 1 206 ? 5.27 2.291 10.445 1 96.62 206 SER B C 1
ATOM 3187 O O . SER B 1 206 ? 6.457 2.625 10.477 1 96.62 206 SER B O 1
ATOM 3189 N N . TYR B 1 207 ? 4.301 3.096 10.906 1 97.94 207 TYR B N 1
ATOM 3190 C CA . TYR B 1 207 ? 4.559 4.449 11.391 1 97.94 207 TYR B CA 1
ATOM 3191 C C . TYR B 1 207 ? 4.422 4.523 12.906 1 97.94 207 TYR B C 1
ATOM 3193 O O . TYR B 1 207 ? 4.918 5.461 13.531 1 97.94 207 TYR B O 1
ATOM 3201 N N . ASP B 1 208 ? 3.723 3.576 13.469 1 97.06 208 ASP B N 1
ATOM 3202 C CA . ASP B 1 208 ? 3.521 3.521 14.914 1 97.06 208 ASP B CA 1
ATOM 3203 C C . ASP B 1 208 ? 4.844 3.283 15.641 1 97.06 208 ASP B C 1
ATOM 3205 O O . ASP B 1 208 ? 5.664 2.479 15.203 1 97.06 208 ASP B O 1
ATOM 3209 N N . GLY B 1 209 ? 5.121 3.953 16.719 1 96.5 209 GLY B N 1
ATOM 3210 C CA . GLY B 1 209 ? 6.328 3.809 17.516 1 96.5 209 GLY B CA 1
ATOM 3211 C C . GLY B 1 209 ? 7.402 4.82 17.156 1 96.5 209 GLY B C 1
ATOM 3212 O O . GLY B 1 209 ? 7.254 6.012 17.438 1 96.5 209 GLY B O 1
ATOM 3213 N N . ASP B 1 210 ? 8.43 4.398 16.359 1 97.06 210 ASP B N 1
ATOM 3214 C CA . ASP B 1 210 ? 9.609 5.234 16.156 1 97.06 210 ASP B CA 1
ATOM 3215 C C . ASP B 1 210 ? 9.25 6.523 15.422 1 97.06 210 ASP B C 1
ATOM 3217 O O . ASP B 1 210 ? 9.586 7.617 15.883 1 97.06 210 ASP B O 1
ATOM 3221 N N . LEU B 1 211 ? 8.539 6.449 14.367 1 98.75 211 LEU B N 1
ATOM 3222 C CA . LEU B 1 211 ? 8.289 7.621 13.531 1 98.75 211 LEU B CA 1
ATOM 3223 C C . LEU B 1 211 ? 7.312 8.57 14.219 1 98.75 211 LEU B C 1
ATOM 3225 O O . LEU B 1 211 ? 7.5 9.789 14.18 1 98.75 211 LEU B O 1
ATOM 3229 N N . THR B 1 212 ? 6.215 8.016 14.867 1 98.88 212 THR B N 1
ATOM 3230 C CA . THR B 1 212 ? 5.289 8.891 15.578 1 98.88 212 THR B CA 1
ATOM 3231 C C . THR B 1 212 ? 5.961 9.508 16.797 1 98.88 212 THR B C 1
ATOM 3233 O O . THR B 1 212 ? 5.672 10.648 17.156 1 98.88 212 THR B O 1
ATOM 3236 N N . ASP B 1 213 ? 6.934 8.789 17.422 1 98.81 213 ASP B N 1
ATOM 3237 C CA . ASP B 1 213 ? 7.703 9.352 18.531 1 98.81 213 ASP B CA 1
ATOM 3238 C C . ASP B 1 213 ? 8.562 10.523 18.062 1 98.81 213 ASP B C 1
ATOM 3240 O O . ASP B 1 213 ? 8.656 11.539 18.75 1 98.81 213 ASP B O 1
ATOM 3244 N N . GLN B 1 214 ? 9.219 10.359 16.953 1 98.88 214 GLN B N 1
ATOM 3245 C CA . GLN B 1 214 ? 10.039 11.438 16.406 1 98.88 214 GLN B CA 1
ATOM 3246 C C . GLN B 1 214 ? 9.188 12.664 16.078 1 98.88 214 GLN B C 1
ATOM 3248 O O . GLN B 1 214 ? 9.594 13.797 16.359 1 98.88 214 GLN B O 1
ATOM 3253 N N . GLY B 1 215 ? 7.996 12.398 15.477 1 98.94 215 GLY B N 1
ATOM 3254 C CA . GLY B 1 215 ? 7.086 13.5 15.195 1 98.94 215 GLY B CA 1
ATOM 3255 C C . GLY B 1 215 ? 6.625 14.227 16.438 1 98.94 215 GLY B C 1
ATOM 3256 O O . GLY B 1 215 ? 6.559 15.461 16.453 1 98.94 215 GLY B O 1
ATOM 3257 N N . ALA B 1 216 ? 6.324 13.453 17.469 1 98.94 216 ALA B N 1
ATOM 3258 C CA . ALA B 1 216 ? 5.887 14.031 18.734 1 98.94 216 ALA B CA 1
ATOM 3259 C C . ALA B 1 216 ? 6.996 14.859 19.375 1 98.94 216 ALA B C 1
ATOM 3261 O O . ALA B 1 216 ? 6.742 15.953 19.906 1 98.94 216 ALA B O 1
ATOM 3262 N N . ALA B 1 217 ? 8.234 14.359 19.297 1 98.75 217 ALA B N 1
ATOM 3263 C CA . ALA B 1 217 ? 9.375 15.094 19.844 1 98.75 217 ALA B CA 1
ATOM 3264 C C . ALA B 1 217 ? 9.586 16.422 19.125 1 98.75 217 ALA B C 1
ATOM 3266 O O . ALA B 1 217 ? 9.828 17.453 19.75 1 98.75 217 ALA B O 1
ATOM 3267 N N . PHE B 1 218 ? 9.508 16.391 17.828 1 98.81 218 PHE B N 1
ATOM 3268 C CA . PHE B 1 218 ? 9.664 17.594 17.031 1 98.81 218 PHE B CA 1
ATOM 3269 C C . PHE B 1 218 ? 8.609 18.625 17.406 1 98.81 218 PHE B C 1
ATOM 3271 O O . PHE B 1 218 ? 8.938 19.797 17.641 1 98.81 218 PHE B O 1
ATOM 3278 N N . ALA B 1 219 ? 7.309 18.156 17.453 1 98.81 219 ALA B N 1
ATOM 3279 C CA . ALA B 1 219 ? 6.215 19.062 17.766 1 98.81 219 ALA B CA 1
ATOM 3280 C C . ALA B 1 219 ? 6.371 19.656 19.172 1 98.81 219 ALA B C 1
ATOM 3282 O O . ALA B 1 219 ? 6.184 20.844 19.375 1 98.81 219 ALA B O 1
ATOM 3283 N N . ALA B 1 220 ? 6.727 18.844 20.109 1 98.62 220 ALA B N 1
ATOM 3284 C CA . ALA B 1 220 ? 6.906 19.297 21.484 1 98.62 220 ALA B CA 1
ATOM 3285 C C . ALA B 1 220 ? 8.023 20.344 21.578 1 98.62 220 ALA B C 1
ATOM 3287 O O . ALA B 1 220 ? 7.895 21.328 22.297 1 98.62 220 ALA B O 1
ATOM 3288 N N . ASP B 1 221 ? 9.102 20.078 20.875 1 97.69 221 ASP B N 1
ATOM 3289 C CA . ASP B 1 221 ? 10.211 21.016 20.859 1 97.69 221 ASP B CA 1
ATOM 3290 C C . ASP B 1 221 ? 9.773 22.375 20.328 1 97.69 221 ASP B C 1
ATOM 3292 O O . ASP B 1 221 ? 10.148 23.422 20.859 1 97.69 221 ASP B O 1
ATOM 3296 N N . ARG B 1 222 ? 8.961 22.359 19.312 1 97.38 222 ARG B N 1
ATOM 3297 C CA . ARG B 1 222 ? 8.469 23.594 18.703 1 97.38 222 ARG B CA 1
ATOM 3298 C C . ARG B 1 222 ? 7.547 24.344 19.656 1 97.38 222 ARG B C 1
ATOM 3300 O O . ARG B 1 222 ? 7.598 25.578 19.734 1 97.38 222 ARG B O 1
ATOM 3307 N N . ILE B 1 223 ? 6.719 23.609 20.391 1 96.56 223 ILE B N 1
ATOM 3308 C CA . ILE B 1 223 ? 5.754 24.203 21.312 1 96.56 223 ILE B CA 1
ATOM 3309 C C . ILE B 1 223 ? 6.484 24.766 22.531 1 96.56 223 ILE B C 1
ATOM 3311 O O . ILE B 1 223 ? 6.172 25.859 22.984 1 96.56 223 ILE B O 1
ATOM 3315 N N . ASN B 1 224 ? 7.469 24.047 23 1 89.75 224 ASN B N 1
ATOM 3316 C CA . ASN B 1 224 ? 8.148 24.406 24.234 1 89.75 224 ASN B CA 1
ATOM 3317 C C . ASN B 1 224 ? 9.148 25.531 24.016 1 89.75 224 ASN B C 1
ATOM 3319 O O . ASN B 1 224 ? 9.453 26.281 24.938 1 89.75 224 ASN B O 1
ATOM 3323 N N . THR B 1 225 ? 9.781 25.578 22.875 1 82.56 225 THR B N 1
ATOM 3324 C CA . THR B 1 225 ? 10.789 26.594 22.641 1 82.56 225 THR B CA 1
ATOM 3325 C C . THR B 1 225 ? 10.148 27.875 22.125 1 82.56 225 THR B C 1
ATOM 3327 O O . THR B 1 225 ? 10.742 28.953 22.219 1 82.56 225 THR B O 1
ATOM 3330 N N . GLY B 1 226 ? 8.844 27.953 21.969 1 66.94 226 GLY B N 1
ATOM 3331 C CA . GLY B 1 226 ? 8.18 29.141 21.438 1 66.94 226 GLY B CA 1
ATOM 3332 C C . GLY B 1 226 ? 8.695 29.547 20.062 1 66.94 226 GLY B C 1
ATOM 3333 O O . GLY B 1 226 ? 9.531 28.859 19.484 1 66.94 226 GLY B O 1
ATOM 3334 N N . PRO B 1 227 ? 8.023 30.547 19.406 1 56.91 227 PRO B N 1
ATOM 3335 C CA . PRO B 1 227 ? 8.469 30.984 18.094 1 56.91 227 PRO B CA 1
ATOM 3336 C C . PRO B 1 227 ? 9.938 31.406 18.062 1 56.91 227 PRO B C 1
ATOM 3338 O O . PRO B 1 227 ? 10.422 31.984 19.031 1 56.91 227 PRO B O 1
ATOM 3341 N N . VAL B 1 228 ? 10.883 30.641 17.438 1 45.16 228 VAL B N 1
ATOM 3342 C CA . VAL B 1 228 ? 12.227 31.188 17.266 1 45.16 228 VAL B CA 1
ATOM 3343 C C . VAL B 1 228 ? 12.133 32.656 16.891 1 45.16 228 VAL B C 1
ATOM 3345 O O . VAL B 1 228 ? 11.531 33.031 15.875 1 45.16 228 VAL B O 1
ATOM 3348 N N . THR B 1 229 ? 11.938 33.5 17.844 1 41.56 229 THR B N 1
ATOM 3349 C CA . THR B 1 229 ? 12.039 34.938 17.547 1 41.56 229 THR B CA 1
ATOM 3350 C C . THR B 1 229 ? 13.219 35.219 16.625 1 41.56 229 THR B C 1
ATOM 3352 O O . THR B 1 229 ? 14.336 34.75 16.891 1 41.56 229 THR B O 1
ATOM 3355 N N . ALA B 1 230 ? 12.945 35.469 15.305 1 38.72 230 ALA B N 1
ATOM 3356 C CA . ALA B 1 230 ? 13.992 36.031 14.461 1 38.72 230 ALA B CA 1
ATOM 3357 C C . ALA B 1 230 ? 14.773 37.125 15.211 1 38.72 230 ALA B C 1
ATOM 3359 O O . ALA B 1 230 ? 14.188 38.094 15.695 1 38.72 230 ALA B O 1
ATOM 3360 N N . THR B 1 231 ? 15.719 36.781 16.062 1 31.39 231 THR B N 1
ATOM 3361 C CA . THR B 1 231 ? 16.578 37.875 16.484 1 31.39 231 THR B CA 1
ATOM 3362 C C . THR B 1 231 ? 16.828 38.844 15.328 1 31.39 231 THR B C 1
ATOM 3364 O O . THR B 1 231 ? 17.359 38.438 14.289 1 31.39 231 THR B O 1
ATOM 3367 N N . ASN B 1 232 ? 16.031 39.938 15.312 1 27.56 232 ASN B N 1
ATOM 3368 C CA . ASN B 1 232 ? 16.531 41.062 14.539 1 27.56 232 ASN B CA 1
ATOM 3369 C C . ASN B 1 232 ? 18 41.375 14.875 1 27.56 232 ASN B C 1
ATOM 3371 O O . ASN B 1 232 ? 18.375 41.406 16.047 1 27.56 232 ASN B O 1
#

Sequence (464 aa):
MKWIRALGVCCASVAAPLSAMTAPQAFAAPESCADVEVIFARGTGEAPGVGPTGQAFIDALRPRLGDRSVDVYPVNYPATDQWATGVDGVRDASTRIISMAETCPQTEMVLGGYSQGAAVAGFVTSAAVPDGVDPATVPKPLQPDIADHVAAVVLFGLPNERAMNFLGEPRVVIGPLYETKTRTYCATEDPVCSDGLNFAVHNPSSYDGDLTDQGAAFAADRINTGPVTATNMKWIRALGVCCASVAAPLSAMTAPQAFAAPESCADVEVIFARGTGEAPGVGPTGQAFIDALRPRLGDRSVDVYPVNYPATDQWATGVDGVRDASTRIISMAETCPQTEMVLGGYSQGAAVAGFVTSAAVPDGVDPATVPKPLQPDIADHVAAVVLFGLPNERAMNFLGEPRVVIGPLYETKTRTYCATEDPVCSDGLNFAVHNPSSYDGDLTDQGAAFAADRINTGPVTATN

Radius of gyration: 34.58 Å; Cα contacts (8 Å, |Δi|>4): 877; chains: 2; bounding box: 150×100×84 Å

Solvent-accessible surface area (backbone atoms only — not comparable to full-atom values): 25474 Å² total; per-residue (Å²): 136,85,79,77,82,79,79,78,79,80,78,79,77,78,77,69,80,77,75,75,74,77,69,74,76,73,73,73,66,79,79,79,71,41,48,29,35,40,39,24,23,28,29,46,74,46,64,94,48,33,34,71,47,42,49,44,23,50,65,46,28,50,74,68,50,63,87,57,44,73,42,77,43,50,37,59,49,77,36,45,57,58,61,79,49,40,50,47,24,25,41,40,44,46,51,50,53,52,50,39,45,72,77,31,65,78,30,39,26,35,40,23,16,28,35,56,8,10,44,24,42,33,50,45,45,12,73,60,74,50,80,94,54,61,62,91,74,47,75,76,56,71,50,70,82,50,49,67,37,48,43,23,36,39,24,35,36,38,50,32,64,70,33,20,53,76,68,74,42,67,66,74,51,71,10,81,95,39,52,88,42,47,52,77,44,59,48,85,38,10,39,43,39,44,93,27,57,23,59,66,41,51,38,56,76,59,38,47,60,68,56,22,41,53,46,18,51,53,40,38,50,37,59,73,63,44,78,78,69,75,77,126,135,84,79,82,80,77,78,77,79,78,78,77,76,77,76,71,80,77,74,75,73,76,68,75,76,71,72,74,68,78,79,78,70,42,49,27,36,40,39,24,22,28,30,48,73,46,63,92,45,33,33,71,48,44,48,44,24,49,65,47,27,51,74,66,51,64,89,56,44,75,42,78,43,49,37,60,50,80,36,45,56,58,61,78,50,42,49,48,24,26,41,39,44,46,49,50,52,50,50,39,45,71,77,31,67,78,31,38,26,34,40,22,16,29,34,58,9,10,42,25,42,33,51,44,45,13,73,61,75,50,80,95,54,61,63,89,72,45,76,75,55,70,50,70,83,52,49,67,37,48,41,22,34,41,24,34,36,37,50,32,64,71,33,19,55,74,69,74,43,68,64,74,51,72,10,82,94,39,52,91,42,46,50,78,44,60,48,85,38,11,39,44,40,44,92,28,59,23,59,66,41,50,38,56,76,60,39,46,59,68,55,22,41,52,45,19,51,53,39,39,50,35,59,71,65,43,77,80,69,76,77,126

InterPro domains:
  IPR000675 Cutinase/acetylxylan esterase [PF01083] (32-222)
  IPR000675 Cutinase/acetylxylan esterase [SM01110] (31-223)
  IPR029058 Alpha/Beta hydrolase fold [G3DSA:3.40.50.1820] (3-226)
  IPR029058 Alpha/Beta hydrolase fold [SSF53474] (32-223)

Foldseek 3Di:
DPPDPPPPPPPPPPPDPPPPPPPPPPPPDLPDAFQEEEEAEEAAPADFDRGPLRVLLCVLQVVLQPPTGYHYDYQDWPSHLPLVSLLSSLVRSLVVLQVCCVSPVNHAYEYEYEHSRLLSSLQQQAQDDFPPDDPVSHDHHDDLSSLLSHLAYEYELAFAPVLCVVSVHGGRDGYPSHVVRYDYHYQPLPVRHDVHDDVVCSDSVSCRDPNSNVRSVSSSCSSVVDDPPPPD/DPDDPPPPPPPPPPPDPPPPPPPPPPPPDLPDAFQEEEEAEEAAPADFDRGPLRVLLCVLQVVLQPPTGYHYDYQDWDSHLPLVRLLSSLVRSLVVLQVCCVSPVNYAYEYEYEHSRLLSSLQQQAQDDFPPDDPVSHDHHDDLSSLLSHQAYEYELAFAPVLCVVSVHGGRDGYPSHVVRYDYHYQPLPVRHDVHDDVVCSDSVSCRDPNSNVRSVSSSCSSVVDDPPPPD

Secondary structure (DSSP, 8-state):
----------------------------------SEEEEEEPPTTPPSSSHHHHHHHHHHHGGGGTT--EEEEE--S--SS-GGGHHHHHHHHHHHHHHHHHH-TT-EEEEEEETHHHHHHHHHH-SSPPTTS-GGGSPPPPPHHHHTTEEEEEEES---HHHHHHHT-PPP---TTTGGGEEEE--TT-TTTSS---GGG-SGGGTTTHHHHHHHHHHHHHHHH-S-----/----------------------------------SEEEEEEPPTTPPSSSHHHHHHHHHHHGGGGTT--EEEEE--S--SS-GGGHHHHHHHHHHHHHHHHHH-TT-EEEEEEETHHHHHHHHHH-SSPPTTS-GGGSPPPPPHHHHTTEEEEEEES---HHHHHHHT-PPP---TTTGGGEEEE--TT-TTTSS---GGG-SGGGTTTHHHHHHHHHHHHHHHH-S-----

Nearest PDB structures (foldseek):
  1xzc-assembly1_A  TM=7.743E-01  e=4.083E-12  Fusarium vanettenii
  1cux-assembly1_A  TM=7.679E-01  e=4.083E-12  Fusarium vanettenii
  2axe-assembly1_A  TM=7.908E-01  e=1.753E-11  Talaromyces purpureogenus
  1g66-assembly1_A  TM=7.603E-01  e=1.753E-11  Talaromyces purpureogenus
  1qoz-assembly2_B  TM=7.293E-01  e=1.300E-10  Trichoderma reesei

Organism: Mycolicibacterium smegmatis (strain ATCC 700084 / mc(2)155) (NCBI:txid246196)

pLDDT: mean 87.38, std 20.98, range [25.05, 99.0]